Protein AF-0000000065910198 (afdb_homodimer)

Radius of gyration: 24.74 Å; Cα contacts (8 Å, |Δi|>4): 788; chains: 2; bounding box: 46×80×54 Å

Secondary structure (DSSP, 8-state):
----HHHHHHHHHHHHHHTT--TTSTTTTTHHHHHHHHHHHHTGGGG--HHHHHHHT--EEE----GGGTTPPEEEEEEEEEEEETTT-PEEEEEEEEEEE--SSEEE-HHHHHHHHHHHHSSEE-HHHHHHHHHHHHHHHH--S-EEEEEEEEEHHHHSSTT--TT--EEEEEE-THHHH-HHHHHHHHHHHH-/----HHHHHHHHHHHHHHTT--TTSTTTTTHHHHHHHHHHHHTGGGG--HHHHHHHT--EEE----GGGTTPPEEEEEEEEEEEETTT-PEEEEEEEEEEE--SSEEE-HHHHHHHHHHHHSSEE-HHHHHHHHHHHHHHHH--S-EEEEEEEEEHHHHSSTT--TT--EEEEEE-THHHH-HHHHHHHHHHHH-

Foldseek 3Di:
DAQDLVVQLVVVLVVCVVVVHDCCDPPNVCVSVVVSVVLNVLQVLVVDDLVRLLVVQQDKDFDPPPPVCQLPKDKDKQLFEWAAALVPRFIWHPKMKMKIFGADRIDGDPVSLSVLLHSLRSHNDDPQVSFVSSLVSCCSRRVTQWMKMKMKTDTCPQQVDDVHDPPDMDIDMDTGDCCVPPPVSVVVVVVVVVD/DAQDLVVQLVVVLVVCVVVVHDCCDPPNVCVSVVVSVVLNVLQVLVVDDLVRLLVVQQDKDFDPPPPVCQLDKDKDKQLAEWAAALVPRFIWHPKMKMKIFGADRIDGDPVSLSVLLHSLRSHNDDPQVSFVSSLVSCCSRRVTQWMKMKMKTDTCPQQVDDVHDPPDMDIDMDTGDCCVPPPVSVVVVVVVRVD

pLDDT: mean 94.71, std 8.26, range [52.41, 98.88]

Organism: Clostridium acetobutylicum (strain ATCC 824 / DSM 792 / JCM 1419 / IAM 19013 / LMG 5710 / NBRC 13948 / NRRL B-527 / VKM B-1787 / 2291 / W) (NCBI:txid272562)

Nearest PDB structures (foldseek):
  7alb-assembly1_J  TM=9.406E-01  e=1.361E-19  Homo sapiens
  1wm9-assembly1_A  TM=9.481E-01  e=8.480E-19  Thermus thermophilus HB8
  4du6-assembly1_E-2  TM=9.314E-01  e=1.381E-18  Yersinia pestis CO92
  4du6-assembly1_A  TM=9.337E-01  e=9.725E-18  Yersinia pestis CO92
  1n3t-assembly1_L  TM=9.265E-01  e=1.684E-17  Escherichia coli

Solvent-accessible surface area (backbone atoms only — not comparable to full-atom values): 19805 Å² total; per-residue (Å²): 105,76,62,36,44,67,56,28,21,52,27,43,44,51,34,38,44,25,50,62,46,64,48,76,37,91,68,32,54,57,17,25,58,47,30,20,54,46,48,51,60,54,36,46,30,55,59,47,52,62,69,52,51,25,65,75,49,46,60,59,40,85,45,93,68,59,77,89,54,71,77,46,72,49,74,51,61,75,40,73,45,48,35,26,33,40,48,53,67,28,50,26,40,83,23,31,36,28,43,33,34,33,68,54,58,30,41,63,45,71,69,37,55,52,49,48,50,44,39,59,28,11,22,80,35,49,77,68,52,42,30,49,51,46,46,52,26,48,25,69,50,34,68,24,62,30,32,38,25,38,38,37,28,30,47,37,70,46,35,64,33,89,84,42,43,74,86,53,72,49,76,48,75,35,60,29,55,56,50,65,74,33,66,69,57,41,51,54,48,52,53,58,68,73,97,105,76,60,36,45,68,56,28,21,53,25,43,43,50,35,37,44,24,50,62,47,66,49,76,37,92,69,33,54,58,16,27,58,46,30,20,53,46,46,51,60,54,36,47,29,56,59,47,53,62,69,53,50,24,65,74,50,44,61,62,40,82,43,93,68,59,76,88,56,70,78,46,71,48,74,52,62,76,40,74,44,49,36,26,33,40,49,55,68,28,50,28,38,82,23,31,36,28,45,33,34,34,69,54,57,30,42,62,45,70,68,35,56,52,48,47,52,46,38,58,28,12,22,79,35,49,76,67,51,44,31,50,51,46,46,51,26,48,26,68,49,36,66,24,63,30,28,36,26,39,39,36,29,30,46,36,71,46,36,64,33,90,84,43,42,72,87,54,70,48,74,48,76,35,61,29,55,56,50,64,75,33,65,68,57,40,50,54,48,52,52,58,68,73,98

Sequence (390 aa):
MSIDTKAIEKHIRGILIALGDDPDREGLKETPKRVAKMYEEVFKGMEYSNDDIAEMFNKTFEEDLKESEEDNIVLVKDIEIFSHCEHHLTLMYNMTVAVAYIPNKRLIGLSKIARIADMVSRRLQLQERIGKDIAEIMEKVTASKDIAVIIKGEHGCMTSRGIKKPGALTTTMTLKGRFKNDDSLVTKLMALYKAMSIDTKAIEKHIRGILIALGDDPDREGLKETPKRVAKMYEEVFKGMEYSNDDIAEMFNKTFEEDLKESEEDNIVLVKDIEIFSHCEHHLTLMYNMTVAVAYIPNKRLIGLSKIARIADMVSRRLQLQERIGKDIAEIMEKVTASKDIAVIIKGEHGCMTSRGIKKPGALTTTMTLKGRFKNDDSLVTKLMALYKA

InterPro domains:
  IPR001474 GTP cyclohydrolase I [MF_00223] (4-194)
  IPR001474 GTP cyclohydrolase I [NF006826] (3-194)
  IPR001474 GTP cyclohydrolase I [PTHR11109] (4-192)
  IPR001474 GTP cyclohydrolase I [TIGR00063] (8-191)
  IPR018234 GTP cyclohydrolase I, conserved site [PS00859] (72-88)
  IPR020602 GTP cyclohydrolase I domain [PF01227] (8-192)
  IPR043133 GTP cyclohydrolase I, C-terminal/NADPH-dependent 7-cyano-7-deazaguanine reductase [G3DSA:3.30.1130.10] (61-195)
  IPR043134 GTP cyclohydrolase I,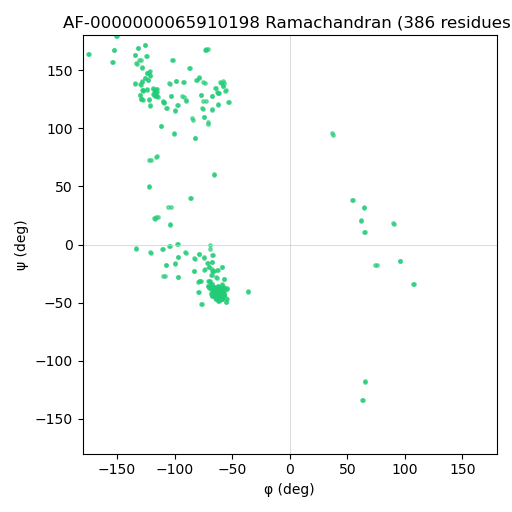 N-terminal domain [G3DSA:1.10.286.10] (1-51)

Structure (mmCIF, N/CA/C/O backbone):
data_AF-0000000065910198-model_v1
#
loop_
_entity.id
_entity.type
_entity.pdbx_description
1 polymer 'GTP cyclohydrolase 1'
#
loop_
_atom_site.group_PDB
_atom_site.id
_atom_site.type_symbol
_atom_site.label_atom_id
_atom_site.label_alt_id
_atom_site.label_comp_id
_atom_site.label_asym_id
_atom_site.label_entity_id
_atom_site.label_seq_id
_atom_site.pdbx_PDB_ins_code
_atom_site.Cartn_x
_atom_site.Cartn_y
_atom_site.Cartn_z
_atom_site.occupancy
_atom_site.B_iso_or_equiv
_atom_site.auth_seq_id
_atom_site.auth_comp_id
_atom_site.auth_asym_id
_atom_site.auth_atom_id
_atom_site.pdbx_PDB_model_num
ATOM 1 N N . MET A 1 1 ? 15.906 21.469 1.527 1 66.06 1 MET A N 1
ATOM 2 C CA . MET A 1 1 ? 16.672 20.812 0.471 1 66.06 1 MET A CA 1
ATOM 3 C C . MET A 1 1 ? 15.766 19.953 -0.407 1 66.06 1 MET A C 1
ATOM 5 O O . MET A 1 1 ? 14.797 19.375 0.078 1 66.06 1 MET A O 1
ATOM 9 N N . SER A 1 2 ? 15.953 20.062 -1.774 1 89.44 2 SER A N 1
ATOM 10 C CA . SER A 1 2 ? 15.109 19.391 -2.76 1 89.44 2 SER A CA 1
ATOM 11 C C . SER A 1 2 ? 15.422 17.906 -2.838 1 89.44 2 SER A C 1
ATOM 13 O O . SER A 1 2 ? 16.562 17.484 -2.572 1 89.44 2 SER A O 1
ATOM 15 N N . ILE A 1 3 ? 14.477 17.141 -2.955 1 97.38 3 ILE A N 1
ATOM 16 C CA . ILE A 1 3 ? 14.617 15.695 -3.135 1 97.38 3 ILE A CA 1
ATOM 17 C C . ILE A 1 3 ? 15.531 15.406 -4.32 1 97.38 3 ILE A C 1
ATOM 19 O O . ILE A 1 3 ? 15.359 15.984 -5.398 1 97.38 3 ILE A O 1
ATOM 23 N N . ASP A 1 4 ? 16.531 14.703 -4.059 1 98.38 4 ASP A N 1
ATOM 24 C CA . ASP A 1 4 ? 17.516 14.359 -5.082 1 98.38 4 ASP A CA 1
ATOM 25 C C . ASP A 1 4 ? 17.047 13.164 -5.914 1 98.38 4 ASP A C 1
ATOM 27 O O . ASP A 1 4 ? 17.438 12.023 -5.648 1 98.38 4 ASP A O 1
ATOM 31 N N . THR A 1 5 ? 16.375 13.43 -6.984 1 98.38 5 THR A N 1
ATOM 32 C CA . THR A 1 5 ? 15.742 12.383 -7.781 1 98.38 5 THR A CA 1
ATOM 33 C C . THR A 1 5 ? 16.797 11.547 -8.508 1 98.38 5 THR A C 1
ATOM 35 O O . THR A 1 5 ? 16.609 10.352 -8.727 1 98.38 5 THR A O 1
ATOM 38 N N . LYS A 1 6 ? 17.891 12.148 -8.859 1 98.62 6 LYS A N 1
ATOM 39 C CA . LYS A 1 6 ? 18.953 11.398 -9.523 1 98.62 6 LYS A CA 1
ATOM 40 C C . LYS A 1 6 ? 19.547 10.352 -8.586 1 98.62 6 LYS A C 1
ATOM 42 O O . LYS A 1 6 ? 19.812 9.227 -9.008 1 98.62 6 LYS A O 1
ATOM 47 N N . ALA A 1 7 ? 19.75 10.758 -7.383 1 98.69 7 ALA A N 1
ATOM 48 C CA . ALA A 1 7 ? 20.234 9.805 -6.391 1 98.69 7 ALA A CA 1
ATOM 49 C C . ALA A 1 7 ? 19.234 8.672 -6.172 1 98.69 7 ALA A C 1
ATOM 51 O O . ALA A 1 7 ? 19.625 7.508 -6.059 1 98.69 7 ALA A O 1
ATOM 52 N N . ILE A 1 8 ? 17.984 9 -6.066 1 98.81 8 ILE A N 1
ATOM 53 C CA . ILE A 1 8 ? 16.953 7.992 -5.879 1 98.81 8 ILE A CA 1
ATOM 54 C C . ILE A 1 8 ? 16.969 7.008 -7.043 1 98.81 8 ILE A C 1
ATOM 56 O O . ILE A 1 8 ? 16.922 5.793 -6.84 1 98.81 8 ILE A O 1
ATOM 60 N N . GLU A 1 9 ? 17.078 7.547 -8.25 1 98.81 9 GLU A N 1
ATOM 61 C CA . GLU A 1 9 ? 17.141 6.684 -9.422 1 98.81 9 GLU A CA 1
ATOM 62 C C . GLU A 1 9 ? 18.281 5.668 -9.297 1 98.81 9 GLU A C 1
ATOM 64 O O . GLU A 1 9 ? 18.078 4.477 -9.547 1 98.81 9 GLU A O 1
ATOM 69 N N . LYS A 1 10 ? 19.359 6.172 -8.914 1 98.75 10 LYS A N 1
ATOM 70 C CA . LYS A 1 10 ? 20.531 5.324 -8.758 1 98.75 10 LYS A CA 1
ATOM 71 C C . LYS A 1 10 ? 20.281 4.227 -7.723 1 98.75 10 LYS A C 1
ATOM 73 O O . LYS A 1 10 ? 20.609 3.061 -7.957 1 98.75 10 LYS A O 1
ATOM 78 N N . HIS A 1 11 ? 19.766 4.613 -6.641 1 98.88 11 HIS A N 1
ATOM 79 C CA . HIS A 1 11 ? 19.547 3.654 -5.562 1 98.88 11 HIS A CA 1
ATOM 80 C C . HIS A 1 11 ? 18.453 2.65 -5.918 1 98.88 11 HIS A C 1
ATOM 82 O O . HIS A 1 11 ? 18.547 1.478 -5.547 1 98.88 11 HIS A O 1
ATOM 88 N N . ILE A 1 12 ? 17.438 3.072 -6.621 1 98.88 12 ILE A N 1
ATOM 89 C CA . ILE A 1 12 ? 16.391 2.146 -7.059 1 98.88 12 ILE A CA 1
ATOM 90 C C . ILE A 1 12 ? 16.984 1.133 -8.039 1 98.88 12 ILE A C 1
ATOM 92 O O . ILE A 1 12 ? 16.688 -0.063 -7.953 1 98.88 12 ILE A O 1
ATOM 96 N N . ARG A 1 13 ? 17.828 1.619 -8.977 1 98.81 13 ARG A N 1
ATOM 97 C CA . ARG A 1 13 ? 18.5 0.685 -9.875 1 98.81 13 ARG A CA 1
ATOM 98 C C . ARG A 1 13 ? 19.312 -0.345 -9.102 1 98.81 13 ARG A C 1
ATOM 100 O O . ARG A 1 13 ? 19.266 -1.537 -9.406 1 98.81 13 ARG A O 1
ATOM 107 N N . GLY A 1 14 ? 20 0.114 -8.117 1 98.81 14 GLY A N 1
ATOM 108 C CA . GLY A 1 14 ? 20.75 -0.781 -7.258 1 98.81 14 GLY A CA 1
ATOM 109 C C . GLY A 1 14 ? 19.891 -1.807 -6.551 1 98.81 14 GLY A C 1
ATOM 110 O O . GLY A 1 14 ? 20.281 -2.965 -6.402 1 98.81 14 GLY A O 1
ATOM 111 N N . ILE A 1 15 ? 18.719 -1.407 -6.105 1 98.81 15 ILE A N 1
ATOM 112 C CA . ILE A 1 15 ? 17.797 -2.301 -5.426 1 98.81 15 ILE A CA 1
ATOM 113 C C . ILE A 1 15 ? 17.312 -3.377 -6.395 1 98.81 15 ILE A C 1
ATOM 115 O O . ILE A 1 15 ? 17.219 -4.555 -6.031 1 98.81 15 ILE A O 1
ATOM 119 N N . LEU A 1 16 ? 16.984 -2.957 -7.609 1 98.62 16 LEU A N 1
ATOM 120 C CA . LEU A 1 16 ? 16.547 -3.928 -8.609 1 98.62 16 LEU A CA 1
ATOM 121 C C . LEU A 1 16 ? 17.609 -5.008 -8.812 1 98.62 16 LEU A C 1
ATOM 123 O O . LEU A 1 16 ? 17.281 -6.195 -8.867 1 98.62 16 LEU A O 1
ATOM 127 N N . ILE A 1 17 ? 18.859 -4.609 -8.891 1 98.56 17 ILE A N 1
ATOM 128 C CA . ILE A 1 17 ? 19.969 -5.535 -9.055 1 98.56 17 ILE A CA 1
ATOM 129 C C . ILE A 1 17 ? 20.094 -6.418 -7.816 1 98.56 17 ILE A C 1
ATOM 131 O O . ILE A 1 17 ? 20.266 -7.637 -7.926 1 98.56 17 ILE A O 1
ATOM 135 N N . ALA A 1 18 ? 19.953 -5.797 -6.684 1 98.62 18 ALA A N 1
ATOM 136 C CA . ALA A 1 18 ? 20.078 -6.516 -5.418 1 98.62 18 ALA A CA 1
ATOM 137 C C . ALA A 1 18 ? 19 -7.574 -5.27 1 98.62 18 ALA A C 1
ATOM 139 O O . ALA A 1 18 ? 19.203 -8.594 -4.609 1 98.62 18 ALA A O 1
ATOM 140 N N . LEU A 1 19 ? 17.859 -7.359 -5.871 1 98.19 19 LEU A N 1
ATOM 141 C CA . LEU A 1 19 ? 16.75 -8.305 -5.832 1 98.19 19 LEU A CA 1
ATOM 142 C C . LEU A 1 19 ? 16.984 -9.445 -6.816 1 98.19 19 LEU A C 1
ATOM 144 O O . LEU A 1 19 ? 16.219 -10.422 -6.832 1 98.19 19 LEU A O 1
ATOM 148 N N . GLY A 1 20 ? 18 -9.359 -7.652 1 97.19 20 GLY A N 1
ATOM 149 C CA . GLY A 1 20 ? 18.344 -10.391 -8.617 1 97.19 20 GLY A CA 1
ATOM 150 C C . GLY A 1 20 ? 17.656 -10.211 -9.961 1 97.19 20 GLY A C 1
ATOM 151 O O . GLY A 1 20 ? 17.516 -11.164 -10.727 1 97.19 20 GLY A O 1
ATOM 152 N N . ASP A 1 21 ? 17.172 -8.992 -10.211 1 96.62 21 ASP A N 1
ATOM 153 C CA . ASP A 1 21 ? 16.5 -8.734 -11.484 1 96.62 21 ASP A CA 1
ATOM 154 C C . ASP A 1 21 ? 17.406 -7.977 -12.445 1 96.62 21 ASP A C 1
ATOM 156 O O . ASP A 1 21 ? 18.469 -7.488 -12.047 1 96.62 21 ASP A O 1
ATOM 160 N N . ASP A 1 22 ? 17.062 -8.086 -13.75 1 96.88 22 ASP A N 1
ATOM 161 C CA . ASP A 1 22 ? 17.75 -7.316 -14.781 1 96.88 22 ASP A CA 1
ATOM 162 C C . ASP A 1 22 ? 17.156 -5.918 -14.914 1 96.88 22 ASP A C 1
ATOM 164 O O . ASP A 1 22 ? 16.062 -5.754 -15.445 1 96.88 22 ASP A O 1
ATOM 168 N N . PRO A 1 23 ? 17.906 -4.918 -14.438 1 97.25 23 PRO A N 1
ATOM 169 C CA . PRO A 1 23 ? 17.359 -3.561 -14.469 1 97.25 23 PRO A CA 1
ATOM 170 C C . PRO A 1 23 ? 17.172 -3.025 -15.883 1 97.25 23 PRO A C 1
ATOM 172 O O . PRO A 1 23 ? 16.516 -1.998 -16.078 1 97.25 23 PRO A O 1
ATOM 175 N N . ASP A 1 24 ? 17.672 -3.719 -16.875 1 97.38 24 ASP A N 1
ATOM 176 C CA . ASP A 1 24 ? 17.625 -3.211 -18.234 1 97.38 24 ASP A CA 1
ATOM 177 C C . ASP A 1 24 ? 16.547 -3.934 -19.062 1 97.38 24 ASP A C 1
ATOM 179 O O . ASP A 1 24 ? 16.344 -3.623 -20.234 1 97.38 24 ASP A O 1
ATOM 183 N N . ARG A 1 25 ? 15.867 -4.891 -18.438 1 96.19 25 ARG A N 1
ATOM 184 C CA . ARG A 1 25 ? 14.828 -5.582 -19.203 1 96.19 25 ARG A CA 1
ATOM 185 C C . ARG A 1 25 ? 13.602 -4.695 -19.391 1 96.19 25 ARG A C 1
ATOM 187 O O . ARG A 1 25 ? 13.438 -3.707 -18.672 1 96.19 25 ARG A O 1
ATOM 194 N N . GLU A 1 26 ? 12.766 -5.234 -20.328 1 92.94 26 GLU A N 1
ATOM 195 C CA . GLU A 1 26 ? 11.516 -4.535 -20.578 1 92.94 26 GLU A CA 1
ATOM 196 C C . GLU A 1 26 ? 10.641 -4.512 -19.328 1 92.94 26 GLU A C 1
ATOM 198 O O . GLU A 1 26 ? 10.523 -5.52 -18.625 1 92.94 26 GLU A O 1
ATOM 203 N N . GLY A 1 27 ? 10.086 -3.465 -18.875 1 92.88 27 GLY A N 1
ATOM 204 C CA . GLY A 1 27 ? 9.25 -3.32 -17.688 1 92.88 27 GLY A CA 1
ATOM 205 C C . GLY A 1 27 ? 9.945 -2.604 -16.547 1 92.88 27 GLY A C 1
ATOM 206 O O . GLY A 1 27 ? 9.297 -1.93 -15.742 1 92.88 27 GLY A O 1
ATOM 207 N N . LEU A 1 28 ? 11.367 -2.902 -16.516 1 97.25 28 LEU A N 1
ATOM 208 C CA . LEU A 1 28 ? 12.094 -2.359 -15.375 1 97.25 28 LEU A CA 1
ATOM 209 C C . LEU A 1 28 ? 12.984 -1.199 -15.805 1 97.25 28 LEU A C 1
ATOM 211 O O . LEU A 1 28 ? 13.43 -0.413 -14.961 1 97.25 28 LEU A O 1
ATOM 215 N N . LYS A 1 29 ? 13.242 -1.099 -17.094 1 97.75 29 LYS A N 1
ATOM 216 C CA . LYS A 1 29 ? 14.25 -0.16 -17.594 1 97.75 29 LYS A CA 1
ATOM 217 C C . LYS A 1 29 ? 13.938 1.266 -17.141 1 97.75 29 LYS A C 1
ATOM 219 O O . LYS A 1 29 ? 14.844 2.041 -16.844 1 97.75 29 LYS A O 1
ATOM 224 N N . GLU A 1 30 ? 12.68 1.608 -17.141 1 98.31 30 GLU A N 1
ATOM 225 C CA . GLU A 1 30 ? 12.281 2.961 -16.75 1 98.31 30 GLU A CA 1
ATOM 226 C C . GLU A 1 30 ? 11.844 3.018 -15.297 1 98.31 30 GLU A C 1
ATOM 228 O O . GLU A 1 30 ? 11.461 4.078 -14.797 1 98.31 30 GLU A O 1
ATOM 233 N N . THR A 1 31 ? 11.891 1.877 -14.625 1 98.5 31 THR A N 1
ATOM 234 C CA . THR A 1 31 ? 11.391 1.788 -13.258 1 98.5 31 THR A CA 1
ATOM 235 C C . THR A 1 31 ? 12.148 2.746 -12.344 1 98.5 31 THR A C 1
ATOM 237 O O . THR A 1 31 ? 11.539 3.484 -11.57 1 98.5 31 THR A O 1
ATOM 240 N N . PRO A 1 32 ? 13.5 2.832 -12.43 1 98.75 32 PRO A N 1
ATOM 241 C CA . PRO A 1 32 ? 14.203 3.766 -11.539 1 98.75 32 PRO A CA 1
ATOM 242 C C . PRO A 1 32 ? 13.719 5.207 -11.703 1 98.75 32 PRO A C 1
ATOM 244 O O . PRO A 1 32 ? 13.469 5.891 -10.703 1 98.75 32 PRO A O 1
ATOM 247 N N . LYS A 1 33 ? 13.508 5.602 -12.906 1 98.62 33 LYS A N 1
ATOM 248 C CA . LYS A 1 33 ? 13.023 6.953 -13.172 1 98.62 33 LYS A CA 1
ATOM 249 C C . LYS A 1 33 ? 11.594 7.137 -12.672 1 98.62 33 LYS A C 1
ATOM 251 O O . LYS A 1 33 ? 11.273 8.156 -12.062 1 98.62 33 LYS A O 1
ATOM 256 N N . ARG A 1 34 ? 10.727 6.191 -12.922 1 98.44 34 ARG A N 1
ATOM 257 C CA . ARG A 1 34 ? 9.328 6.262 -12.508 1 98.44 34 ARG A CA 1
ATOM 258 C C . ARG A 1 34 ? 9.211 6.324 -10.992 1 98.44 34 ARG A C 1
ATOM 260 O O . ARG A 1 34 ? 8.406 7.094 -10.453 1 98.44 34 ARG A O 1
ATOM 267 N N . VAL A 1 35 ? 10.047 5.508 -10.305 1 98.62 35 VAL A N 1
ATOM 268 C CA . VAL A 1 35 ? 10.008 5.5 -8.844 1 98.62 35 VAL A CA 1
ATOM 269 C C . VAL A 1 35 ? 10.539 6.828 -8.305 1 98.62 35 VAL A C 1
ATOM 271 O O . VAL A 1 35 ? 9.984 7.387 -7.359 1 98.62 35 VAL A O 1
ATOM 274 N N . ALA A 1 36 ? 11.578 7.297 -8.898 1 98.62 36 ALA A N 1
ATOM 275 C CA . ALA A 1 36 ? 12.125 8.578 -8.461 1 98.62 36 ALA A CA 1
ATOM 276 C C . ALA A 1 36 ? 11.094 9.688 -8.594 1 98.62 36 ALA A C 1
ATOM 278 O O . ALA A 1 36 ? 10.914 10.5 -7.676 1 98.62 36 ALA A O 1
ATOM 279 N N . LYS A 1 37 ? 10.43 9.734 -9.719 1 98.12 37 LYS A N 1
ATOM 280 C CA . LYS A 1 37 ? 9.383 10.727 -9.93 1 98.12 37 LYS A CA 1
ATOM 281 C C . LYS A 1 37 ? 8.25 10.555 -8.922 1 98.12 37 LYS A C 1
ATOM 283 O O . LYS A 1 37 ? 7.742 11.531 -8.375 1 98.12 37 LYS A O 1
ATOM 288 N N . MET A 1 38 ? 7.871 9.352 -8.734 1 98.19 38 MET A N 1
ATOM 289 C CA . MET A 1 38 ? 6.84 9.078 -7.734 1 98.19 38 MET A CA 1
ATOM 290 C C . MET A 1 38 ? 7.273 9.562 -6.355 1 98.19 38 MET A C 1
ATOM 292 O O . MET A 1 38 ? 6.496 10.203 -5.648 1 98.19 38 MET A O 1
ATOM 296 N N . TYR A 1 39 ? 8.508 9.242 -5.973 1 98.5 39 TYR A N 1
ATOM 297 C CA . TYR A 1 39 ? 9.016 9.625 -4.66 1 98.5 39 TYR A CA 1
ATOM 298 C C . TYR A 1 39 ? 9.055 11.141 -4.516 1 98.5 39 TYR A C 1
ATOM 300 O O . TYR A 1 39 ? 8.797 11.672 -3.434 1 98.5 39 TYR A O 1
ATOM 308 N N . GLU A 1 40 ? 9.359 11.781 -5.578 1 98.06 40 GLU A N 1
ATOM 309 C CA . GLU A 1 40 ? 9.305 13.242 -5.555 1 98.06 40 GLU A CA 1
ATOM 310 C C . GLU A 1 40 ? 7.902 13.734 -5.219 1 98.06 40 GLU A C 1
ATOM 312 O O . GLU A 1 40 ? 7.746 14.711 -4.473 1 98.06 40 GLU A O 1
ATOM 317 N N . GLU A 1 41 ? 6.98 13.078 -5.719 1 97.94 41 GLU A N 1
ATOM 318 C CA . GLU A 1 41 ? 5.582 13.453 -5.52 1 97.94 41 GLU A CA 1
ATOM 319 C C . GLU A 1 41 ? 5.098 13.062 -4.129 1 97.94 41 GLU A C 1
ATOM 321 O O . GLU A 1 41 ? 4.633 13.906 -3.363 1 97.94 41 GLU A O 1
ATOM 326 N N . VAL A 1 42 ? 5.301 11.812 -3.75 1 98 42 VAL A N 1
ATOM 327 C CA . VAL A 1 42 ? 4.633 11.273 -2.564 1 98 42 VAL A CA 1
ATOM 328 C C . VAL A 1 42 ? 5.414 11.672 -1.312 1 98 42 VAL A C 1
ATOM 330 O O . VAL A 1 42 ? 4.91 11.555 -0.194 1 98 42 VAL A O 1
ATOM 333 N N . PHE A 1 43 ? 6.648 12.18 -1.455 1 98.5 43 PHE A N 1
ATOM 334 C CA . PHE A 1 43 ? 7.43 12.664 -0.323 1 98.5 43 PHE A CA 1
ATOM 335 C C . PHE A 1 43 ? 7.664 14.164 -0.425 1 98.5 43 PHE A C 1
ATOM 337 O O . PHE A 1 43 ? 8.594 14.695 0.189 1 98.5 43 PHE A O 1
ATOM 344 N N . LYS A 1 44 ? 6.816 14.852 -1.144 1 98.12 44 LYS A N 1
ATOM 345 C CA . LYS A 1 44 ? 6.965 16.281 -1.352 1 98.12 44 LYS A CA 1
ATOM 346 C C . LYS A 1 44 ? 6.969 17.031 -0.022 1 98.12 44 LYS A C 1
ATOM 348 O O . LYS A 1 44 ? 7.672 18.047 0.129 1 98.12 44 LYS A O 1
ATOM 353 N N . GLY A 1 45 ? 6.227 16.578 0.921 1 98.19 45 GLY A N 1
ATOM 354 C CA . GLY A 1 45 ? 6.117 17.219 2.223 1 98.19 45 GLY A CA 1
ATOM 355 C C . GLY A 1 45 ? 7.434 17.266 2.979 1 98.19 45 GLY A C 1
ATOM 356 O O . GLY A 1 45 ? 7.586 18.047 3.918 1 98.19 45 GLY A O 1
ATOM 357 N N . MET A 1 46 ? 8.367 16.375 2.615 1 97.69 46 MET A N 1
ATOM 358 C CA . MET A 1 46 ? 9.68 16.344 3.25 1 97.69 46 MET A CA 1
ATOM 359 C C . MET A 1 46 ? 10.398 17.688 3.072 1 97.69 46 MET A C 1
ATOM 361 O O . MET A 1 46 ? 11.289 18.031 3.855 1 97.69 46 MET A O 1
ATOM 365 N N . GLU A 1 47 ? 10 18.453 2.162 1 97.62 47 GLU A N 1
ATOM 366 C CA . GLU A 1 47 ? 10.703 19.688 1.799 1 97.62 47 GLU A CA 1
ATOM 367 C C . GLU A 1 47 ? 10.18 20.875 2.6 1 97.62 47 GLU A C 1
ATOM 369 O O . GLU A 1 47 ? 10.734 21.969 2.518 1 97.62 47 GLU A O 1
ATOM 374 N N . TYR A 1 48 ? 9.148 20.672 3.336 1 98.06 48 TYR A N 1
ATOM 375 C CA . TYR A 1 48 ? 8.484 21.797 3.984 1 98.06 48 TYR A CA 1
ATOM 376 C C . TYR A 1 48 ? 8.328 21.547 5.48 1 98.06 48 TYR A C 1
ATOM 378 O O . TYR A 1 48 ? 8.008 20.438 5.898 1 98.06 48 TYR A O 1
ATOM 386 N N . SER A 1 49 ? 8.672 22.547 6.293 1 98.12 49 SER A N 1
ATOM 387 C CA . SER A 1 49 ? 8.352 22.516 7.715 1 98.12 49 SER A CA 1
ATOM 388 C C . SER A 1 49 ? 6.863 22.734 7.949 1 98.12 49 SER A C 1
ATOM 390 O O . SER A 1 49 ? 6.129 23.094 7.023 1 98.12 49 SER A O 1
ATOM 392 N N . ASN A 1 50 ? 6.422 22.484 9.172 1 98.62 50 ASN A N 1
ATOM 393 C CA . ASN A 1 50 ? 5.039 22.812 9.516 1 98.62 50 ASN A CA 1
ATOM 394 C C . ASN A 1 50 ? 4.73 24.281 9.281 1 98.62 50 ASN A C 1
ATOM 396 O O . ASN A 1 50 ? 3.633 24.625 8.844 1 98.62 50 ASN A O 1
ATOM 400 N N . ASP A 1 51 ? 5.719 25.172 9.562 1 98.69 51 ASP A N 1
ATOM 401 C CA . ASP A 1 51 ? 5.539 26.609 9.336 1 98.69 51 ASP A CA 1
ATOM 402 C C . ASP A 1 51 ? 5.344 26.906 7.852 1 98.69 51 ASP A C 1
ATOM 404 O O . ASP A 1 51 ? 4.5 27.734 7.484 1 98.69 51 ASP A O 1
ATOM 408 N N . ASP A 1 52 ? 6.133 26.234 6.996 1 98.56 52 ASP A N 1
ATOM 409 C CA . ASP A 1 52 ? 6 26.422 5.555 1 98.56 52 ASP A CA 1
ATOM 410 C C . ASP A 1 52 ? 4.602 26.016 5.078 1 98.56 52 ASP A C 1
ATOM 412 O O . ASP A 1 52 ? 3.971 26.75 4.316 1 98.56 52 ASP A O 1
ATOM 416 N N . ILE A 1 53 ? 4.113 24.891 5.566 1 98.62 53 ILE A N 1
ATOM 417 C CA . ILE A 1 53 ? 2.818 24.359 5.141 1 98.62 53 ILE A CA 1
ATOM 418 C C . ILE A 1 53 ? 1.704 25.281 5.637 1 98.62 53 ILE A C 1
ATOM 420 O O . ILE A 1 53 ? 0.743 25.547 4.91 1 98.62 53 ILE A O 1
ATOM 424 N N . ALA A 1 54 ? 1.833 25.812 6.828 1 98.5 54 ALA A N 1
ATOM 425 C CA . ALA A 1 54 ? 0.857 26.75 7.367 1 98.5 54 ALA A CA 1
ATOM 426 C C . ALA A 1 54 ? 0.76 28 6.492 1 98.5 54 ALA A C 1
ATOM 428 O O . ALA A 1 54 ? -0.337 28.5 6.23 1 98.5 54 ALA A O 1
ATOM 429 N N . GLU A 1 55 ? 1.893 28.484 6.07 1 98.25 55 GLU A N 1
ATOM 430 C CA . GLU A 1 55 ? 1.917 29.672 5.223 1 98.25 55 GLU A CA 1
ATOM 431 C C . GLU A 1 55 ? 1.306 29.391 3.854 1 98.25 55 GLU A C 1
ATOM 433 O O . GLU A 1 55 ? 0.585 30.219 3.303 1 98.25 55 GLU A O 1
ATOM 438 N N . MET A 1 56 ? 1.535 28.219 3.318 1 97.81 56 MET A N 1
ATOM 439 C CA . MET A 1 56 ? 1.059 27.812 1.998 1 97.81 56 MET A CA 1
ATOM 440 C C . MET A 1 56 ? -0.465 27.734 1.968 1 97.81 56 MET A C 1
ATOM 442 O O . MET A 1 56 ? -1.085 28.078 0.958 1 97.81 56 MET A O 1
ATOM 446 N N . PHE A 1 57 ? -1.069 27.297 3.062 1 97.38 57 PHE A N 1
ATOM 447 C CA . PHE A 1 57 ? -2.5 27.016 3.074 1 97.38 57 PHE A CA 1
ATOM 448 C C . PHE A 1 57 ? -3.207 27.844 4.137 1 97.38 57 PHE A C 1
ATOM 450 O O . PHE A 1 57 ? -4.02 27.328 4.902 1 97.38 57 PHE A O 1
ATOM 457 N N . ASN A 1 58 ? -2.957 29.156 4.16 1 95.25 58 ASN A N 1
ATOM 458 C CA . ASN A 1 58 ? -3.396 30 5.258 1 95.25 58 ASN A CA 1
ATOM 459 C C . ASN A 1 58 ? -4.613 30.844 4.871 1 95.25 58 ASN A C 1
ATOM 461 O O . ASN A 1 58 ? -4.922 31.844 5.527 1 95.25 58 ASN A O 1
ATOM 465 N N . LYS A 1 59 ? -5.277 30.484 3.844 1 93.31 59 LYS A N 1
ATOM 466 C CA . LYS A 1 59 ? -6.461 31.25 3.48 1 93.31 59 LYS A CA 1
ATOM 467 C C . LYS A 1 59 ? -7.566 31.094 4.52 1 93.31 59 LYS A C 1
ATOM 469 O O . LYS A 1 59 ? -8.062 29.984 4.734 1 93.31 59 LYS A O 1
ATOM 474 N N . THR A 1 60 ? -7.891 32.156 5.141 1 92.75 60 THR A N 1
ATOM 475 C CA . THR A 1 60 ? -8.945 32.188 6.148 1 92.75 60 THR A CA 1
ATOM 476 C C . THR A 1 60 ? -9.922 33.344 5.879 1 92.75 60 THR A C 1
ATOM 478 O O . THR A 1 60 ? -9.633 34.219 5.086 1 92.75 60 THR A O 1
ATOM 481 N N . PHE A 1 61 ? -11.078 33.188 6.434 1 91.19 61 PHE A N 1
ATOM 482 C CA . PHE A 1 61 ? -12.141 34.156 6.309 1 91.19 61 PHE A CA 1
ATOM 483 C C . PHE A 1 61 ? -12.617 34.625 7.68 1 91.19 61 PHE A C 1
ATOM 485 O O . PHE A 1 61 ? -12.812 33.812 8.578 1 91.19 61 PHE A O 1
ATOM 492 N N . GLU A 1 62 ? -12.719 35.969 7.719 1 85.69 62 GLU A N 1
ATOM 493 C CA . GLU A 1 62 ? -13.258 36.5 8.961 1 85.69 62 GLU A CA 1
ATOM 494 C C . GLU A 1 62 ? -14.766 36.281 9.055 1 85.69 62 GLU A C 1
ATOM 496 O O . GLU A 1 62 ? -15.484 36.406 8.07 1 85.69 62 GLU A O 1
ATOM 501 N N . GLU A 1 63 ? -15.117 35.625 10.125 1 75.12 63 GLU A N 1
ATOM 502 C CA . GLU A 1 63 ? -16.547 35.438 10.352 1 75.12 63 GLU A CA 1
ATOM 503 C C . GLU A 1 63 ? -16.984 36.125 11.648 1 75.12 63 GLU A C 1
ATOM 505 O O . GLU A 1 63 ? -16.25 36.156 12.633 1 75.12 63 GLU A O 1
ATOM 510 N N . ASP A 1 64 ? -18.125 36.969 11.523 1 69.12 64 ASP A N 1
ATOM 511 C CA . ASP A 1 64 ? -18.703 37.594 12.711 1 69.12 64 ASP A CA 1
ATOM 512 C C . ASP A 1 64 ? -19.297 36.531 13.641 1 69.12 64 ASP A C 1
ATOM 514 O O . ASP A 1 64 ? -20.516 36.312 13.641 1 69.12 64 ASP A O 1
ATOM 518 N N . LEU A 1 65 ? -18.469 35.688 14.07 1 63.03 65 LEU A N 1
ATOM 519 C CA . LEU A 1 65 ? -18.969 34.688 15 1 63.03 65 LEU A CA 1
ATOM 520 C C . LEU A 1 65 ? -19.281 35.312 16.359 1 63.03 65 LEU A C 1
ATOM 522 O O . LEU A 1 65 ? -18.484 36.094 16.891 1 63.03 65 LEU A O 1
ATOM 526 N N . LYS A 1 66 ? -20.609 35.531 16.641 1 59.19 66 LYS A N 1
ATOM 527 C CA . LYS A 1 66 ? -21.031 36.062 17.938 1 59.19 66 LYS A CA 1
ATOM 528 C C . LYS A 1 66 ? -20.562 35.156 19.062 1 59.19 66 LYS A C 1
ATOM 530 O O . LYS A 1 66 ? -20.328 33.969 18.859 1 59.19 66 LYS A O 1
ATOM 535 N N . GLU A 1 67 ? -20.125 35.688 20.156 1 53.47 67 GLU A N 1
ATOM 536 C CA . GLU A 1 67 ? -19.594 35.125 21.391 1 53.47 67 GLU A CA 1
ATOM 537 C C . GLU A 1 67 ? -20.297 33.844 21.75 1 53.47 67 GLU A C 1
ATOM 539 O O . GLU A 1 67 ? -19.656 32.906 22.281 1 53.47 67 GLU A O 1
ATOM 544 N N . SER A 1 68 ? -21.609 33.844 21.562 1 52.47 68 SER A N 1
ATOM 545 C CA . SER A 1 68 ? -22.406 32.719 22.062 1 52.47 68 SER A CA 1
ATOM 546 C C . SER A 1 68 ? -22.141 31.438 21.281 1 52.47 68 SER A C 1
ATOM 548 O O . SER A 1 68 ? -22.625 30.375 21.641 1 52.47 68 SER A O 1
ATOM 550 N N . GLU A 1 69 ? -21.328 31.531 20.359 1 58.28 69 GLU A N 1
ATOM 551 C CA . GLU A 1 69 ? -21.141 30.406 19.438 1 58.28 69 GLU A CA 1
ATOM 552 C C . GLU A 1 69 ? -19.812 29.688 19.719 1 58.28 69 GLU A C 1
ATOM 554 O O . GLU A 1 69 ? -19.188 29.156 18.797 1 58.28 69 GLU A O 1
ATOM 559 N N . GLU A 1 70 ? -19.578 29.781 21.031 1 59.97 70 GLU A N 1
ATOM 560 C CA . GLU A 1 70 ? -18.266 29.406 21.562 1 59.97 70 GLU A CA 1
ATOM 561 C C . GLU A 1 70 ? -18.031 27.906 21.422 1 59.97 70 GLU A C 1
ATOM 563 O O . GLU A 1 70 ? -16.891 27.438 21.469 1 59.97 70 GLU A O 1
ATOM 568 N N . ASP A 1 71 ? -19.078 27.203 21.172 1 71.81 71 ASP A N 1
ATOM 569 C CA . ASP A 1 71 ? -18.828 25.766 21.141 1 71.81 71 ASP A CA 1
ATOM 570 C C . ASP A 1 71 ? -19.109 25.172 19.75 1 71.81 71 ASP A C 1
ATOM 572 O O . ASP A 1 71 ? -19.359 23.984 19.625 1 71.81 71 ASP A O 1
ATOM 576 N N . ASN A 1 72 ? -19.047 26.125 18.781 1 87.62 72 ASN A N 1
ATOM 577 C CA . ASN A 1 72 ? -19.312 25.594 17.438 1 87.62 72 ASN A CA 1
ATOM 578 C C . ASN A 1 72 ? -18.094 24.828 16.906 1 87.62 72 ASN A C 1
ATOM 580 O O . ASN A 1 72 ? -17 25.375 16.828 1 87.62 72 ASN A O 1
ATOM 584 N N . ILE A 1 73 ? -18.359 23.5 16.672 1 93.88 73 ILE A N 1
ATOM 585 C CA . ILE A 1 73 ? -17.297 22.656 16.141 1 93.88 73 ILE A CA 1
ATOM 586 C C . ILE A 1 73 ? -17.391 22.609 14.625 1 93.88 73 ILE A C 1
ATOM 588 O O . ILE A 1 73 ? -18.484 22.391 14.07 1 93.88 73 ILE A O 1
ATOM 592 N N . VAL A 1 74 ? -16.344 22.875 13.938 1 95.44 74 VAL A N 1
ATOM 593 C CA . VAL A 1 74 ? -16.219 22.594 12.516 1 95.44 74 VAL A CA 1
ATOM 594 C C . VAL A 1 74 ? -15.461 21.281 12.32 1 95.44 74 VAL A C 1
ATOM 596 O O . VAL A 1 74 ? -14.336 21.125 12.812 1 95.44 74 VAL A O 1
ATOM 599 N N . LEU A 1 75 ? -16.125 20.281 11.656 1 97.5 75 LEU A N 1
ATOM 600 C CA . LEU A 1 75 ? -15.523 18.984 11.414 1 97.5 75 LEU A CA 1
ATOM 601 C C . LEU A 1 75 ? -15.461 18.672 9.922 1 97.5 75 LEU A C 1
ATOM 603 O O . LEU A 1 75 ? -16.469 18.75 9.219 1 97.5 75 LEU A O 1
ATOM 607 N N . VAL A 1 76 ? -14.297 18.5 9.43 1 98.06 76 VAL A N 1
ATOM 608 C CA . VAL A 1 76 ? -14.102 17.906 8.109 1 98.06 76 VAL A CA 1
ATOM 609 C C . VAL A 1 76 ? -13.57 16.484 8.25 1 98.06 76 VAL A C 1
ATOM 611 O O . VAL A 1 76 ? -12.5 16.266 8.828 1 98.06 76 VAL A O 1
ATOM 614 N N . LYS A 1 77 ? -14.32 15.508 7.785 1 97.88 77 LYS A N 1
ATOM 615 C CA . LYS A 1 77 ? -13.898 14.117 7.973 1 97.88 77 LYS A CA 1
ATOM 616 C C . LYS A 1 77 ? -13.852 13.375 6.641 1 97.88 77 LYS A C 1
ATOM 618 O O . LYS A 1 77 ? -14.164 13.945 5.594 1 97.88 77 LYS A O 1
ATOM 623 N N . ASP A 1 78 ? -13.359 12.219 6.637 1 97.5 78 ASP A N 1
ATOM 624 C CA . ASP A 1 78 ? -13.234 11.32 5.492 1 97.5 78 ASP A CA 1
ATOM 625 C C . ASP A 1 78 ? -12.289 11.891 4.441 1 97.5 78 ASP A C 1
ATOM 627 O O . ASP A 1 78 ? -12.523 11.742 3.24 1 97.5 78 ASP A O 1
ATOM 631 N N . ILE A 1 79 ? -11.305 12.633 4.926 1 97.88 79 ILE A N 1
ATOM 632 C CA . ILE A 1 79 ? -10.219 13.031 4.035 1 97.88 79 ILE A CA 1
ATOM 633 C C . ILE A 1 79 ? -9.305 11.844 3.762 1 97.88 79 ILE A C 1
ATOM 635 O O . ILE A 1 79 ? -8.602 11.375 4.656 1 97.88 79 ILE A O 1
ATOM 639 N N . GLU A 1 80 ? -9.367 11.383 2.574 1 97.25 80 GLU A N 1
ATOM 640 C CA . GLU A 1 80 ? -8.531 10.242 2.215 1 97.25 80 GLU A CA 1
ATOM 641 C C . GLU A 1 80 ? -7.082 10.664 1.995 1 97.25 80 GLU A C 1
ATOM 643 O O . GLU A 1 80 ? -6.816 11.625 1.272 1 97.25 80 GLU A O 1
ATOM 648 N N . ILE A 1 81 ? -6.207 9.969 2.658 1 97.69 81 ILE A N 1
ATOM 649 C CA . ILE A 1 81 ? -4.793 10.25 2.432 1 97.69 81 ILE A CA 1
ATOM 650 C C . ILE A 1 81 ? -4.031 8.938 2.268 1 97.69 81 ILE A C 1
ATOM 652 O O . ILE A 1 81 ? -4.566 7.859 2.541 1 97.69 81 ILE A O 1
ATOM 656 N N . PHE A 1 82 ? -2.863 9 1.734 1 98.12 82 PHE A N 1
ATOM 657 C CA . PHE A 1 82 ? -1.834 7.965 1.729 1 98.12 82 PHE A CA 1
ATOM 658 C C . PHE A 1 82 ? -0.547 8.477 2.363 1 98.12 82 PHE A C 1
ATOM 660 O O . PHE A 1 82 ? -0.27 9.68 2.332 1 98.12 82 PHE A O 1
ATOM 667 N N . SER A 1 83 ? 0.148 7.621 2.957 1 98.44 83 SER A N 1
ATOM 668 C CA . SER A 1 83 ? 1.443 7.965 3.535 1 98.44 83 SER A CA 1
ATOM 669 C C . SER A 1 83 ? 2.385 6.766 3.537 1 98.44 83 SER A C 1
ATOM 671 O O . SER A 1 83 ? 2.078 5.73 2.943 1 98.44 83 SER A O 1
ATOM 673 N N . HIS A 1 84 ? 3.576 6.945 4.016 1 98.44 84 HIS A N 1
ATOM 674 C CA . HIS A 1 84 ? 4.578 5.887 4.094 1 98.44 84 HIS A CA 1
ATOM 675 C C . HIS A 1 84 ? 5.188 5.809 5.488 1 98.44 84 HIS A C 1
ATOM 677 O O . HIS A 1 84 ? 5.594 6.828 6.055 1 98.44 84 HIS A O 1
ATOM 683 N N . CYS A 1 85 ? 5.156 4.629 5.973 1 97.5 85 CYS A N 1
ATOM 684 C CA . CYS A 1 85 ? 5.734 4.406 7.293 1 97.5 85 CYS A CA 1
ATOM 685 C C . CYS A 1 85 ? 7.238 4.668 7.281 1 97.5 85 CYS A C 1
ATOM 687 O O . CYS A 1 85 ? 7.953 4.16 6.418 1 97.5 85 CYS A O 1
ATOM 689 N N . GLU A 1 86 ? 7.727 5.363 8.258 1 97.31 86 GLU A N 1
ATOM 690 C CA . GLU A 1 86 ? 9.156 5.684 8.266 1 97.31 86 GLU A CA 1
ATOM 691 C C . GLU A 1 86 ? 9.992 4.457 8.625 1 97.31 86 GLU A C 1
ATOM 693 O O . GLU A 1 86 ? 11.172 4.383 8.273 1 97.31 86 GLU A O 1
ATOM 698 N N . HIS A 1 87 ? 9.375 3.498 9.273 1 96.69 87 HIS A N 1
ATOM 699 C CA . HIS A 1 87 ? 10.125 2.342 9.742 1 96.69 87 HIS A CA 1
ATOM 700 C C . HIS A 1 87 ? 10.422 1.375 8.594 1 96.69 87 HIS A C 1
ATOM 702 O O . HIS A 1 87 ? 11.453 0.705 8.602 1 96.69 87 HIS A O 1
ATOM 708 N N . HIS A 1 88 ? 9.516 1.299 7.594 1 97.81 88 HIS A N 1
ATOM 709 C CA . HIS A 1 88 ? 9.688 0.275 6.566 1 97.81 88 HIS A CA 1
ATOM 710 C C . HIS A 1 88 ? 9.5 0.86 5.172 1 97.81 88 HIS A C 1
ATOM 712 O O . HIS A 1 88 ? 9.641 0.149 4.172 1 97.81 88 HIS A O 1
ATOM 718 N N . LEU A 1 89 ? 9.141 2.184 5.047 1 97.88 89 LEU A N 1
ATOM 719 C CA . LEU A 1 89 ? 8.852 2.842 3.779 1 97.88 89 LEU A CA 1
ATOM 720 C C . LEU A 1 89 ? 7.648 2.195 3.096 1 97.88 89 LEU A C 1
ATOM 722 O O . LEU A 1 89 ? 7.457 2.355 1.887 1 97.88 89 LEU A O 1
ATOM 726 N N . THR A 1 90 ? 6.852 1.502 3.908 1 97.56 90 THR A N 1
ATOM 727 C CA . THR A 1 90 ? 5.684 0.836 3.338 1 97.56 90 THR A CA 1
ATOM 728 C C . THR A 1 90 ? 4.492 1.789 3.277 1 97.56 90 THR A C 1
ATOM 730 O O . THR A 1 90 ? 4.375 2.699 4.102 1 97.56 90 THR A O 1
ATOM 733 N N . LEU A 1 91 ? 3.684 1.514 2.34 1 98.12 91 LEU A N 1
ATOM 734 C CA . LEU A 1 91 ? 2.492 2.32 2.094 1 98.12 91 LEU A CA 1
ATOM 735 C C . LEU A 1 91 ? 1.493 2.178 3.236 1 98.12 91 LEU A C 1
ATOM 737 O O . LEU A 1 91 ? 1.255 1.07 3.723 1 98.12 91 LEU A O 1
ATOM 741 N N . MET A 1 92 ? 1.048 3.225 3.771 1 98.19 92 MET A N 1
ATOM 742 C CA . MET A 1 92 ? -0.194 3.287 4.535 1 98.19 92 MET A CA 1
ATOM 743 C C . MET A 1 92 ? -1.375 3.619 3.631 1 98.19 92 MET A C 1
ATOM 745 O O . MET A 1 92 ? -1.336 4.602 2.889 1 98.19 92 MET A O 1
ATOM 749 N N . TYR A 1 93 ? -2.314 2.791 3.672 1 97.56 93 TYR A N 1
ATOM 750 C CA . TYR A 1 93 ? -3.426 2.92 2.736 1 97.56 93 TYR A CA 1
ATOM 751 C C . TYR A 1 93 ? -4.762 2.809 3.459 1 97.56 93 TYR A C 1
ATOM 753 O O . TYR A 1 93 ? -4.805 2.549 4.664 1 97.56 93 TYR A O 1
ATOM 761 N N . ASN A 1 94 ? -5.871 3.154 2.707 1 96.81 94 ASN A N 1
ATOM 762 C CA . ASN A 1 94 ? -7.199 3.217 3.307 1 96.81 94 ASN A CA 1
ATOM 763 C C . ASN A 1 94 ? -7.219 4.133 4.527 1 96.81 94 ASN A C 1
ATOM 765 O O . ASN A 1 94 ? -7.84 3.809 5.539 1 96.81 94 ASN A O 1
ATOM 769 N N . MET A 1 95 ? -6.508 5.195 4.449 1 97.69 95 MET A N 1
ATOM 770 C CA . MET A 1 95 ? -6.438 6.133 5.57 1 97.69 95 MET A CA 1
ATOM 771 C C . MET A 1 95 ? -7.492 7.223 5.434 1 97.69 95 MET A C 1
ATOM 773 O O . MET A 1 95 ? -7.73 7.727 4.332 1 97.69 95 MET A O 1
ATOM 777 N N . THR A 1 96 ? -8.078 7.562 6.484 1 98.38 96 THR A N 1
ATOM 778 C CA . THR A 1 96 ? -8.969 8.719 6.547 1 98.38 96 THR A CA 1
ATOM 779 C C . THR A 1 96 ? -8.578 9.633 7.699 1 98.38 96 THR A C 1
ATOM 781 O O . THR A 1 96 ? -8.211 9.164 8.781 1 98.38 96 THR A O 1
ATOM 784 N N . VAL A 1 97 ? -8.648 10.883 7.453 1 98.69 97 VAL A N 1
ATOM 785 C CA . VAL A 1 97 ? -8.359 11.914 8.445 1 98.69 97 VAL A CA 1
ATOM 786 C C . VAL A 1 97 ? -9.617 12.742 8.711 1 98.69 97 VAL A C 1
ATOM 788 O O . VAL A 1 97 ? -10.336 13.102 7.773 1 98.69 97 VAL A O 1
ATOM 791 N N . ALA A 1 98 ? -9.883 12.938 9.938 1 98.81 98 ALA A N 1
ATOM 792 C CA . ALA A 1 98 ? -10.883 13.914 10.367 1 98.81 98 ALA A CA 1
ATOM 793 C C . ALA A 1 98 ? -10.234 15.031 11.18 1 98.81 98 ALA A C 1
ATOM 795 O O . ALA A 1 98 ? -9.406 14.773 12.062 1 98.81 98 ALA A O 1
ATOM 796 N N . VAL A 1 99 ? -10.531 16.25 10.852 1 98.75 99 VAL A N 1
ATOM 797 C CA . VAL A 1 99 ? -10.008 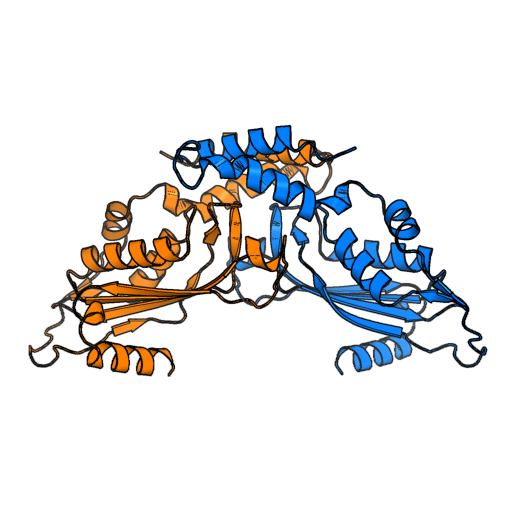17.406 11.555 1 98.75 99 VAL A CA 1
ATOM 798 C C . VAL A 1 99 ? -11.164 18.25 12.094 1 98.75 99 VAL A C 1
ATOM 800 O O . VAL A 1 99 ? -12.07 18.625 11.352 1 98.75 99 VAL A O 1
ATOM 803 N N . ALA A 1 100 ? -11.125 18.484 13.367 1 98.19 100 ALA A N 1
ATOM 804 C CA . ALA A 1 100 ? -12.102 19.344 14.023 1 98.19 100 ALA A CA 1
ATOM 805 C C . ALA A 1 100 ? -11.422 20.516 14.719 1 98.19 100 ALA A C 1
ATOM 807 O O . ALA A 1 100 ? -10.305 20.391 15.227 1 98.19 100 ALA A O 1
ATOM 808 N N . TYR A 1 101 ? -12.062 21.625 14.727 1 96.62 101 TYR A N 1
ATOM 809 C CA . TYR A 1 101 ? -11.578 22.766 15.5 1 96.62 101 TYR A CA 1
ATOM 810 C C . TYR A 1 101 ? -12.727 23.688 15.883 1 96.62 101 TYR A C 1
ATOM 812 O O . TYR A 1 101 ? -13.828 23.594 15.32 1 96.62 101 TYR A O 1
ATOM 820 N N . ILE A 1 102 ? -12.508 24.422 16.891 1 94.5 102 ILE A N 1
ATOM 821 C CA . ILE A 1 102 ? -13.43 25.484 17.312 1 94.5 102 ILE A CA 1
ATOM 822 C C . ILE A 1 102 ? -12.914 26.828 16.828 1 94.5 102 ILE A C 1
ATOM 824 O O . ILE A 1 102 ? -11.867 27.297 17.266 1 94.5 102 ILE A O 1
ATOM 828 N N . PRO A 1 103 ? -13.711 27.438 15.922 1 92.44 103 PRO A N 1
ATOM 829 C CA . PRO A 1 103 ? -13.234 28.688 15.328 1 92.44 103 PRO A CA 1
ATOM 830 C C . PRO A 1 103 ? -12.992 29.781 16.375 1 92.44 103 PRO A C 1
ATOM 832 O O . PRO A 1 103 ? -13.719 29.859 17.359 1 92.44 103 PRO A O 1
ATOM 835 N N . ASN A 1 104 ? -11.891 30.484 16.141 1 86.25 104 ASN A N 1
ATOM 836 C CA . ASN A 1 104 ? -11.57 31.719 16.875 1 86.25 104 ASN A CA 1
ATOM 837 C C . ASN A 1 104 ? -11.555 32.938 15.945 1 86.25 104 ASN A C 1
ATOM 839 O O . ASN A 1 104 ? -10.484 33.406 15.586 1 86.25 104 ASN A O 1
ATOM 843 N N . LYS A 1 105 ? -12.781 33.438 15.555 1 81.25 105 LYS A N 1
ATOM 844 C CA . LYS A 1 105 ? -13 34.625 14.742 1 81.25 105 LYS A CA 1
ATOM 845 C C . LYS A 1 105 ? -12.656 34.375 13.281 1 81.25 105 LYS A C 1
ATOM 847 O O . LYS A 1 105 ? -13.023 35.156 12.398 1 81.25 105 LYS A O 1
ATOM 852 N N . ARG A 1 106 ? -11.898 33.312 12.984 1 83.81 106 ARG A N 1
ATOM 853 C CA . ARG A 1 106 ? -11.5 33 11.617 1 83.81 106 ARG A CA 1
ATOM 854 C C . ARG A 1 106 ? -11.883 31.578 11.242 1 83.81 106 ARG A C 1
ATOM 856 O O . ARG A 1 106 ? -11.82 30.672 12.078 1 83.81 106 ARG A O 1
ATOM 863 N N . LEU A 1 107 ? -12.281 31.469 9.945 1 91.69 107 LEU A N 1
ATOM 864 C CA . LEU A 1 107 ? -12.57 30.156 9.367 1 91.69 107 LEU A CA 1
ATOM 865 C C . LEU A 1 107 ? -11.578 29.828 8.25 1 91.69 107 LEU A C 1
ATOM 867 O O . LEU A 1 107 ? -11.336 30.656 7.371 1 91.69 107 LEU A O 1
ATOM 871 N N . ILE A 1 108 ? -11.023 28.719 8.375 1 94.69 108 ILE A N 1
ATOM 872 C CA . ILE A 1 108 ? -10.133 28.281 7.305 1 94.69 108 ILE A CA 1
ATOM 873 C C . ILE A 1 108 ? -10.953 27.734 6.133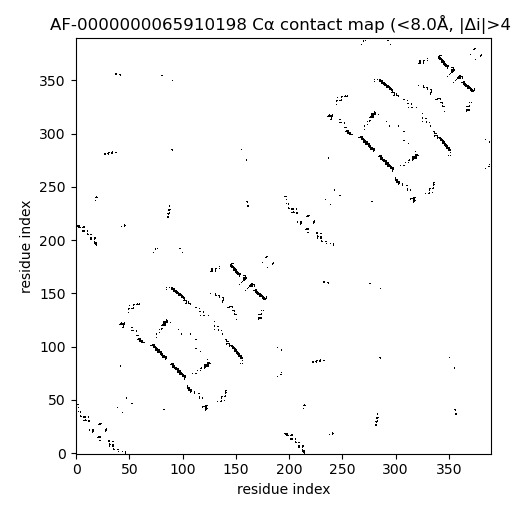 1 94.69 108 ILE A C 1
ATOM 875 O O . ILE A 1 108 ? -12.023 27.156 6.332 1 94.69 108 ILE A O 1
ATOM 879 N N . GLY A 1 109 ? -10.492 27.984 4.855 1 94.25 109 GLY A N 1
ATOM 880 C CA . GLY A 1 109 ? -11.109 27.312 3.723 1 94.25 109 GLY A CA 1
ATOM 881 C C . GLY A 1 109 ? -11.102 25.797 3.854 1 94.25 109 GLY A C 1
ATOM 882 O O . GLY A 1 109 ? -10.07 25.203 4.172 1 94.25 109 GLY A O 1
ATOM 883 N N . LEU A 1 110 ? -12.211 25.188 3.6 1 93.69 110 LEU A N 1
ATOM 884 C CA . LEU A 1 110 ? -12.344 23.75 3.816 1 93.69 110 LEU A CA 1
ATOM 885 C C . LEU A 1 110 ? -11.336 22.969 2.982 1 93.69 110 LEU A C 1
ATOM 887 O O . LEU A 1 110 ? -10.758 22 3.457 1 93.69 110 LEU A O 1
ATOM 891 N N . SER A 1 111 ? -11.047 23.375 1.8 1 96.44 111 SER A N 1
ATOM 892 C CA . SER A 1 111 ? -10.125 22.672 0.915 1 96.44 111 SER A CA 1
ATOM 893 C C . SER A 1 111 ? -8.695 22.734 1.445 1 96.44 111 SER A C 1
ATOM 895 O O . SER A 1 111 ? -7.879 21.859 1.153 1 96.44 111 SER A O 1
ATOM 897 N N . LYS A 1 112 ? -8.445 23.812 2.227 1 98 112 LYS A N 1
ATOM 898 C CA . LYS A 1 112 ? -7.105 23.969 2.791 1 98 112 LYS A CA 1
ATOM 899 C C . LYS A 1 112 ? -6.832 22.906 3.854 1 98 112 LYS A C 1
ATOM 901 O O . LYS A 1 112 ? -5.695 22.453 4.016 1 98 112 LYS A O 1
ATOM 906 N N . ILE A 1 113 ? -7.859 22.484 4.555 1 98.12 113 ILE A N 1
ATOM 907 C CA . ILE A 1 113 ? -7.707 21.422 5.555 1 98.12 113 ILE A CA 1
ATOM 908 C C . ILE A 1 113 ? -7.27 20.125 4.879 1 98.12 113 ILE A C 1
ATOM 910 O O . ILE A 1 113 ? -6.336 19.469 5.344 1 98.12 113 ILE A O 1
ATOM 914 N N . ALA A 1 114 ? -7.914 19.828 3.768 1 97.94 114 ALA A N 1
ATOM 915 C CA . ALA A 1 114 ? -7.559 18.641 3.01 1 97.94 114 ALA A CA 1
ATOM 916 C C . ALA A 1 114 ? -6.129 18.719 2.482 1 97.94 114 ALA A C 1
ATOM 918 O O . ALA A 1 114 ? -5.387 17.734 2.52 1 97.94 114 ALA A O 1
ATOM 919 N N . ARG A 1 115 ? -5.766 19.891 2.039 1 98.31 115 ARG A N 1
ATOM 920 C CA . ARG A 1 115 ? -4.426 20.078 1.494 1 98.31 115 ARG A CA 1
ATOM 921 C C . ARG A 1 115 ? -3.365 19.969 2.584 1 98.31 115 ARG A C 1
ATOM 923 O O . ARG A 1 115 ? -2.279 19.438 2.346 1 98.31 115 ARG A O 1
ATOM 930 N N . ILE A 1 116 ? -3.67 20.469 3.771 1 98.75 116 ILE A N 1
ATOM 931 C CA . ILE A 1 116 ? -2.768 20.328 4.91 1 98.75 116 ILE A CA 1
ATOM 932 C C . ILE A 1 116 ? -2.566 18.844 5.238 1 98.75 116 ILE A C 1
ATOM 934 O O . ILE A 1 116 ? -1.432 18.375 5.355 1 98.75 116 ILE A O 1
ATOM 938 N N . ALA A 1 117 ? -3.67 18.141 5.324 1 98.69 117 ALA A N 1
ATOM 939 C CA . ALA A 1 117 ? -3.594 16.719 5.621 1 98.69 117 ALA A CA 1
ATOM 940 C C . ALA A 1 117 ? -2.766 15.984 4.57 1 98.69 117 ALA A C 1
ATOM 942 O O . ALA A 1 117 ? -1.91 15.164 4.906 1 98.69 117 ALA A O 1
ATOM 943 N N . ASP A 1 118 ? -2.977 16.297 3.375 1 98 118 ASP A N 1
ATOM 944 C CA . ASP A 1 118 ? -2.279 15.656 2.262 1 98 118 ASP A CA 1
ATOM 945 C C . ASP A 1 118 ? -0.781 15.945 2.312 1 98 118 ASP A C 1
ATOM 947 O O . ASP A 1 118 ? 0.037 15.031 2.215 1 98 118 ASP A O 1
ATOM 951 N N . MET A 1 119 ? -0.458 17.203 2.516 1 98.56 119 MET A N 1
ATOM 952 C CA . MET A 1 119 ? 0.948 17.594 2.506 1 98.56 119 MET A CA 1
ATOM 953 C C . MET A 1 119 ? 1.694 16.984 3.686 1 98.56 119 MET A C 1
ATOM 955 O O . MET A 1 119 ? 2.822 16.516 3.533 1 98.56 119 MET A O 1
ATOM 959 N N . VAL A 1 120 ? 1.097 16.969 4.828 1 98.75 120 VAL A N 1
ATOM 960 C CA . VAL A 1 120 ? 1.71 16.391 6.012 1 98.75 120 VAL A CA 1
ATOM 961 C C . VAL A 1 120 ? 1.95 14.891 5.785 1 98.75 120 VAL A C 1
ATOM 963 O O . VAL A 1 120 ? 2.967 14.344 6.223 1 98.75 120 VAL A O 1
ATOM 966 N N . SER A 1 121 ? 1.062 14.258 5.148 1 98.5 121 SER A N 1
ATOM 967 C CA . SER A 1 121 ? 1.144 12.812 4.934 1 98.5 121 SER A CA 1
ATOM 968 C C . SER A 1 121 ? 2.268 12.469 3.963 1 98.5 121 SER A C 1
ATOM 970 O O . SER A 1 121 ? 2.689 11.312 3.885 1 98.5 121 SER A O 1
ATOM 972 N N . ARG A 1 122 ? 2.725 13.422 3.17 1 98.25 122 ARG A N 1
ATOM 973 C CA . ARG A 1 122 ? 3.73 13.203 2.137 1 98.25 122 ARG A CA 1
ATOM 974 C C . ARG A 1 122 ? 5.141 13.305 2.713 1 98.25 122 ARG A C 1
ATOM 976 O O . ARG A 1 122 ? 6.012 13.945 2.125 1 98.25 122 ARG A O 1
ATOM 983 N N . ARG A 1 123 ? 5.305 12.766 3.904 1 98.25 123 ARG A N 1
ATOM 984 C CA . ARG A 1 123 ? 6.566 12.602 4.617 1 98.25 123 ARG A CA 1
ATOM 985 C C . ARG A 1 123 ? 6.793 11.141 5.012 1 98.25 123 ARG A C 1
ATOM 987 O O . ARG A 1 123 ? 5.93 10.297 4.785 1 98.25 123 ARG A O 1
ATOM 994 N N . LEU A 1 124 ? 8.086 10.812 5.336 1 98 124 LEU A N 1
ATOM 995 C CA . LEU A 1 124 ? 8.266 9.617 6.152 1 98 124 LEU A CA 1
ATOM 996 C C . LEU A 1 124 ? 7.594 9.781 7.516 1 98 124 LEU A C 1
ATOM 998 O O . LEU A 1 124 ? 7.953 10.68 8.281 1 98 124 LEU A O 1
ATOM 1002 N N . GLN A 1 125 ? 6.602 8.82 7.781 1 97.44 125 GLN A N 1
ATOM 1003 C CA . GLN A 1 125 ? 5.66 9.242 8.812 1 97.44 125 GLN A CA 1
ATOM 1004 C C . GLN A 1 125 ? 5.438 8.133 9.836 1 97.44 125 GLN A C 1
ATOM 1006 O O . GLN A 1 125 ? 5.699 6.957 9.555 1 97.44 125 GLN A O 1
ATOM 1011 N N . LEU A 1 126 ? 5.055 8.492 11.016 1 97.75 126 LEU A N 1
ATOM 1012 C CA . LEU A 1 126 ? 4.23 7.77 11.977 1 97.75 126 LEU A CA 1
ATOM 1013 C C . LEU A 1 126 ? 2.816 8.336 12.023 1 97.75 126 LEU A C 1
ATOM 1015 O O . LEU A 1 126 ? 2.631 9.555 11.938 1 97.75 126 LEU A O 1
ATOM 1019 N N . GLN A 1 127 ? 1.802 7.434 12.086 1 98.25 127 GLN A N 1
ATOM 1020 C CA . GLN A 1 127 ? 0.427 7.926 12.102 1 98.25 127 GLN A CA 1
ATOM 1021 C C . GLN A 1 127 ? 0.214 8.93 13.227 1 98.25 127 GLN A C 1
ATOM 1023 O O . GLN A 1 127 ? -0.456 9.953 13.039 1 98.25 127 GLN A O 1
ATOM 1028 N N . GLU A 1 128 ? 0.84 8.688 14.359 1 97.88 128 GLU A N 1
ATOM 1029 C CA . GLU A 1 128 ? 0.75 9.594 15.5 1 97.88 128 GLU A CA 1
ATOM 1030 C C . GLU A 1 128 ? 1.325 10.969 15.164 1 97.88 128 GLU A C 1
ATOM 1032 O O . GLU A 1 128 ? 0.771 11.992 15.562 1 97.88 128 GLU A O 1
ATOM 1037 N N . ARG A 1 129 ? 2.402 10.969 14.445 1 98.25 129 ARG A N 1
ATOM 1038 C CA . ARG A 1 129 ? 3.059 12.219 14.078 1 98.25 129 ARG A CA 1
ATOM 1039 C C . ARG A 1 129 ? 2.232 12.992 13.062 1 98.25 129 ARG A C 1
ATOM 1041 O O . ARG A 1 129 ? 2.184 14.219 13.094 1 98.25 129 ARG A O 1
ATOM 1048 N N . ILE A 1 130 ? 1.582 12.289 12.164 1 98.81 130 ILE A N 1
ATOM 1049 C CA . ILE A 1 130 ? 0.688 12.945 11.219 1 98.81 130 ILE A CA 1
ATOM 1050 C C . ILE A 1 130 ? -0.35 13.773 11.969 1 98.81 130 ILE A C 1
ATOM 1052 O O . ILE A 1 130 ? -0.558 14.953 11.664 1 98.81 130 ILE A O 1
ATOM 1056 N N . GLY A 1 131 ? -1.003 13.156 12.977 1 98.81 131 GLY A N 1
ATOM 1057 C CA . GLY A 1 131 ? -2.008 13.859 13.766 1 98.81 131 GLY A CA 1
ATOM 1058 C C . GLY A 1 131 ? -1.468 15.094 14.461 1 98.81 131 GLY A C 1
ATOM 1059 O O . GLY A 1 131 ? -2.086 16.156 14.414 1 98.81 131 GLY A O 1
ATOM 1060 N N . LYS A 1 132 ? -0.308 14.938 15.023 1 98.75 132 LYS A N 1
ATOM 1061 C CA . LYS A 1 132 ? 0.317 16.047 15.742 1 98.75 132 LYS A CA 1
ATOM 1062 C C . LYS A 1 132 ? 0.655 17.188 14.797 1 98.75 132 LYS A C 1
ATOM 1064 O O . LYS A 1 132 ? 0.404 18.359 15.109 1 98.75 132 LYS A O 1
ATOM 1069 N N . ASP A 1 133 ? 1.235 16.844 13.672 1 98.81 133 ASP A N 1
ATOM 1070 C CA . ASP A 1 133 ? 1.637 17.859 12.695 1 98.81 133 ASP A CA 1
ATOM 1071 C C . ASP A 1 133 ? 0.423 18.609 12.148 1 98.81 133 ASP A C 1
ATOM 1073 O O . ASP A 1 133 ? 0.441 19.844 12.039 1 98.81 133 ASP A O 1
ATOM 1077 N N . ILE A 1 134 ? -0.6 17.875 11.82 1 98.88 134 ILE A N 1
ATOM 1078 C CA . ILE A 1 134 ? -1.813 18.516 11.328 1 98.88 134 ILE A CA 1
ATOM 1079 C C . ILE A 1 134 ? -2.359 19.484 12.375 1 98.88 134 ILE A C 1
ATOM 1081 O O . ILE A 1 134 ? -2.691 20.625 12.07 1 98.88 134 ILE A O 1
ATOM 1085 N N . ALA A 1 135 ? -2.416 19 13.602 1 98.75 135 ALA A N 1
ATOM 1086 C CA . ALA A 1 135 ? -2.949 19.828 14.68 1 98.75 135 ALA A CA 1
ATOM 1087 C C . ALA A 1 135 ? -2.131 21.109 14.836 1 98.75 135 ALA A C 1
ATOM 1089 O O . ALA A 1 135 ? -2.691 22.203 15.008 1 98.75 135 ALA A O 1
ATOM 1090 N N . GLU A 1 136 ? -0.864 20.984 14.789 1 98.75 136 GLU A N 1
ATOM 1091 C CA . GLU A 1 136 ? 0.016 22.141 14.93 1 98.75 136 GLU A CA 1
ATOM 1092 C C . GLU A 1 136 ? -0.217 23.141 13.805 1 98.75 136 GLU A C 1
ATOM 1094 O O . GLU A 1 136 ? -0.324 24.344 14.047 1 98.75 136 GLU A O 1
ATOM 1099 N N . ILE A 1 137 ? -0.264 22.656 12.633 1 98.81 137 ILE A N 1
ATOM 1100 C CA . ILE A 1 137 ? -0.438 23.516 11.469 1 98.81 137 ILE A CA 1
ATOM 1101 C C . ILE A 1 137 ? -1.8 24.203 11.539 1 98.81 137 ILE A C 1
ATOM 1103 O O . ILE A 1 137 ? -1.907 25.406 11.281 1 98.81 137 ILE A O 1
ATOM 1107 N N . MET A 1 138 ? -2.854 23.484 11.898 1 98.19 138 MET A N 1
ATOM 1108 C CA . MET A 1 138 ? -4.191 24.047 12.055 1 98.19 138 MET A CA 1
ATOM 1109 C C . MET A 1 138 ? -4.191 25.172 13.07 1 98.19 138 MET A C 1
ATOM 1111 O O . MET A 1 138 ? -4.848 26.203 12.867 1 98.19 138 MET A O 1
ATOM 1115 N N . GLU A 1 139 ? -3.484 24.938 14.133 1 97.56 139 GLU A N 1
ATOM 1116 C CA . GLU A 1 139 ? -3.396 25.969 15.164 1 97.56 139 GLU A CA 1
ATOM 1117 C C . GLU A 1 139 ? -2.764 27.25 14.617 1 97.56 139 GLU A C 1
ATOM 1119 O O . GLU A 1 139 ? -3.266 28.344 14.852 1 97.56 139 GLU A O 1
ATOM 1124 N N . LYS A 1 140 ? -1.737 27.078 13.883 1 97.31 140 LYS A N 1
ATOM 1125 C CA . LYS A 1 140 ? -1.037 28.234 13.305 1 97.31 140 LYS A CA 1
ATOM 1126 C C . LYS A 1 140 ? -1.927 28.969 12.312 1 97.31 140 LYS A C 1
ATOM 1128 O O . LYS A 1 140 ? -1.928 30.203 12.281 1 97.31 140 LYS A O 1
ATOM 1133 N N . VAL A 1 141 ? -2.682 28.25 11.562 1 97.12 141 VAL A N 1
ATOM 1134 C CA . VAL A 1 141 ? -3.459 28.828 10.469 1 97.12 141 VAL A CA 1
ATOM 1135 C C . VAL A 1 141 ? -4.719 29.5 11.031 1 97.12 141 VAL A C 1
ATOM 1137 O O . VAL A 1 141 ? -5.078 30.609 10.625 1 97.12 141 VAL A O 1
ATOM 1140 N N . THR A 1 142 ? -5.41 28.906 12.008 1 95.12 142 THR A N 1
ATOM 1141 C CA . THR A 1 142 ? -6.73 29.344 12.445 1 95.12 142 THR A CA 1
ATOM 1142 C C . THR A 1 142 ? -6.625 30.188 13.719 1 95.12 142 THR A C 1
ATOM 1144 O O . THR A 1 142 ? -7.586 30.844 14.117 1 95.12 142 THR A O 1
ATOM 1147 N N . ALA A 1 143 ? -5.477 30.094 14.398 1 94.38 143 ALA A N 1
ATOM 1148 C CA . ALA A 1 143 ? -5.25 30.703 15.703 1 94.38 143 ALA A CA 1
ATOM 1149 C C . ALA A 1 143 ? -6.145 30.078 16.766 1 94.38 143 ALA A C 1
ATOM 1151 O O . ALA A 1 143 ? -6.277 30.609 17.875 1 94.38 143 ALA A O 1
ATOM 1152 N N . SER A 1 144 ? -6.781 29 16.422 1 94.56 144 SER A N 1
ATOM 1153 C CA . SER A 1 144 ? -7.539 28.234 17.406 1 94.56 144 SER A CA 1
ATOM 1154 C C . SER A 1 144 ? -6.633 27.328 18.219 1 94.56 144 SER A C 1
ATOM 1156 O O . SER A 1 144 ? -5.723 26.688 17.672 1 94.56 144 SER A O 1
ATOM 1158 N N . LYS A 1 145 ? -6.918 27.203 19.531 1 95.88 145 LYS A N 1
ATOM 1159 C CA . LYS A 1 145 ? -6.176 26.281 20.375 1 95.88 145 LYS A CA 1
ATOM 1160 C C . LYS A 1 145 ? -6.922 24.953 20.531 1 95.88 145 LYS A C 1
ATOM 1162 O O . LYS A 1 145 ? -6.371 23.984 21.031 1 95.88 145 LYS A O 1
ATOM 1167 N N . ASP A 1 146 ? -8.164 24.953 20.078 1 96.75 146 ASP A N 1
ATOM 1168 C CA . ASP A 1 146 ? -9.031 23.781 20.219 1 96.75 146 ASP A CA 1
ATOM 1169 C C . ASP A 1 146 ? -9.102 23 18.922 1 96.75 146 ASP A C 1
ATOM 1171 O O . ASP A 1 146 ? -9.906 23.312 18.047 1 96.75 146 ASP A O 1
ATOM 1175 N N . ILE A 1 147 ? -8.273 22 18.859 1 97.75 147 ILE A N 1
ATOM 1176 C CA . ILE A 1 147 ? -8.148 21.219 17.625 1 97.75 147 ILE A CA 1
ATOM 1177 C C . ILE A 1 147 ? -8.141 19.734 17.953 1 97.75 147 ILE A C 1
ATOM 1179 O O . ILE A 1 147 ? -7.535 19.312 18.953 1 97.75 147 ILE A O 1
ATOM 1183 N N . ALA A 1 148 ? -8.844 18.969 17.156 1 98.69 148 ALA A N 1
ATOM 1184 C CA . ALA A 1 148 ? -8.82 17.516 17.234 1 98.69 148 ALA A CA 1
ATOM 1185 C C . ALA A 1 148 ? -8.562 16.875 15.875 1 98.69 148 ALA A C 1
ATOM 1187 O O . ALA A 1 148 ? -9.102 17.344 14.867 1 98.69 148 ALA A O 1
ATOM 1188 N N . VAL A 1 149 ? -7.742 15.883 15.836 1 98.88 149 VAL A N 1
ATOM 1189 C CA . VAL A 1 149 ? -7.461 15.133 14.617 1 98.88 149 VAL A CA 1
ATOM 1190 C C . VAL A 1 149 ? -7.656 13.641 14.875 1 98.88 149 VAL A C 1
ATOM 1192 O O . VAL A 1 149 ? -7.113 13.094 15.836 1 98.88 149 VAL A O 1
ATOM 1195 N N . ILE A 1 150 ? -8.469 13.008 14.109 1 98.81 150 ILE A N 1
ATOM 1196 C CA . ILE A 1 150 ? -8.688 11.57 14.18 1 98.81 150 ILE A CA 1
ATOM 1197 C C . ILE A 1 150 ? -8.227 10.922 12.875 1 98.81 150 ILE A C 1
ATOM 1199 O O . ILE A 1 150 ? -8.609 11.359 11.781 1 98.81 150 ILE A O 1
ATOM 1203 N N . ILE A 1 151 ? -7.402 9.914 12.984 1 98.81 151 ILE A N 1
ATOM 1204 C CA . ILE A 1 151 ? -6.895 9.219 11.812 1 98.81 151 ILE A CA 1
ATOM 1205 C C . ILE A 1 151 ? -7.137 7.715 11.953 1 98.81 151 ILE A C 1
ATOM 1207 O O . ILE A 1 151 ? -6.922 7.148 13.031 1 98.81 151 ILE A O 1
ATOM 1211 N N . LYS A 1 152 ? -7.633 7.125 10.969 1 98.5 152 LYS A N 1
ATOM 1212 C CA . LYS A 1 152 ? -7.742 5.676 10.828 1 98.5 152 LYS A CA 1
ATOM 1213 C C . LYS A 1 152 ? -7.059 5.195 9.555 1 98.5 152 LYS A C 1
ATOM 1215 O O . LYS A 1 152 ? -7.105 5.871 8.523 1 98.5 152 LYS A O 1
ATOM 1220 N N . GLY A 1 153 ? -6.414 4.078 9.656 1 97.56 153 GLY A N 1
ATOM 1221 C CA . GLY A 1 153 ? -5.801 3.574 8.438 1 97.56 153 GLY A CA 1
ATOM 1222 C C . GLY A 1 153 ? -5.172 2.203 8.609 1 97.56 153 GLY A C 1
ATOM 1223 O O . GLY A 1 153 ? -5.059 1.704 9.727 1 97.56 153 GLY A O 1
ATOM 1224 N N . GLU A 1 154 ? -4.883 1.531 7.496 1 97.44 154 GLU A N 1
ATOM 1225 C CA . GLU A 1 154 ? -4.141 0.275 7.43 1 97.44 154 GLU A CA 1
ATOM 1226 C C . GLU A 1 154 ? -2.68 0.514 7.062 1 97.44 154 GLU A C 1
ATOM 1228 O O . GLU A 1 154 ? -2.371 1.392 6.258 1 97.44 154 GLU A O 1
ATOM 1233 N N . HIS A 1 155 ? -1.847 -0.243 7.699 1 97.69 155 HIS A N 1
ATOM 1234 C CA . HIS A 1 155 ? -0.412 -0.089 7.488 1 97.69 155 HIS A CA 1
ATOM 1235 C C . HIS A 1 155 ? 0.164 -1.279 6.727 1 97.69 155 HIS A C 1
ATOM 1237 O O . HIS A 1 155 ? 0.128 -2.41 7.215 1 97.69 155 HIS A O 1
ATOM 1243 N N . GLY A 1 156 ? 0.796 -1.021 5.602 1 96.75 156 GLY A N 1
ATOM 1244 C CA . GLY A 1 156 ? 1.384 -2.074 4.789 1 96.75 156 GLY A CA 1
ATOM 1245 C C . GLY A 1 156 ? 2.396 -2.916 5.539 1 96.75 156 GLY A C 1
ATOM 1246 O O . GLY A 1 156 ? 2.551 -4.105 5.262 1 96.75 156 GLY A O 1
ATOM 1247 N N . CYS A 1 157 ? 3.062 -2.35 6.508 1 95.25 157 CYS A N 1
ATOM 1248 C CA . CYS A 1 157 ? 4.082 -3.07 7.258 1 95.25 157 CYS A CA 1
ATOM 1249 C C . CYS A 1 157 ? 3.449 -4.062 8.227 1 95.25 157 CYS A C 1
ATOM 1251 O O . CYS A 1 157 ? 4.133 -4.93 8.773 1 95.25 157 CYS A O 1
ATOM 1253 N N . MET A 1 158 ? 2.158 -3.971 8.414 1 93.56 158 MET A N 1
ATOM 1254 C CA . MET A 1 158 ? 1.439 -4.879 9.297 1 93.56 158 MET A CA 1
ATOM 1255 C C . MET A 1 158 ? 0.574 -5.848 8.5 1 93.56 158 MET A C 1
ATOM 1257 O O . MET A 1 158 ? 0.322 -6.969 8.945 1 93.56 158 MET A O 1
ATOM 1261 N N . THR A 1 159 ? 0.192 -5.379 7.352 1 95.25 159 THR A N 1
ATOM 1262 C CA . THR A 1 159 ? -0.801 -6.156 6.621 1 95.25 159 THR A CA 1
ATOM 1263 C C . THR A 1 159 ? -0.13 -7.055 5.582 1 95.25 159 THR A C 1
ATOM 1265 O O . THR A 1 159 ? -0.642 -8.125 5.258 1 95.25 159 THR A O 1
ATOM 1268 N N . SER A 1 160 ? 1.021 -6.637 5.102 1 94.88 160 SER A N 1
ATOM 1269 C CA . SER A 1 160 ? 1.56 -7.289 3.91 1 94.88 160 SER A CA 1
ATOM 1270 C C . SER A 1 160 ? 2.801 -8.109 4.242 1 94.88 160 SER A C 1
ATOM 1272 O O . SER A 1 160 ? 3.34 -8.805 3.377 1 94.88 160 SER A O 1
ATOM 1274 N N . ARG A 1 161 ? 3.213 -8.031 5.484 1 92 161 ARG A N 1
ATOM 1275 C CA . ARG A 1 161 ? 4.43 -8.734 5.871 1 92 161 ARG A CA 1
ATOM 1276 C C . ARG A 1 161 ? 4.398 -9.109 7.352 1 92 161 ARG A C 1
ATOM 1278 O O . ARG A 1 161 ? 3.549 -8.625 8.102 1 92 161 ARG A O 1
ATOM 1285 N N . GLY A 1 162 ? 5.363 -9.984 7.648 1 91.06 162 GLY A N 1
ATOM 1286 C CA . GLY A 1 162 ? 5.473 -10.367 9.047 1 91.06 162 GLY A CA 1
ATOM 1287 C C . GLY A 1 162 ? 4.266 -11.133 9.555 1 91.06 162 GLY A C 1
ATOM 1288 O O . GLY A 1 162 ? 3.893 -12.164 8.984 1 91.06 162 GLY A O 1
ATOM 1289 N N . ILE A 1 163 ? 3.58 -10.664 10.477 1 83.06 163 ILE A N 1
ATOM 1290 C CA . ILE A 1 163 ? 2.43 -11.289 11.117 1 83.06 163 ILE A CA 1
ATOM 1291 C C . ILE A 1 163 ? 1.242 -11.297 10.156 1 83.06 163 ILE A C 1
ATOM 1293 O O . ILE A 1 163 ? 0.317 -12.094 10.305 1 83.06 163 ILE A O 1
ATOM 1297 N N . LYS A 1 164 ? 1.283 -10.57 9.164 1 84 164 LYS A N 1
ATOM 1298 C CA . LYS A 1 164 ? 0.252 -10.383 8.148 1 84 164 LYS A CA 1
ATOM 1299 C C . LYS A 1 164 ? -1.142 -10.406 8.766 1 84 164 LYS A C 1
ATOM 1301 O O . LYS A 1 164 ? -1.681 -11.477 9.062 1 84 164 LYS A O 1
ATOM 1306 N N . LYS A 1 165 ? -1.677 -9.273 9.047 1 87.12 165 LYS A N 1
ATOM 1307 C CA . LYS A 1 165 ? -3.025 -9.094 9.578 1 87.12 165 LYS A CA 1
ATOM 1308 C C . LYS A 1 165 ? -3.857 -8.203 8.656 1 87.12 165 LYS A C 1
ATOM 1310 O O . LYS A 1 165 ? -4.199 -7.074 9.023 1 87.12 165 LYS A O 1
ATOM 1315 N N . PRO A 1 166 ? -4.191 -8.805 7.586 1 86.25 166 PRO A N 1
ATOM 1316 C CA . PRO A 1 166 ? -5.031 -7.992 6.703 1 86.25 166 PRO A CA 1
ATOM 1317 C C . PRO A 1 166 ? -6.316 -7.523 7.379 1 86.25 166 PRO A C 1
ATOM 1319 O O . PRO A 1 166 ? -6.91 -8.266 8.164 1 86.25 166 PRO A O 1
ATOM 1322 N N . GLY A 1 167 ? -6.695 -6.277 7.207 1 88.06 167 GLY A N 1
ATOM 1323 C CA . GLY A 1 167 ? -7.91 -5.738 7.793 1 88.06 167 GLY A CA 1
ATOM 1324 C C . GLY A 1 167 ? -7.672 -5.02 9.109 1 88.06 167 GLY A C 1
ATOM 1325 O O . GLY A 1 167 ? -8.555 -4.324 9.609 1 88.06 167 GLY A O 1
ATOM 1326 N N . ALA A 1 168 ? -6.5 -5.242 9.656 1 92 168 ALA A N 1
ATOM 1327 C CA . ALA A 1 168 ? -6.191 -4.527 10.898 1 92 168 ALA A CA 1
ATOM 1328 C C . ALA A 1 168 ? -6.176 -3.02 10.672 1 92 168 ALA A C 1
ATOM 1330 O O . ALA A 1 168 ? -5.516 -2.527 9.75 1 92 168 ALA A O 1
ATOM 1331 N N . LEU A 1 169 ? -6.898 -2.326 11.547 1 95.5 169 LEU A N 1
ATOM 1332 C CA . LEU A 1 169 ? -7.02 -0.875 11.461 1 95.5 169 LEU A CA 1
ATOM 1333 C C . LEU A 1 169 ? -6.387 -0.204 12.672 1 95.5 169 LEU A C 1
ATOM 1335 O O . LEU A 1 169 ? -6.594 -0.643 13.812 1 95.5 169 LEU A O 1
ATOM 1339 N N . THR A 1 170 ? -5.621 0.795 12.438 1 96.81 170 THR A N 1
ATOM 1340 C CA . THR A 1 170 ? -5.082 1.644 13.492 1 96.81 170 THR A CA 1
ATOM 1341 C C . THR A 1 170 ? -5.84 2.965 13.57 1 96.81 170 THR A C 1
ATOM 1343 O O . THR A 1 170 ? -6.086 3.604 12.539 1 96.81 170 THR A O 1
ATOM 1346 N N . THR A 1 171 ? -6.301 3.297 14.758 1 98.25 171 THR A N 1
ATOM 1347 C CA . THR A 1 171 ? -6.961 4.578 14.984 1 98.25 171 THR A CA 1
ATOM 1348 C C . THR A 1 171 ? -6.18 5.422 15.984 1 98.25 171 THR A C 1
ATOM 1350 O O . THR A 1 171 ? -5.762 4.926 17.031 1 98.25 171 THR A O 1
ATOM 1353 N N . THR A 1 172 ? -5.879 6.629 15.641 1 98.44 172 THR A N 1
ATOM 1354 C CA . THR A 1 172 ? -5.223 7.566 16.547 1 98.44 172 THR A CA 1
ATOM 1355 C C . THR A 1 172 ? -6.047 8.844 16.688 1 98.44 172 THR A C 1
ATOM 1357 O O . THR A 1 172 ? -6.793 9.211 15.781 1 98.44 172 THR A O 1
ATOM 1360 N N . MET A 1 173 ? -5.965 9.398 17.812 1 98.12 173 MET A N 1
ATOM 1361 C CA . MET A 1 173 ? -6.625 10.672 18.109 1 98.12 173 MET A CA 1
ATOM 1362 C C . MET A 1 173 ? -5.648 11.664 18.734 1 98.12 173 MET A C 1
ATOM 1364 O O . MET A 1 173 ? -4.938 11.328 19.672 1 98.12 173 MET A O 1
ATOM 1368 N N . THR A 1 174 ? -5.535 12.828 18.156 1 98.56 174 THR A N 1
ATOM 1369 C CA . THR A 1 174 ? -4.773 13.945 18.703 1 98.56 174 THR A CA 1
ATOM 1370 C C . THR A 1 174 ? -5.711 15.055 19.188 1 98.56 174 THR A C 1
ATOM 1372 O O . THR A 1 174 ? -6.527 15.562 18.406 1 98.56 174 THR A O 1
ATOM 1375 N N . LEU A 1 175 ? -5.59 15.383 20.438 1 98.31 175 LEU A N 1
ATOM 1376 C CA . LEU A 1 175 ? -6.453 16.391 21.047 1 98.31 175 LEU A CA 1
ATOM 1377 C C . LEU A 1 175 ? -5.633 17.578 21.562 1 98.31 175 LEU A C 1
ATOM 1379 O O . LEU A 1 175 ? -4.566 17.391 22.141 1 98.31 175 LEU A O 1
ATOM 1383 N N . LYS A 1 176 ? -6.082 18.766 21.266 1 97.62 176 LYS A N 1
ATOM 1384 C CA . LYS A 1 176 ? -5.48 19.984 21.766 1 97.62 176 LYS A CA 1
ATOM 1385 C C . LYS A 1 176 ? -6.531 20.891 22.422 1 97.62 176 LYS A C 1
ATOM 1387 O O . LYS A 1 176 ? -7.711 20.828 22.062 1 97.62 176 LYS A O 1
ATOM 1392 N N . GLY A 1 177 ? -6.098 21.719 23.391 1 96.81 177 GLY A N 1
ATOM 1393 C CA . GLY A 1 177 ? -6.969 22.688 24.016 1 96.81 177 GLY A CA 1
ATOM 1394 C C . GLY A 1 177 ? -8.125 22.062 24.781 1 96.81 177 GLY A C 1
ATOM 1395 O O . GLY A 1 177 ? -7.93 21.109 25.531 1 96.81 177 GLY A O 1
ATOM 1396 N N . ARG A 1 178 ? -9.289 22.609 24.547 1 95.62 178 ARG A N 1
ATOM 1397 C CA . ARG A 1 178 ? -10.469 22.172 25.297 1 95.62 178 ARG A CA 1
ATOM 1398 C C . ARG A 1 178 ? -10.82 20.719 24.938 1 95.62 178 ARG A C 1
ATOM 1400 O O . ARG A 1 178 ? 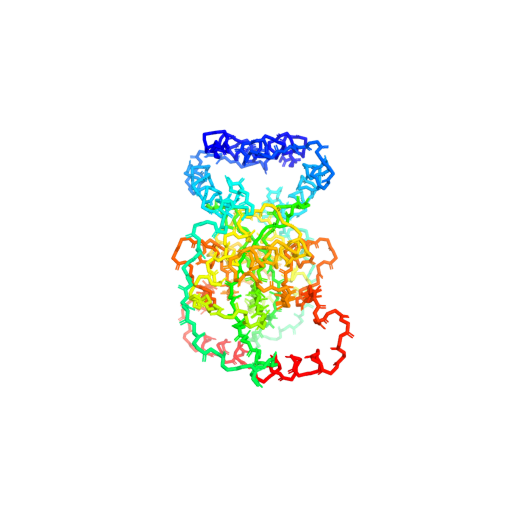-11.422 20.016 25.734 1 95.62 178 ARG A O 1
ATOM 1407 N N . PHE A 1 179 ? -10.406 20.25 23.797 1 96.5 179 PHE A N 1
ATOM 1408 C CA . PHE A 1 179 ? -10.688 18.859 23.438 1 96.5 179 PHE A CA 1
ATOM 1409 C C . PHE A 1 179 ? -9.922 17.906 24.328 1 96.5 179 PHE A C 1
ATOM 1411 O O . PHE A 1 179 ? -10.297 16.734 24.469 1 96.5 179 PHE A O 1
ATOM 1418 N N . LYS A 1 180 ? -8.922 18.312 24.922 1 95.19 180 LYS A N 1
ATOM 1419 C CA . LYS A 1 180 ? -8.117 17.453 25.797 1 95.19 180 LYS A CA 1
ATOM 1420 C C . LYS A 1 180 ? -8.773 17.297 27.156 1 95.19 180 LYS A C 1
ATOM 1422 O O . LYS A 1 180 ? -8.641 16.25 27.797 1 95.19 180 LYS A O 1
ATOM 1427 N N . ASN A 1 181 ? -9.469 18.375 27.547 1 92.69 181 ASN A N 1
ATOM 1428 C CA . ASN A 1 181 ? -9.82 18.422 28.969 1 92.69 181 ASN A CA 1
ATOM 1429 C C . ASN A 1 181 ? -11.328 18.484 29.172 1 92.69 181 ASN A C 1
ATOM 1431 O O . ASN A 1 181 ? -11.805 18.453 30.297 1 92.69 181 ASN A O 1
ATOM 1435 N N . ASP A 1 182 ? -12.086 18.625 28.219 1 94.5 182 ASP A N 1
ATOM 1436 C CA . ASP A 1 182 ? -13.539 18.766 28.312 1 94.5 182 ASP A CA 1
ATOM 1437 C C . ASP A 1 182 ? -14.234 17.531 27.734 1 94.5 182 ASP A C 1
ATOM 1439 O O . ASP A 1 182 ? -14.461 17.453 26.516 1 94.5 182 ASP A O 1
ATOM 1443 N N . ASP A 1 183 ? -14.664 16.734 28.594 1 94.88 183 ASP A N 1
ATOM 1444 C CA . ASP A 1 183 ? -15.273 15.469 28.203 1 94.88 183 ASP A CA 1
ATOM 1445 C C . ASP A 1 183 ? -16.562 15.695 27.406 1 94.88 183 ASP A C 1
ATOM 1447 O O . ASP A 1 183 ? -16.875 14.93 26.5 1 94.88 183 ASP A O 1
ATOM 1451 N N . SER A 1 184 ? -17.266 16.656 27.812 1 94.06 184 SER A N 1
ATOM 1452 C CA . SER A 1 184 ? -18.5 16.953 27.109 1 94.06 184 SER A CA 1
ATOM 1453 C C . SER A 1 184 ? -18.25 17.344 25.656 1 94.06 184 SER A C 1
ATOM 1455 O O . SER A 1 184 ? -18.984 16.922 24.766 1 94.06 184 SER A O 1
ATOM 1457 N N . LEU A 1 185 ? -17.203 18.109 25.438 1 93.81 185 LEU A N 1
ATOM 1458 C CA . LEU A 1 185 ? -16.844 18.531 24.094 1 93.81 185 LEU A CA 1
ATOM 1459 C C . LEU A 1 185 ? -16.391 17.328 23.25 1 93.81 185 LEU A C 1
ATOM 1461 O O . LEU A 1 185 ? -16.766 17.219 22.078 1 93.81 185 LEU A O 1
ATOM 1465 N N . VAL A 1 186 ? -15.711 16.391 23.859 1 95.25 186 VAL A N 1
ATOM 1466 C CA . VAL A 1 186 ? -15.227 15.203 23.172 1 95.25 186 VAL A CA 1
ATOM 1467 C C . VAL A 1 186 ? -16.406 14.297 22.812 1 95.25 186 VAL A C 1
ATOM 1469 O O . VAL A 1 186 ? -16.438 13.695 21.75 1 95.25 186 VAL A O 1
ATOM 1472 N N . THR A 1 187 ? -17.328 14.281 23.719 1 95.75 187 THR A N 1
ATOM 1473 C CA . THR A 1 187 ? -18.531 13.492 23.453 1 95.75 187 THR A CA 1
ATOM 1474 C C . THR A 1 187 ? -19.266 14.031 22.234 1 95.75 187 THR A C 1
ATOM 1476 O O . THR A 1 187 ? -19.688 13.266 21.359 1 95.75 187 THR A O 1
ATOM 1479 N N . LYS A 1 188 ? -19.422 15.32 22.172 1 94.75 188 LYS A N 1
ATOM 1480 C CA . LYS A 1 188 ? -20.047 15.961 21.016 1 94.75 188 LYS A CA 1
ATOM 1481 C C . LYS A 1 188 ? -19.266 15.664 19.734 1 94.75 188 LYS A C 1
ATOM 1483 O O . LYS A 1 188 ? -19.859 15.32 18.719 1 94.75 188 LYS A O 1
ATOM 1488 N N . LEU A 1 189 ? -17.938 15.742 19.844 1 96.44 189 LEU A N 1
ATOM 1489 C CA . LEU A 1 189 ? -17.078 15.477 18.703 1 96.44 189 LEU A CA 1
ATOM 1490 C C . LEU A 1 189 ? -17.266 14.055 18.203 1 96.44 189 LEU A C 1
ATOM 1492 O O . LEU A 1 189 ? -17.438 13.836 17 1 96.44 189 LEU A O 1
ATOM 1496 N N . MET A 1 190 ? -17.312 13.102 19.109 1 97 190 MET A N 1
ATOM 1497 C CA . MET A 1 190 ? -17.406 11.695 18.719 1 97 190 MET A CA 1
ATOM 1498 C C . MET A 1 190 ? -18.75 11.391 18.078 1 97 190 MET A C 1
ATOM 1500 O O . MET A 1 190 ? -18.844 10.562 17.172 1 97 190 MET A O 1
ATOM 1504 N N . ALA A 1 191 ? -19.766 12.094 18.594 1 95.94 191 ALA A N 1
ATOM 1505 C CA . ALA A 1 191 ? -21.094 11.938 17.984 1 95.94 191 ALA A CA 1
ATOM 1506 C C . ALA A 1 191 ? -21.094 12.422 16.547 1 95.94 191 ALA A C 1
ATOM 1508 O O . ALA A 1 191 ? -21.641 11.75 15.656 1 95.94 191 ALA A O 1
ATOM 1509 N N . LEU A 1 192 ? -20.469 13.539 16.297 1 94.88 192 LEU A N 1
ATOM 1510 C CA . LEU A 1 192 ? -20.359 14.086 14.953 1 94.88 192 LEU A CA 1
ATOM 1511 C C . LEU A 1 192 ? -19.516 13.172 14.062 1 94.88 192 LEU A C 1
ATOM 1513 O O . LEU A 1 192 ? -19.859 12.938 12.906 1 94.88 192 LEU A O 1
ATOM 1517 N N . TYR A 1 193 ? -18.469 12.711 14.656 1 96.5 193 TYR A N 1
ATOM 1518 C CA . TYR A 1 193 ? -17.531 11.875 13.914 1 96.5 193 TYR A CA 1
ATOM 1519 C C . TYR A 1 193 ? -18.219 10.602 13.422 1 96.5 193 TYR A C 1
ATOM 1521 O O . TYR A 1 193 ? -17.938 10.125 12.32 1 96.5 193 TYR A O 1
ATOM 1529 N N . LYS A 1 194 ? -19.094 10.039 14.164 1 95.56 194 LYS A N 1
ATOM 1530 C CA . LYS A 1 194 ? -19.734 8.766 13.867 1 95.56 194 LYS A CA 1
ATOM 1531 C C . LYS A 1 194 ? -20.922 8.961 12.914 1 95.56 194 LYS A C 1
ATOM 1533 O O . LYS A 1 194 ? -21.375 8 12.289 1 95.56 194 LYS A O 1
ATOM 1538 N N . ALA A 1 195 ? -21.422 10.148 12.914 1 91.12 195 ALA A N 1
ATOM 1539 C CA . ALA A 1 195 ? -22.609 10.414 12.086 1 91.12 195 ALA A CA 1
ATOM 1540 C C . ALA A 1 195 ? -22.25 10.367 10.602 1 91.12 195 ALA A C 1
ATOM 1542 O O . ALA A 1 195 ? -21.125 10.688 10.211 1 91.12 195 ALA A O 1
ATOM 1543 N N . MET B 1 1 ? 19.812 -16.781 -7.582 1 66 1 MET B N 1
ATOM 1544 C CA . MET B 1 1 ? 20.656 -15.891 -6.801 1 66 1 MET B CA 1
ATOM 1545 C C . MET B 1 1 ? 19.875 -15.273 -5.645 1 66 1 MET B C 1
ATOM 1547 O O . MET B 1 1 ? 18.688 -15 -5.77 1 66 1 MET B O 1
ATOM 1551 N N . SER B 1 2 ? 20.5 -15.289 -4.398 1 89.31 2 SER B N 1
ATOM 1552 C CA . SER B 1 2 ? 19.859 -14.828 -3.168 1 89.31 2 SER B CA 1
ATOM 1553 C C . SER B 1 2 ? 19.766 -13.305 -3.129 1 89.31 2 SER B C 1
ATOM 1555 O O . SER B 1 2 ? 20.609 -12.617 -3.713 1 89.31 2 SER B O 1
ATOM 1557 N N . ILE B 1 3 ? 18.734 -12.812 -2.701 1 97.31 3 ILE B N 1
ATOM 1558 C CA . ILE B 1 3 ? 18.516 -11.383 -2.512 1 97.31 3 ILE B CA 1
ATOM 1559 C C . ILE B 1 3 ? 19.656 -10.805 -1.66 1 97.31 3 ILE B C 1
ATOM 1561 O O . ILE B 1 3 ? 19.984 -11.359 -0.607 1 97.31 3 ILE B O 1
ATOM 1565 N N . ASP B 1 4 ? 20.297 -9.875 -2.184 1 98.38 4 ASP B N 1
ATOM 1566 C CA . ASP B 1 4 ? 21.422 -9.234 -1.509 1 98.38 4 ASP B CA 1
ATOM 1567 C C . ASP B 1 4 ? 20.938 -8.18 -0.52 1 98.38 4 ASP B C 1
ATOM 1569 O O . ASP B 1 4 ? 20.906 -6.988 -0.841 1 98.38 4 ASP B O 1
ATOM 1573 N N . THR B 1 5 ? 20.734 -8.562 0.695 1 98.38 5 THR B N 1
ATOM 1574 C CA . THR B 1 5 ? 20.125 -7.688 1.691 1 98.38 5 THR B CA 1
ATOM 1575 C C . THR B 1 5 ? 21.094 -6.574 2.084 1 98.38 5 THR B C 1
ATOM 1577 O O . THR B 1 5 ? 20.672 -5.461 2.406 1 98.38 5 THR B O 1
ATOM 1580 N N . LYS B 1 6 ? 22.344 -6.84 2.047 1 98.62 6 LYS B N 1
ATOM 1581 C CA . LYS B 1 6 ? 23.328 -5.809 2.371 1 98.62 6 LYS B CA 1
ATOM 1582 C C . LYS B 1 6 ? 23.297 -4.68 1.345 1 98.62 6 LYS B C 1
ATOM 1584 O O . LYS B 1 6 ? 23.375 -3.504 1.706 1 98.62 6 LYS B O 1
ATOM 1589 N N . ALA B 1 7 ? 23.219 -5.074 0.122 1 98.69 7 ALA B N 1
ATOM 1590 C CA . ALA B 1 7 ? 23.094 -4.066 -0.931 1 98.69 7 ALA B CA 1
ATOM 1591 C C . ALA B 1 7 ? 21.812 -3.258 -0.773 1 98.69 7 ALA B C 1
ATOM 1593 O O . ALA B 1 7 ? 21.812 -2.037 -0.954 1 98.69 7 ALA B O 1
ATOM 1594 N N . ILE B 1 8 ? 20.719 -3.912 -0.485 1 98.81 8 ILE B N 1
ATOM 1595 C CA . ILE B 1 8 ? 19.453 -3.227 -0.294 1 98.81 8 ILE B CA 1
ATOM 1596 C C . ILE B 1 8 ? 19.562 -2.221 0.848 1 98.81 8 ILE B C 1
ATOM 1598 O O . ILE B 1 8 ? 19.125 -1.075 0.724 1 98.81 8 ILE B O 1
ATOM 1602 N N . GLU B 1 9 ? 20.188 -2.656 1.936 1 98.81 9 GLU B N 1
ATOM 1603 C CA . GLU B 1 9 ? 20.391 -1.753 3.064 1 98.81 9 GLU B CA 1
ATOM 1604 C C . GLU B 1 9 ? 21.109 -0.476 2.631 1 98.81 9 GLU B C 1
ATOM 1606 O O . GLU B 1 9 ? 20.688 0.628 2.98 1 98.81 9 GLU B O 1
ATOM 1611 N N . LYS B 1 10 ? 22.109 -0.688 1.9 1 98.75 10 LYS B N 1
ATOM 1612 C CA . LYS B 1 10 ? 22.906 0.438 1.414 1 98.75 10 LYS B CA 1
ATOM 1613 C C . LYS B 1 10 ? 22.062 1.379 0.562 1 98.75 10 LYS B C 1
ATOM 1615 O O . LYS B 1 10 ? 22.109 2.598 0.737 1 98.75 10 LYS B O 1
ATOM 1620 N N . HIS B 1 11 ? 21.328 0.82 -0.309 1 98.88 11 HIS B N 1
ATOM 1621 C CA . HIS B 1 11 ? 20.547 1.638 -1.226 1 98.88 11 HIS B CA 1
ATOM 1622 C C . HIS B 1 11 ? 19.391 2.324 -0.501 1 98.88 11 HIS B C 1
ATOM 1624 O O . HIS B 1 11 ? 19.031 3.459 -0.829 1 98.88 11 HIS B O 1
ATOM 1630 N N . ILE B 1 12 ? 18.797 1.671 0.472 1 98.88 12 ILE B N 1
ATOM 1631 C CA . ILE B 1 12 ? 17.75 2.303 1.257 1 98.88 12 ILE B CA 1
ATOM 1632 C C . ILE B 1 12 ? 18.312 3.48 2.039 1 98.88 12 ILE B C 1
ATOM 1634 O O . ILE B 1 12 ? 17.703 4.547 2.109 1 98.88 12 ILE B O 1
ATOM 1638 N N . ARG B 1 13 ? 19.516 3.285 2.646 1 98.81 13 ARG B N 1
ATOM 1639 C CA . ARG B 1 13 ? 20.156 4.406 3.33 1 98.81 13 ARG B CA 1
ATOM 1640 C C . ARG B 1 13 ? 20.359 5.578 2.381 1 98.81 13 ARG B C 1
ATOM 1642 O O . ARG B 1 13 ? 20.109 6.727 2.736 1 98.81 13 ARG B O 1
ATOM 1649 N N . GLY B 1 14 ? 20.797 5.273 1.213 1 98.81 14 GLY B N 1
ATOM 1650 C CA . GLY B 1 14 ? 20.984 6.301 0.198 1 98.81 14 GLY B CA 1
ATOM 1651 C C . GLY B 1 14 ? 19.688 7.023 -0.153 1 98.81 14 GLY B C 1
ATOM 1652 O O . GLY B 1 14 ? 19.703 8.234 -0.365 1 98.81 14 GLY B O 1
ATOM 1653 N N . ILE B 1 15 ? 18.594 6.301 -0.222 1 98.81 15 ILE B N 1
ATOM 1654 C CA . ILE B 1 15 ? 17.297 6.883 -0.536 1 98.81 15 ILE B CA 1
ATOM 1655 C C . ILE B 1 15 ? 16.875 7.828 0.583 1 98.81 15 ILE B C 1
ATOM 1657 O O . ILE B 1 15 ? 16.375 8.922 0.32 1 98.81 15 ILE B O 1
ATOM 1661 N N . LEU B 1 16 ? 17.078 7.395 1.825 1 98.62 16 LEU B N 1
ATOM 1662 C CA . LEU B 1 16 ? 16.734 8.258 2.953 1 98.62 16 LEU B CA 1
ATOM 1663 C C . LEU B 1 16 ? 17.484 9.586 2.861 1 98.62 16 LEU B C 1
ATOM 1665 O O . LEU B 1 16 ? 16.891 10.648 3.07 1 98.62 16 LEU B O 1
ATOM 1669 N N . ILE B 1 17 ? 18.734 9.539 2.521 1 98.56 17 ILE B N 1
ATOM 1670 C CA . ILE B 1 17 ? 19.562 10.734 2.365 1 98.56 17 ILE B CA 1
ATOM 1671 C C . ILE B 1 17 ? 19.031 11.57 1.193 1 98.56 17 ILE B C 1
ATOM 1673 O O . ILE B 1 17 ? 18.906 12.789 1.301 1 98.56 17 ILE B O 1
ATOM 1677 N N . ALA B 1 18 ? 18.719 10.883 0.132 1 98.62 18 ALA B N 1
ATOM 1678 C CA . ALA B 1 18 ? 18.25 11.555 -1.077 1 98.62 18 ALA B CA 1
ATOM 1679 C C . ALA B 1 18 ? 16.922 12.273 -0.829 1 98.62 18 ALA B C 1
ATOM 1681 O O . ALA B 1 18 ? 16.625 13.281 -1.476 1 98.62 18 ALA B O 1
ATOM 1682 N N . LEU B 1 19 ? 16.141 11.781 0.092 1 98.25 19 LEU B N 1
ATOM 1683 C CA . LEU B 1 19 ? 14.867 12.391 0.446 1 98.25 19 LEU B CA 1
ATOM 1684 C C . LEU B 1 19 ? 15.07 13.602 1.357 1 98.25 19 LEU B C 1
ATOM 1686 O O . LEU B 1 19 ? 14.125 14.328 1.648 1 98.25 19 LEU B O 1
ATOM 1690 N N . GLY B 1 20 ? 16.281 13.82 1.827 1 97.25 20 GLY B N 1
ATOM 1691 C CA . GLY B 1 20 ? 16.625 14.953 2.676 1 97.25 20 GLY B CA 1
ATOM 1692 C C . GLY B 1 20 ? 16.484 14.656 4.156 1 97.25 20 GLY B C 1
ATOM 1693 O O . GLY B 1 20 ? 16.344 15.57 4.973 1 97.25 20 GLY B O 1
ATOM 1694 N N . ASP B 1 21 ? 16.438 13.367 4.5 1 96.69 21 ASP B N 1
ATOM 1695 C CA . ASP B 1 21 ? 16.297 12.992 5.902 1 96.69 21 ASP B CA 1
ATOM 1696 C C . ASP B 1 21 ? 17.641 12.555 6.492 1 96.69 21 ASP B C 1
ATOM 1698 O O . ASP B 1 21 ? 18.594 12.328 5.758 1 96.69 21 ASP B O 1
ATOM 1702 N N . ASP B 1 22 ? 17.703 12.625 7.84 1 96.88 22 ASP B N 1
ATOM 1703 C CA . ASP B 1 22 ? 18.875 12.117 8.562 1 96.88 22 ASP B CA 1
ATOM 1704 C C . ASP B 1 22 ? 18.734 10.617 8.812 1 96.88 22 ASP B C 1
ATOM 1706 O O . ASP B 1 22 ? 17.953 10.188 9.656 1 96.88 22 ASP B O 1
ATOM 1710 N N . PRO B 1 23 ? 19.547 9.836 8.086 1 97.25 23 PRO B N 1
ATOM 1711 C CA . PRO B 1 23 ? 19.406 8.383 8.227 1 97.25 23 PRO B CA 1
ATOM 1712 C C . PRO B 1 23 ? 19.828 7.879 9.602 1 97.25 23 PRO B C 1
ATOM 1714 O O . PRO B 1 23 ? 19.562 6.727 9.953 1 97.25 23 PRO B O 1
ATOM 1717 N N . ASP B 1 24 ? 20.422 8.719 10.414 1 97.38 24 ASP B N 1
ATOM 1718 C CA . ASP B 1 24 ? 20.938 8.273 11.703 1 97.38 24 ASP B CA 1
ATOM 1719 C C . ASP B 1 24 ? 20.031 8.719 12.852 1 97.38 24 ASP B C 1
ATOM 1721 O O . ASP B 1 24 ? 20.297 8.422 14.016 1 97.38 24 ASP B O 1
ATOM 1725 N N . ARG B 1 25 ? 18.953 9.445 12.523 1 96.25 25 ARG B N 1
ATOM 1726 C CA . ARG B 1 25 ? 18.062 9.859 13.602 1 96.25 25 ARG B CA 1
ATOM 1727 C C . ARG B 1 25 ? 17.25 8.688 14.125 1 96.25 25 ARG B C 1
ATOM 1729 O O . ARG B 1 25 ? 17.141 7.652 13.461 1 96.25 25 ARG B O 1
ATOM 1736 N N . GLU B 1 26 ? 16.641 9.023 15.312 1 92.94 26 GLU B N 1
ATOM 1737 C CA . GLU B 1 26 ? 15.766 8.023 15.906 1 92.94 26 GLU B CA 1
ATOM 1738 C C . GLU B 1 26 ? 14.586 7.699 15 1 92.94 26 GLU B C 1
ATOM 1740 O O . GLU B 1 26 ? 13.984 8.602 14.406 1 92.94 26 GLU B O 1
ATOM 1745 N N . GLY B 1 27 ? 14.219 6.543 14.688 1 92.94 27 GLY B N 1
ATOM 1746 C CA . GLY B 1 27 ? 13.125 6.113 13.828 1 92.94 27 GLY B CA 1
ATOM 1747 C C . GLY B 1 27 ? 13.594 5.562 12.5 1 92.94 27 GLY B C 1
ATOM 1748 O O . GLY B 1 27 ? 12.93 4.703 11.906 1 92.94 27 GLY B O 1
ATOM 1749 N N . LEU B 1 28 ? 14.781 6.23 12.031 1 97.25 28 LEU B N 1
ATOM 1750 C CA . LEU B 1 28 ? 15.227 5.852 10.695 1 97.25 28 LEU B CA 1
ATOM 1751 C C . LEU B 1 28 ? 16.484 4.992 10.773 1 97.25 28 LEU B C 1
ATOM 1753 O O . LEU B 1 28 ? 16.844 4.32 9.797 1 97.25 28 LEU B O 1
ATOM 1757 N N . LYS B 1 29 ? 17.156 5.023 11.914 1 97.75 29 LYS B N 1
ATOM 1758 C CA . LYS B 1 29 ? 18.484 4.41 12.023 1 97.75 29 LYS B CA 1
ATOM 1759 C C . LYS B 1 29 ? 18.438 2.936 11.641 1 97.75 29 LYS B C 1
ATOM 1761 O O . LYS B 1 29 ? 19.375 2.424 11.031 1 97.75 29 LYS B O 1
ATOM 1766 N N . GLU B 1 30 ? 17.391 2.264 12.016 1 98.25 30 GLU B N 1
ATOM 1767 C CA . GLU B 1 30 ? 17.281 0.839 11.711 1 98.25 30 GLU B CA 1
ATOM 1768 C C . GLU B 1 30 ? 16.438 0.605 10.461 1 98.25 30 GLU B C 1
ATOM 1770 O O . GLU B 1 30 ? 16.219 -0.54 10.062 1 98.25 30 GLU B O 1
ATOM 1775 N N . THR B 1 31 ? 15.961 1.684 9.859 1 98.5 31 THR B N 1
ATOM 1776 C CA . THR B 1 31 ? 15.055 1.575 8.727 1 98.5 31 THR B CA 1
ATOM 1777 C C . THR B 1 31 ? 15.711 0.818 7.578 1 98.5 31 THR B C 1
ATOM 1779 O O . THR B 1 31 ? 15.109 -0.092 7 1 98.5 31 THR B O 1
ATOM 1782 N N . PRO B 1 32 ? 16.984 1.108 7.219 1 98.75 32 PRO B N 1
ATOM 1783 C CA . PRO B 1 32 ? 17.594 0.36 6.117 1 98.75 32 PRO B CA 1
ATOM 1784 C C . PRO B 1 32 ? 17.594 -1.148 6.355 1 98.75 32 PRO B C 1
ATOM 1786 O O . PRO B 1 32 ? 17.234 -1.919 5.461 1 98.75 32 PRO B O 1
ATOM 1789 N N . LYS B 1 33 ? 17.891 -1.534 7.551 1 98.62 33 LYS B N 1
ATOM 1790 C CA . LYS B 1 33 ? 17.891 -2.953 7.895 1 98.62 33 LYS B CA 1
ATOM 1791 C C . LYS B 1 33 ? 16.484 -3.537 7.867 1 98.62 33 LYS B C 1
ATOM 1793 O O . LYS B 1 33 ? 16.266 -4.633 7.344 1 98.62 33 LYS B O 1
ATOM 1798 N N . ARG B 1 34 ? 15.531 -2.848 8.414 1 98.44 34 ARG B N 1
ATOM 1799 C CA . ARG B 1 34 ? 14.148 -3.311 8.461 1 98.44 34 ARG B CA 1
ATOM 1800 C C . ARG B 1 34 ? 13.57 -3.469 7.059 1 98.44 34 ARG B C 1
ATOM 1802 O O . ARG B 1 34 ? 12.883 -4.449 6.773 1 98.44 34 ARG B O 1
ATOM 1809 N N . VAL B 1 35 ? 13.891 -2.5 6.184 1 98.62 35 VAL B N 1
ATOM 1810 C CA . VAL B 1 35 ? 13.398 -2.564 4.812 1 98.62 35 VAL B CA 1
ATOM 1811 C C . VAL B 1 35 ? 14.062 -3.725 4.078 1 98.62 35 VAL B C 1
ATOM 1813 O O . VAL B 1 35 ? 13.414 -4.453 3.33 1 98.62 35 VAL B O 1
ATOM 1816 N N . ALA B 1 36 ? 15.328 -3.863 4.289 1 98.62 36 ALA B N 1
ATOM 1817 C CA . ALA B 1 36 ? 16.031 -4.969 3.645 1 98.62 36 ALA B CA 1
ATOM 1818 C C . ALA B 1 36 ? 15.43 -6.312 4.047 1 98.62 36 ALA B C 1
ATOM 1820 O O . ALA B 1 36 ? 15.195 -7.172 3.197 1 98.62 36 ALA B O 1
ATOM 1821 N N . LYS B 1 37 ? 15.195 -6.488 5.316 1 98.12 37 LYS B N 1
ATOM 1822 C CA . LYS B 1 37 ? 14.57 -7.715 5.809 1 98.12 37 LYS B CA 1
ATOM 1823 C C . LYS B 1 37 ? 13.18 -7.895 5.211 1 98.12 37 LYS B C 1
ATOM 1825 O O . LYS B 1 37 ? 12.812 -9 4.809 1 98.12 37 LYS B O 1
ATOM 1830 N N . MET B 1 38 ? 12.453 -6.852 5.207 1 98.19 38 MET B N 1
ATOM 1831 C CA . MET B 1 38 ? 11.125 -6.906 4.598 1 98.19 38 MET B CA 1
ATOM 1832 C C . MET B 1 38 ? 11.219 -7.316 3.133 1 98.19 38 MET B C 1
ATOM 1834 O O . MET B 1 38 ? 10.461 -8.172 2.678 1 98.19 38 MET B O 1
ATOM 1838 N N . TYR B 1 39 ? 12.133 -6.691 2.395 1 98.5 39 TYR B N 1
ATOM 1839 C CA . TYR B 1 39 ? 12.281 -6.98 0.972 1 98.5 39 TYR B CA 1
ATOM 1840 C C . TYR B 1 39 ? 12.68 -8.438 0.751 1 98.5 39 TYR B C 1
ATOM 1842 O O . TYR B 1 39 ? 12.25 -9.062 -0.217 1 98.5 39 TYR B O 1
ATOM 1850 N N . GLU B 1 40 ? 13.461 -8.922 1.637 1 98 40 GLU B N 1
ATOM 1851 C CA . GLU B 1 40 ? 13.805 -10.336 1.564 1 98 40 GLU B CA 1
ATOM 1852 C C . GLU B 1 40 ? 12.555 -11.211 1.665 1 98 40 GLU B C 1
ATOM 1854 O O . GLU B 1 40 ? 12.438 -12.219 0.968 1 98 40 GLU B O 1
ATOM 1859 N N . GLU B 1 41 ? 11.695 -10.805 2.463 1 97.94 41 GLU B N 1
ATOM 1860 C CA . GLU B 1 41 ? 10.461 -11.555 2.697 1 97.94 41 GLU B CA 1
ATOM 1861 C C . GLU B 1 41 ? 9.477 -11.359 1.547 1 97.94 41 GLU B C 1
ATOM 1863 O O . GLU B 1 41 ? 9.031 -12.336 0.934 1 97.94 41 GLU B O 1
ATOM 1868 N N . VAL B 1 42 ? 9.203 -10.125 1.185 1 98 42 VAL B N 1
ATOM 1869 C CA . VAL B 1 42 ? 8.078 -9.844 0.293 1 98 42 VAL B CA 1
ATOM 1870 C C . VAL B 1 42 ? 8.508 -10.062 -1.157 1 98 42 VAL B C 1
ATOM 1872 O O . VAL B 1 42 ? 7.66 -10.141 -2.053 1 98 42 VAL B O 1
ATOM 1875 N N . PHE B 1 43 ? 9.797 -10.227 -1.437 1 98.5 43 PHE B N 1
ATOM 1876 C CA . PHE B 1 43 ? 10.281 -10.531 -2.777 1 98.5 43 PHE B CA 1
ATOM 1877 C C . PHE B 1 43 ? 10.938 -11.906 -2.82 1 98.5 43 PHE B C 1
ATOM 1879 O O . PHE B 1 43 ? 11.727 -12.203 -3.717 1 98.5 43 PHE B O 1
ATOM 1886 N N . LYS B 1 44 ? 10.578 -12.766 -1.904 1 98.06 44 LYS B N 1
ATOM 1887 C CA . LYS B 1 44 ? 11.164 -14.102 -1.818 1 98.06 44 LYS B CA 1
ATOM 1888 C C . LYS B 1 44 ? 10.945 -14.875 -3.111 1 98.06 44 LYS B C 1
ATOM 1890 O O . LYS B 1 44 ? 11.805 -15.664 -3.521 1 98.06 44 LYS B O 1
ATOM 1895 N N . GLY B 1 45 ? 9.859 -14.672 -3.756 1 98.19 45 GLY B N 1
ATOM 1896 C CA . GLY B 1 45 ? 9.516 -15.375 -4.98 1 98.19 45 GLY B CA 1
ATOM 1897 C C . GLY B 1 45 ? 10.484 -15.102 -6.113 1 98.19 45 GLY B C 1
ATOM 1898 O O . GLY B 1 45 ? 10.539 -15.852 -7.09 1 98.19 45 GLY B O 1
ATOM 1899 N N . MET B 1 46 ? 11.211 -13.984 -6.027 1 97.69 46 MET B N 1
ATOM 1900 C CA . MET B 1 46 ? 12.203 -13.633 -7.039 1 97.69 46 MET B CA 1
ATOM 1901 C C . MET B 1 46 ? 13.266 -14.719 -7.156 1 97.69 46 MET B C 1
ATOM 1903 O O . MET B 1 46 ? 13.914 -14.844 -8.195 1 97.69 46 MET B O 1
ATOM 1907 N N . GLU B 1 47 ? 13.391 -15.523 -6.199 1 97.56 47 GLU B N 1
ATOM 1908 C CA . GLU B 1 47 ? 14.477 -16.5 -6.133 1 97.56 47 GLU B CA 1
ATOM 1909 C C . GLU B 1 47 ? 14.062 -17.828 -6.777 1 97.56 47 GLU B C 1
ATOM 1911 O O . GLU B 1 47 ? 14.883 -18.734 -6.93 1 97.56 47 GLU B O 1
ATOM 1916 N N . TYR B 1 48 ? 12.844 -17.938 -7.145 1 98.06 48 TYR B N 1
ATOM 1917 C CA . TYR B 1 48 ? 12.328 -19.234 -7.602 1 98.06 48 TYR B CA 1
ATOM 1918 C C . TYR B 1 48 ? 11.648 -19.094 -8.953 1 98.06 48 TYR B C 1
ATOM 1920 O O . TYR B 1 48 ? 10.922 -18.125 -9.203 1 98.06 48 TYR B O 1
ATOM 1928 N N . SER B 1 49 ? 11.984 -20 -9.883 1 98.06 49 SER B N 1
ATOM 1929 C CA . SER B 1 49 ? 11.234 -20.125 -11.125 1 98.06 49 SER B CA 1
ATOM 1930 C C . SER B 1 49 ? 9.859 -20.734 -10.891 1 98.06 49 SER B C 1
ATOM 1932 O O . SER B 1 49 ? 9.578 -21.234 -9.797 1 98.06 49 SER B O 1
ATOM 1934 N N . ASN B 1 50 ? 9 -20.672 -11.898 1 98.62 50 ASN B N 1
ATOM 1935 C CA . ASN B 1 50 ? 7.719 -21.359 -11.797 1 98.62 50 ASN B CA 1
ATOM 1936 C C . ASN B 1 50 ? 7.91 -22.859 -11.547 1 98.62 50 ASN B C 1
ATOM 1938 O O . ASN B 1 50 ? 7.141 -23.469 -10.797 1 98.62 50 ASN B O 1
ATOM 1942 N N . ASP B 1 51 ? 8.961 -23.453 -12.164 1 98.69 51 ASP B N 1
ATOM 1943 C CA . ASP B 1 51 ? 9.258 -24.875 -11.961 1 98.69 51 ASP B CA 1
ATOM 1944 C C . ASP B 1 51 ? 9.625 -25.156 -10.508 1 98.69 51 ASP B C 1
ATOM 1946 O O . ASP B 1 51 ? 9.195 -26.156 -9.93 1 98.69 51 ASP B O 1
ATOM 1950 N N . ASP B 1 52 ? 10.43 -24.266 -9.922 1 98.56 52 ASP B N 1
ATOM 1951 C CA . ASP B 1 52 ? 10.812 -24.406 -8.523 1 98.56 52 ASP B CA 1
ATOM 1952 C C . ASP B 1 52 ? 9.586 -24.375 -7.613 1 98.56 52 ASP B C 1
ATOM 1954 O O . ASP B 1 52 ? 9.453 -25.219 -6.723 1 98.56 52 ASP B O 1
ATOM 1958 N N . ILE B 1 53 ? 8.688 -23.453 -7.859 1 98.62 53 ILE B N 1
ATOM 1959 C CA . ILE B 1 53 ? 7.5 -23.281 -7.023 1 98.62 53 ILE B CA 1
ATOM 1960 C C . ILE B 1 53 ? 6.578 -24.484 -7.188 1 98.62 53 ILE B C 1
ATOM 1962 O O . ILE B 1 53 ? 6.004 -24.969 -6.207 1 98.62 53 ILE B O 1
ATOM 1966 N N . ALA B 1 54 ? 6.461 -25 -8.383 1 98.5 54 ALA B N 1
ATOM 1967 C CA . ALA B 1 54 ? 5.66 -26.203 -8.625 1 98.5 54 ALA B CA 1
ATOM 1968 C C . ALA B 1 54 ? 6.184 -27.391 -7.824 1 98.5 54 ALA B C 1
ATOM 1970 O O . ALA B 1 54 ? 5.402 -28.156 -7.258 1 98.5 54 ALA B O 1
ATOM 1971 N N . GLU B 1 55 ? 7.477 -27.516 -7.801 1 98.25 55 GLU B N 1
ATOM 1972 C CA . GLU B 1 55 ? 8.086 -28.609 -7.059 1 98.25 55 GLU B CA 1
ATOM 1973 C C . GLU B 1 55 ? 7.887 -28.438 -5.555 1 98.25 55 GLU B C 1
ATOM 1975 O O . GLU B 1 55 ? 7.629 -29.422 -4.844 1 98.25 55 GLU B O 1
ATOM 1980 N N . MET B 1 56 ? 7.945 -27.234 -5.074 1 97.81 56 MET B N 1
ATOM 1981 C CA . MET B 1 56 ? 7.816 -26.922 -3.652 1 97.81 56 MET B CA 1
ATOM 1982 C C . MET B 1 56 ? 6.422 -27.266 -3.141 1 97.81 56 MET B C 1
ATOM 1984 O O . MET B 1 56 ? 6.27 -27.719 -2.004 1 97.81 56 MET B O 1
ATOM 1988 N N . PHE B 1 57 ? 5.41 -27.047 -3.965 1 97.38 57 PHE B N 1
ATOM 1989 C CA . PHE B 1 57 ? 4.027 -27.156 -3.516 1 97.38 57 PHE B CA 1
ATOM 1990 C C . PHE B 1 57 ? 3.273 -28.188 -4.344 1 97.38 57 PHE B C 1
ATOM 1992 O O . PHE B 1 57 ? 2.156 -27.938 -4.797 1 97.38 57 PHE B O 1
ATOM 1999 N N . ASN B 1 58 ? 3.836 -29.391 -4.5 1 95.06 58 ASN B N 1
ATOM 2000 C CA . ASN B 1 58 ? 3.32 -30.375 -5.445 1 95.06 58 ASN B CA 1
ATOM 2001 C C . ASN B 1 58 ? 2.559 -31.484 -4.738 1 95.06 58 ASN B C 1
ATOM 2003 O O . ASN B 1 58 ? 2.338 -32.562 -5.312 1 95.06 58 ASN B O 1
ATOM 2007 N N . LYS B 1 59 ? 2.176 -31.281 -3.529 1 93.38 59 LYS B N 1
ATOM 2008 C CA . LYS B 1 59 ? 1.424 -32.344 -2.854 1 93.38 59 LYS B CA 1
ATOM 2009 C C . LYS B 1 59 ? 0.048 -32.531 -3.488 1 93.38 59 LYS B C 1
ATOM 2011 O O . LYS B 1 59 ? -0.773 -31.594 -3.482 1 93.38 59 LYS B O 1
ATOM 2016 N N . THR B 1 60 ? -0.152 -33.656 -4.027 1 92.81 60 THR B N 1
ATOM 2017 C CA . THR B 1 60 ? -1.421 -34.031 -4.656 1 92.81 60 THR B CA 1
ATOM 2018 C C . THR B 1 60 ? -1.92 -35.375 -4.145 1 92.81 60 THR B C 1
ATOM 2020 O O . THR B 1 60 ? -1.166 -36.125 -3.523 1 92.81 60 THR B O 1
ATOM 2023 N N . PHE B 1 61 ? -3.184 -35.562 -4.301 1 91.31 61 PHE B N 1
ATOM 2024 C CA . PHE B 1 61 ? -3.848 -36.781 -3.896 1 91.31 61 PHE B CA 1
ATOM 2025 C C . PHE B 1 61 ? -4.59 -37.406 -5.07 1 91.31 61 PHE B C 1
ATOM 2027 O O . PHE B 1 61 ? -5.273 -36.719 -5.824 1 91.31 61 PHE B O 1
ATOM 2034 N N . GLU B 1 62 ? -4.332 -38.75 -5.141 1 85.88 62 GLU B N 1
ATOM 2035 C CA . GLU B 1 62 ? -5.074 -39.469 -6.172 1 85.88 62 GLU B CA 1
ATOM 2036 C C . GLU B 1 62 ? -6.539 -39.625 -5.781 1 85.88 62 GLU B C 1
ATOM 2038 O O . GLU B 1 62 ? -6.848 -39.938 -4.625 1 85.88 62 GLU B O 1
ATOM 2043 N N . GLU B 1 63 ? -7.352 -39.156 -6.641 1 75.06 63 GLU B N 1
ATOM 2044 C CA . GLU B 1 63 ? -8.773 -39.375 -6.398 1 75.06 63 GLU B CA 1
ATOM 2045 C C . GLU B 1 63 ? -9.406 -40.188 -7.516 1 75.06 63 GLU B C 1
ATOM 2047 O O . GLU B 1 63 ? -9.031 -40.062 -8.68 1 75.06 63 GLU B O 1
ATOM 2052 N N . ASP B 1 64 ? -10.164 -41.312 -7.074 1 69.06 64 ASP B N 1
ATOM 2053 C CA . ASP B 1 64 ? -10.906 -42.125 -8.047 1 69.06 64 ASP B CA 1
ATOM 2054 C C . ASP B 1 64 ? -12.031 -41.312 -8.68 1 69.06 64 ASP B C 1
ATOM 2056 O O . ASP B 1 64 ? -13.195 -41.438 -8.297 1 69.06 64 ASP B O 1
ATOM 2060 N N . LEU B 1 65 ? -11.641 -40.281 -9.297 1 62.69 65 LEU B N 1
ATOM 2061 C CA . LEU B 1 65 ? -12.672 -39.5 -9.969 1 62.69 65 LEU B CA 1
ATOM 2062 C C . LEU B 1 65 ? -13.203 -40.25 -11.195 1 62.69 65 LEU B C 1
ATOM 2064 O O . LEU B 1 65 ? -12.422 -40.75 -11.992 1 62.69 65 LEU B O 1
ATOM 2068 N N . LYS B 1 66 ? -14.445 -40.812 -11.07 1 58.81 66 LYS B N 1
ATOM 2069 C CA . LYS B 1 66 ? -15.094 -41.469 -12.203 1 58.81 66 LYS B CA 1
ATOM 2070 C C . LYS B 1 66 ? -15.242 -40.531 -13.383 1 58.81 66 LYS B C 1
ATOM 2072 O O . LYS B 1 66 ? -15.289 -39.312 -13.195 1 58.81 66 LYS B O 1
ATOM 2077 N N . GLU B 1 67 ? -15.016 -40.969 -14.555 1 53.25 67 GLU B N 1
ATOM 2078 C CA . GLU B 1 67 ? -15.047 -40.312 -15.867 1 53.25 67 GLU B CA 1
ATOM 2079 C C . GLU B 1 67 ? -16.156 -39.281 -15.945 1 53.25 67 GLU B C 1
ATOM 2081 O O . GLU B 1 67 ? -16 -38.219 -16.578 1 53.25 67 GLU B O 1
ATOM 2086 N N . SER B 1 68 ? -17.281 -39.656 -15.375 1 52.41 68 SER B N 1
ATOM 2087 C CA . SER B 1 68 ? -18.484 -38.844 -15.555 1 52.41 68 SER B CA 1
ATOM 2088 C C . SER B 1 68 ? -18.359 -37.5 -14.828 1 52.41 68 SER B C 1
ATOM 2090 O O . SER B 1 68 ? -19.203 -36.625 -14.992 1 52.41 68 SER B O 1
ATOM 2092 N N . GLU B 1 69 ? -17.359 -37.344 -14.18 1 58.44 69 GLU B N 1
ATOM 2093 C CA . GLU B 1 69 ? -17.203 -36.156 -13.32 1 58.44 69 GLU B CA 1
ATOM 2094 C C . GLU B 1 69 ? -16.281 -35.125 -13.961 1 58.44 69 GLU B C 1
ATOM 2096 O O . GLU B 1 69 ? -15.57 -34.406 -13.25 1 58.44 69 GLU B O 1
ATOM 2101 N N . GLU B 1 70 ? -16.422 -35.188 -15.273 1 59.84 70 GLU B N 1
ATOM 2102 C CA . GLU B 1 70 ? -15.508 -34.5 -16.172 1 59.84 70 GLU B CA 1
AT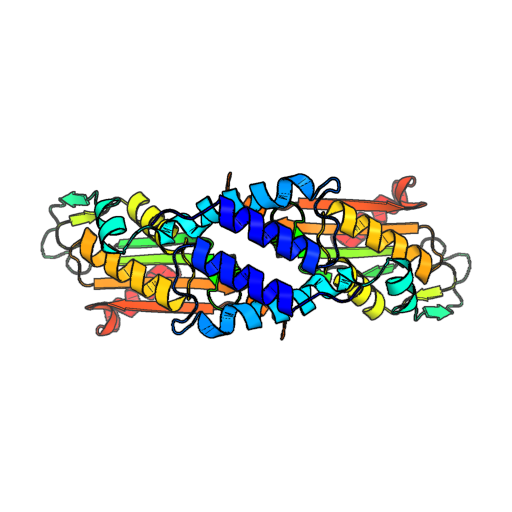OM 2103 C C . GLU B 1 70 ? -15.656 -32.969 -16.047 1 59.84 70 GLU B C 1
ATOM 2105 O O . GLU B 1 70 ? -14.742 -32.25 -16.406 1 59.84 70 GLU B O 1
ATOM 2110 N N . ASP B 1 71 ? -16.719 -32.562 -15.445 1 71.69 71 ASP B N 1
ATOM 2111 C CA . ASP B 1 71 ? -16.859 -31.125 -15.43 1 71.69 71 ASP B CA 1
ATOM 2112 C C . ASP B 1 71 ? -16.844 -30.578 -14 1 71.69 71 ASP B C 1
ATOM 2114 O O . ASP B 1 71 ? -17.359 -29.484 -13.734 1 71.69 71 ASP B O 1
ATOM 2118 N N . ASN B 1 72 ? -16.234 -31.422 -13.133 1 87.56 72 ASN B N 1
ATOM 2119 C CA . ASN B 1 72 ? -16.172 -30.922 -11.766 1 87.56 72 ASN B CA 1
ATOM 2120 C C . ASN B 1 72 ? -15.117 -29.844 -11.594 1 87.56 72 ASN B C 1
ATOM 2122 O O . ASN B 1 72 ? -13.945 -30.062 -11.891 1 87.56 72 ASN B O 1
ATOM 2126 N N . ILE B 1 73 ? -15.633 -28.625 -11.25 1 93.81 73 ILE B N 1
ATOM 2127 C CA . ILE B 1 73 ? -14.734 -27.5 -11.039 1 93.81 73 ILE B CA 1
ATOM 2128 C C . ILE B 1 73 ? -14.352 -27.422 -9.562 1 93.81 73 ILE B C 1
ATOM 2130 O O . ILE B 1 73 ? -15.219 -27.484 -8.688 1 93.81 73 ILE B O 1
ATOM 2134 N N . VAL B 1 74 ? -13.102 -27.375 -9.25 1 95.44 74 VAL B N 1
ATOM 2135 C CA . VAL B 1 74 ? -12.609 -27 -7.926 1 95.44 74 VAL B CA 1
ATOM 2136 C C . VAL B 1 74 ? -12.211 -25.531 -7.918 1 95.44 74 VAL B C 1
ATOM 2138 O O . VAL B 1 74 ? -11.391 -25.094 -8.727 1 95.44 74 VAL B O 1
ATOM 2141 N N . LEU B 1 75 ? -12.883 -24.734 -7.027 1 97.5 75 LEU B N 1
ATOM 2142 C CA . LEU B 1 75 ? -12.602 -23.297 -6.93 1 97.5 75 LEU B CA 1
ATOM 2143 C C . LEU B 1 75 ? -12.156 -22.922 -5.523 1 97.5 75 LEU B C 1
ATOM 2145 O O . LEU B 1 75 ? -12.836 -23.25 -4.547 1 97.5 75 LEU B O 1
ATOM 2149 N N . VAL B 1 76 ? -10.992 -22.406 -5.43 1 98.06 76 VAL B N 1
ATOM 2150 C CA . VAL B 1 76 ? -10.555 -21.734 -4.215 1 98.06 76 VAL B CA 1
ATOM 2151 C C . VAL B 1 76 ? -10.5 -20.234 -4.445 1 98.06 76 VAL B C 1
ATOM 2153 O O . VAL B 1 76 ? -9.773 -19.75 -5.324 1 98.06 76 VAL B O 1
ATOM 2156 N N . LYS B 1 77 ? -11.305 -19.469 -3.723 1 97.88 77 LYS B N 1
ATOM 2157 C CA . LYS B 1 77 ? -11.359 -18.031 -3.969 1 97.88 77 LYS B CA 1
ATOM 2158 C C . LYS B 1 77 ? -11.094 -17.25 -2.688 1 97.88 77 LYS B C 1
ATOM 2160 O O . LYS B 1 77 ? -10.891 -17.828 -1.622 1 97.88 77 LYS B O 1
ATOM 2165 N N . ASP B 1 78 ? -10.953 -15.992 -2.783 1 97.5 78 ASP B N 1
ATOM 2166 C CA . ASP B 1 78 ? -10.719 -15.047 -1.695 1 97.5 78 ASP B CA 1
ATOM 2167 C C . ASP B 1 78 ? -9.375 -15.305 -1.023 1 97.5 78 ASP B C 1
ATOM 2169 O O . ASP B 1 78 ? -9.25 -15.164 0.195 1 97.5 78 ASP B O 1
ATOM 2173 N N . ILE B 1 79 ? -8.438 -15.766 -1.835 1 97.88 79 ILE B N 1
ATOM 2174 C CA . ILE B 1 79 ? -7.062 -15.828 -1.353 1 97.88 79 ILE B CA 1
ATOM 2175 C C . ILE B 1 79 ? -6.461 -14.422 -1.325 1 97.88 79 ILE B C 1
ATOM 2177 O O . ILE B 1 79 ? -6.219 -13.828 -2.375 1 97.88 79 ILE B O 1
ATOM 2181 N N . GLU B 1 80 ? -6.266 -13.953 -0.155 1 97.31 80 GLU B N 1
ATOM 2182 C CA . GLU B 1 80 ? -5.699 -12.609 -0.026 1 97.31 80 GLU B CA 1
ATOM 2183 C C . GLU B 1 80 ? -4.195 -12.617 -0.294 1 97.31 80 GLU B C 1
ATOM 2185 O O . GLU B 1 80 ? -3.467 -13.445 0.261 1 97.31 80 GLU B O 1
ATOM 2190 N N . ILE B 1 81 ? -3.795 -11.742 -1.173 1 97.69 81 ILE B N 1
ATOM 2191 C CA . ILE B 1 81 ? -2.361 -11.617 -1.416 1 97.69 81 ILE B CA 1
ATOM 2192 C C . ILE B 1 81 ? -1.974 -10.141 -1.447 1 97.69 81 ILE B C 1
ATOM 2194 O O . ILE B 1 81 ? -2.84 -9.266 -1.494 1 97.69 81 ILE B O 1
ATOM 2198 N N . PHE B 1 82 ? -0.734 -9.852 -1.313 1 98.19 82 PHE B N 1
ATOM 2199 C CA . PHE B 1 82 ? -0.077 -8.578 -1.596 1 98.19 82 PHE B CA 1
ATOM 2200 C C . PHE B 1 82 ? 1.03 -8.758 -2.627 1 98.19 82 PHE B C 1
ATOM 2202 O O . PHE B 1 82 ? 1.613 -9.844 -2.736 1 98.19 82 PHE B O 1
ATOM 2209 N N . SER B 1 83 ? 1.255 -7.777 -3.367 1 98.44 83 SER B N 1
ATOM 2210 C CA . SER B 1 83 ? 2.346 -7.785 -4.336 1 98.44 83 SER B CA 1
ATOM 2211 C C . SER B 1 83 ? 2.881 -6.379 -4.578 1 98.44 83 SER B C 1
ATOM 2213 O O . SER B 1 83 ? 2.52 -5.441 -3.865 1 98.44 83 SER B O 1
ATOM 2215 N N . HIS B 1 84 ? 3.861 -6.258 -5.422 1 98.44 84 HIS B N 1
ATOM 2216 C CA . HIS B 1 84 ? 4.465 -4.973 -5.762 1 98.44 84 HIS B CA 1
ATOM 2217 C C . HIS B 1 84 ? 4.559 -4.789 -7.273 1 98.44 84 HIS B C 1
ATOM 2219 O O . HIS B 1 84 ? 5.023 -5.684 -7.98 1 98.44 84 HIS B O 1
ATOM 2225 N N . CYS B 1 85 ? 4.066 -3.676 -7.668 1 97.5 85 CYS B N 1
ATOM 2226 C CA . CYS B 1 85 ? 4.121 -3.365 -9.094 1 97.5 85 CYS B CA 1
ATOM 2227 C C . CYS B 1 85 ? 5.566 -3.215 -9.562 1 97.5 85 CYS B C 1
ATOM 2229 O O . CYS B 1 85 ? 6.352 -2.498 -8.945 1 97.5 85 CYS B O 1
ATOM 2231 N N . GLU B 1 86 ? 5.891 -3.801 -10.672 1 97.31 86 GLU B N 1
ATOM 2232 C CA . GLU B 1 86 ? 7.273 -3.727 -11.141 1 97.31 86 GLU B CA 1
ATOM 2233 C C . GLU B 1 86 ? 7.594 -2.34 -11.688 1 97.31 86 GLU B C 1
ATOM 2235 O O . GLU B 1 86 ? 8.758 -1.936 -11.727 1 97.31 86 GLU B O 1
ATOM 2240 N N . HIS B 1 87 ? 6.57 -1.605 -12.062 1 96.69 87 HIS B N 1
ATOM 2241 C CA . HIS B 1 87 ? 6.797 -0.31 -12.688 1 96.69 87 HIS B CA 1
ATOM 2242 C C . HIS B 1 87 ? 7.164 0.749 -11.656 1 96.69 87 HIS B C 1
ATOM 2244 O O . HIS B 1 87 ? 7.93 1.67 -11.953 1 96.69 87 HIS B O 1
ATOM 2250 N N . HIS B 1 88 ? 6.637 0.626 -10.43 1 97.81 88 HIS B N 1
ATOM 2251 C CA . HIS B 1 88 ? 6.84 1.7 -9.461 1 97.81 88 HIS B CA 1
ATOM 2252 C C . HIS B 1 88 ? 7.273 1.147 -8.102 1 97.81 88 HIS B C 1
ATOM 2254 O O . HIS B 1 88 ? 7.527 1.912 -7.172 1 97.81 88 HIS B O 1
ATOM 2260 N N . LEU B 1 89 ? 7.336 -0.216 -7.938 1 97.81 89 LEU B N 1
ATOM 2261 C CA . LEU B 1 89 ? 7.648 -0.872 -6.672 1 97.81 89 LEU B CA 1
ATOM 2262 C C . LEU B 1 89 ? 6.598 -0.542 -5.617 1 97.81 89 LEU B C 1
ATOM 2264 O O . LEU B 1 89 ? 6.848 -0.689 -4.418 1 97.81 89 LEU B O 1
ATOM 2268 N N . THR B 1 90 ? 5.434 -0.138 -6.105 1 97.56 90 THR B N 1
ATOM 2269 C CA . THR B 1 90 ? 4.371 0.218 -5.168 1 97.56 90 THR B CA 1
ATOM 2270 C C . THR B 1 90 ? 3.559 -1.014 -4.781 1 97.56 90 THR B C 1
ATOM 2272 O O . THR B 1 90 ? 3.436 -1.956 -5.566 1 97.56 90 THR B O 1
ATOM 2275 N N . LEU B 1 91 ? 3.047 -0.922 -3.615 1 98.12 91 LEU B N 1
ATOM 2276 C CA . LEU B 1 91 ? 2.256 -2.006 -3.043 1 98.12 91 LEU B CA 1
ATOM 2277 C C . LEU B 1 91 ? 0.947 -2.184 -3.807 1 98.12 91 LEU B C 1
ATOM 2279 O O . LEU B 1 91 ? 0.281 -1.203 -4.145 1 98.12 91 LEU B O 1
ATOM 2283 N N . MET B 1 92 ? 0.652 -3.334 -4.227 1 98.19 92 MET B N 1
ATOM 2284 C CA . MET B 1 92 ? -0.702 -3.762 -4.562 1 98.19 92 MET B CA 1
ATOM 2285 C C . MET B 1 92 ? -1.4 -4.367 -3.352 1 98.19 92 MET B C 1
ATOM 2287 O O . MET B 1 92 ? -0.869 -5.277 -2.715 1 98.19 92 MET B O 1
ATOM 2291 N N . TYR B 1 93 ? -2.48 -3.818 -3.053 1 97.62 93 TYR B N 1
ATOM 2292 C CA . TYR B 1 93 ? -3.156 -4.203 -1.819 1 97.62 93 TYR B CA 1
ATOM 2293 C C . TYR B 1 93 ? -4.633 -4.492 -2.074 1 97.62 93 TYR B C 1
ATOM 2295 O O . TYR B 1 93 ? -5.121 -4.312 -3.191 1 97.62 93 TYR B O 1
ATOM 2303 N N . ASN B 1 94 ? -5.312 -5.09 -1.024 1 96.81 94 ASN B N 1
ATOM 2304 C CA . ASN B 1 94 ? -6.699 -5.531 -1.169 1 96.81 94 ASN B CA 1
ATOM 2305 C C . ASN B 1 94 ? -6.863 -6.473 -2.357 1 96.81 94 ASN B C 1
ATOM 2307 O O . ASN B 1 94 ? -7.836 -6.367 -3.107 1 96.81 94 ASN B O 1
ATOM 2311 N N . MET B 1 95 ? -5.91 -7.312 -2.557 1 97.75 95 MET B N 1
ATOM 2312 C CA . MET B 1 95 ? -5.953 -8.242 -3.684 1 97.75 95 MET B CA 1
ATOM 2313 C C . MET B 1 95 ? -6.578 -9.57 -3.271 1 97.75 95 MET B C 1
ATOM 2315 O O . MET B 1 95 ? -6.316 -10.07 -2.176 1 97.75 95 MET B O 1
ATOM 2319 N N . THR B 1 96 ? -7.352 -10.094 -4.098 1 98.38 96 THR B N 1
ATOM 2320 C CA . THR B 1 96 ? -7.867 -11.453 -3.928 1 98.38 96 THR B CA 1
ATOM 2321 C C . THR B 1 96 ? -7.633 -12.281 -5.188 1 98.38 96 THR B C 1
ATOM 2323 O O . THR B 1 96 ? -7.766 -11.773 -6.305 1 98.38 96 THR B O 1
ATOM 2326 N N . VAL B 1 97 ? -7.285 -13.484 -4.992 1 98.69 97 VAL B N 1
ATOM 2327 C CA . VAL B 1 97 ? -7.062 -14.445 -6.07 1 98.69 97 VAL B CA 1
ATOM 2328 C C . VAL B 1 97 ? -8.062 -15.594 -5.961 1 98.69 97 VAL B C 1
ATOM 2330 O O . VAL B 1 97 ? -8.32 -16.094 -4.863 1 98.69 97 VAL B O 1
ATOM 2333 N N . ALA B 1 98 ? -8.641 -15.898 -7.047 1 98.81 98 ALA B N 1
ATOM 2334 C CA . ALA B 1 98 ? -9.422 -17.125 -7.191 1 98.81 98 ALA B CA 1
ATOM 2335 C C . ALA B 1 98 ? -8.789 -18.062 -8.211 1 98.81 98 ALA B C 1
ATOM 2337 O O . ALA B 1 98 ? -8.383 -17.641 -9.289 1 98.81 98 ALA B O 1
ATOM 2338 N N . VAL B 1 99 ? -8.633 -19.297 -7.863 1 98.75 99 VAL B N 1
ATOM 2339 C CA . VAL B 1 99 ? -8.062 -20.312 -8.75 1 98.75 99 VAL B CA 1
ATOM 2340 C C . VAL B 1 99 ? -9.055 -21.453 -8.938 1 98.75 99 VAL B C 1
ATOM 2342 O O . VAL B 1 99 ? -9.547 -22.031 -7.961 1 98.75 99 VAL B O 1
ATOM 2345 N N . ALA B 1 100 ? -9.359 -21.719 -10.164 1 98.19 100 ALA B N 1
ATOM 2346 C CA . ALA B 1 100 ? -10.219 -22.844 -10.516 1 98.19 100 ALA B CA 1
ATOM 2347 C C . ALA B 1 100 ? -9.508 -23.812 -11.445 1 98.19 100 ALA B C 1
ATOM 2349 O O . ALA B 1 100 ? -8.68 -23.406 -12.266 1 98.19 100 ALA B O 1
ATOM 2350 N N . TYR B 1 101 ? -9.789 -25.062 -11.297 1 96.62 101 TYR B N 1
ATOM 2351 C CA . TYR B 1 101 ? -9.289 -26.062 -12.234 1 96.62 101 TYR B CA 1
ATOM 2352 C C . TYR B 1 101 ? -10.211 -27.281 -12.281 1 96.62 101 TYR B C 1
ATOM 2354 O O . TYR B 1 101 ? -11.055 -27.453 -11.398 1 96.62 101 TYR B O 1
ATOM 2362 N N . ILE B 1 102 ? -10.125 -27.969 -13.352 1 94.5 102 ILE B N 1
ATOM 2363 C CA . ILE B 1 102 ? -10.805 -29.25 -13.5 1 94.5 102 ILE B CA 1
ATOM 2364 C C . ILE B 1 102 ? -9.828 -30.391 -13.25 1 94.5 102 ILE B C 1
ATOM 2366 O O . ILE B 1 102 ? -8.883 -30.578 -14.016 1 94.5 102 ILE B O 1
ATOM 2370 N N . PRO B 1 103 ? -10.109 -31.141 -12.18 1 92.5 103 PRO B N 1
ATOM 2371 C CA . PRO B 1 103 ? -9.156 -32.188 -11.82 1 92.5 103 PRO B CA 1
ATOM 2372 C C . PRO B 1 103 ? -8.969 -33.219 -12.93 1 92.5 103 PRO B C 1
ATOM 2374 O O . PRO B 1 103 ? -9.922 -33.531 -13.656 1 92.5 103 PRO B O 1
ATOM 2377 N N . ASN B 1 104 ? -7.703 -33.625 -13.102 1 86.44 104 ASN B N 1
ATOM 2378 C CA . ASN B 1 104 ? -7.312 -34.75 -13.953 1 86.44 104 ASN B CA 1
ATOM 2379 C C . ASN B 1 104 ? -6.68 -35.875 -13.148 1 86.44 104 ASN B C 1
ATOM 2381 O O . ASN B 1 104 ? -5.461 -36.031 -13.172 1 86.44 104 ASN B O 1
ATOM 2385 N N . LYS B 1 105 ? -7.543 -36.656 -12.391 1 81.38 105 LYS B N 1
ATOM 2386 C CA . LYS B 1 105 ? -7.16 -37.844 -11.609 1 81.38 105 LYS B CA 1
ATOM 2387 C C . LYS B 1 105 ? -6.457 -37.438 -10.32 1 81.38 105 LYS B C 1
ATOM 2389 O O . LYS B 1 105 ? -6.297 -38.25 -9.406 1 81.38 105 LYS B O 1
ATOM 2394 N N . ARG B 1 106 ? -5.969 -36.188 -10.242 1 83.88 106 ARG B N 1
ATOM 2395 C CA . ARG B 1 106 ? -5.258 -35.719 -9.055 1 83.88 106 ARG B CA 1
ATOM 2396 C C . ARG B 1 106 ? -5.871 -34.438 -8.508 1 83.88 106 ARG B C 1
ATOM 2398 O O . ARG B 1 106 ? -6.316 -33.594 -9.273 1 83.88 106 ARG B O 1
ATOM 2405 N N . LEU B 1 107 ? -5.855 -34.375 -7.156 1 91.75 107 LEU B N 1
ATOM 2406 C CA . LEU B 1 107 ? -6.281 -33.188 -6.453 1 91.75 107 LEU B CA 1
ATOM 2407 C C . LEU B 1 107 ? -5.117 -32.531 -5.699 1 91.75 107 LEU B C 1
ATOM 2409 O O . LEU B 1 107 ? -4.391 -33.219 -4.98 1 91.75 107 LEU B O 1
ATOM 2413 N N . ILE B 1 108 ? -4.949 -31.328 -5.934 1 94.69 108 ILE B N 1
ATOM 2414 C CA . ILE B 1 108 ? -3.914 -30.625 -5.184 1 94.69 108 ILE B CA 1
ATOM 2415 C C . ILE B 1 108 ? -4.43 -30.281 -3.789 1 94.69 108 ILE B C 1
ATOM 2417 O O . ILE B 1 108 ? -5.621 -30.016 -3.607 1 94.69 108 ILE B O 1
ATOM 2421 N N . GLY B 1 109 ? -3.527 -30.328 -2.734 1 94.25 109 GLY B N 1
ATOM 2422 C CA . GLY B 1 109 ? -3.908 -29.797 -1.435 1 94.25 109 GLY B CA 1
ATOM 2423 C C . GLY B 1 109 ? -4.348 -28.344 -1.488 1 94.25 109 GLY B C 1
ATOM 2424 O O . GLY B 1 109 ? -3.672 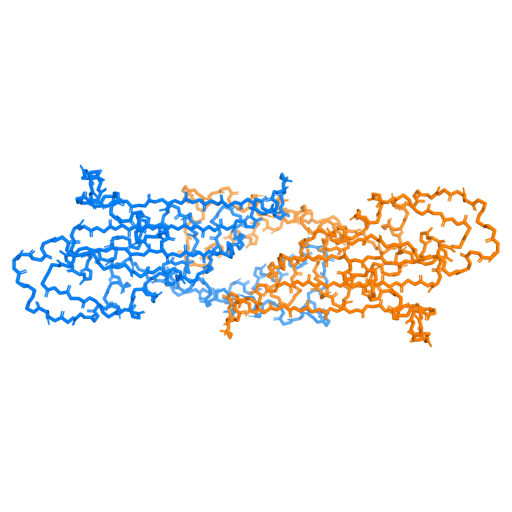-27.516 -2.09 1 94.25 109 GLY B O 1
ATOM 2425 N N . LEU B 1 110 ? -5.445 -28.047 -0.876 1 93.75 110 LEU B N 1
ATOM 2426 C CA . LEU B 1 110 ? -6.031 -26.719 -0.975 1 93.75 110 LEU B CA 1
ATOM 2427 C C . LEU B 1 110 ? -5.059 -25.656 -0.466 1 93.75 110 LEU B C 1
ATOM 2429 O O . LEU B 1 110 ? -4.945 -24.578 -1.053 1 93.75 110 LEU B O 1
ATOM 2433 N N . SER B 1 111 ? -4.309 -25.922 0.551 1 96.5 111 SER B N 1
ATOM 2434 C CA . SER B 1 111 ? -3.381 -24.953 1.13 1 96.5 111 SER B CA 1
ATOM 2435 C C . SER B 1 111 ? -2.232 -24.656 0.174 1 96.5 111 SER B C 1
ATOM 2437 O O . SER B 1 111 ? -1.636 -23.578 0.233 1 96.5 111 SER B O 1
ATOM 2439 N N . LYS B 1 112 ? -1.957 -25.656 -0.701 1 98.06 112 LYS B N 1
ATOM 2440 C CA . LYS B 1 112 ? -0.88 -25.469 -1.668 1 98.06 112 LYS B CA 1
ATOM 2441 C C . LYS B 1 112 ? -1.257 -24.406 -2.709 1 98.06 112 LYS B C 1
ATOM 2443 O O . LYS B 1 112 ? -0.395 -23.672 -3.199 1 98.06 112 LYS B O 1
ATOM 2448 N N . ILE B 1 113 ? -2.525 -24.312 -3.025 1 98.12 113 ILE B N 1
ATOM 2449 C CA . ILE B 1 113 ? -2.986 -23.297 -3.973 1 98.12 113 ILE B CA 1
ATOM 2450 C C . ILE B 1 113 ? -2.725 -21.906 -3.412 1 98.12 113 ILE B C 1
ATOM 2452 O O . ILE B 1 113 ? -2.203 -21.031 -4.113 1 98.12 113 ILE B O 1
ATOM 2456 N N . ALA B 1 114 ? -3.035 -21.75 -2.139 1 97.94 114 ALA B N 1
ATOM 2457 C CA . ALA B 1 114 ? -2.795 -20.469 -1.476 1 97.94 114 ALA B CA 1
ATOM 2458 C C . ALA B 1 114 ? -1.305 -20.141 -1.432 1 97.94 114 ALA B C 1
ATOM 2460 O O . ALA B 1 114 ? -0.906 -19 -1.655 1 97.94 114 ALA B O 1
ATOM 2461 N N . ARG B 1 115 ? -0.522 -21.141 -1.183 1 98.31 115 ARG B N 1
ATOM 2462 C CA . ARG B 1 115 ? 0.922 -20.938 -1.097 1 98.31 115 ARG B CA 1
ATOM 2463 C C . ARG B 1 115 ? 1.51 -20.594 -2.459 1 98.31 115 ARG B C 1
ATOM 2465 O O . ARG B 1 115 ? 2.432 -19.781 -2.551 1 98.31 115 ARG B O 1
ATOM 2472 N N . ILE B 1 116 ? 0.987 -21.203 -3.51 1 98.75 116 ILE B N 1
ATOM 2473 C CA . ILE B 1 116 ? 1.411 -20.875 -4.867 1 98.75 116 ILE B CA 1
ATOM 2474 C C . ILE B 1 116 ? 1.093 -19.406 -5.176 1 98.75 116 ILE B C 1
ATOM 2476 O O . ILE B 1 116 ? 1.963 -18.656 -5.621 1 98.75 116 ILE B O 1
ATOM 2480 N N . ALA B 1 117 ? -0.131 -19.031 -4.871 1 98.69 117 ALA B N 1
ATOM 2481 C CA . ALA B 1 117 ? -0.54 -17.656 -5.109 1 98.69 117 ALA B CA 1
ATOM 2482 C C . ALA B 1 117 ? 0.349 -16.688 -4.344 1 98.69 117 ALA B C 1
ATOM 2484 O O . ALA B 1 117 ? 0.801 -15.68 -4.898 1 98.69 117 ALA B O 1
ATOM 2485 N N . ASP B 1 118 ? 0.624 -16.984 -3.158 1 98.06 118 ASP B N 1
ATOM 2486 C CA . ASP B 1 118 ? 1.435 -16.141 -2.295 1 98.06 118 ASP B CA 1
ATOM 2487 C C . ASP B 1 118 ? 2.861 -16.016 -2.828 1 98.06 118 ASP B C 1
ATOM 2489 O O . ASP B 1 118 ? 3.391 -14.906 -2.949 1 98.06 118 ASP B O 1
ATOM 2493 N N . MET B 1 119 ? 3.42 -17.141 -3.178 1 98.56 119 MET B N 1
ATOM 2494 C CA . MET B 1 119 ? 4.809 -17.141 -3.631 1 98.56 119 MET B CA 1
ATOM 2495 C C . MET B 1 119 ? 4.953 -16.406 -4.953 1 98.56 119 MET B C 1
ATOM 2497 O O . MET B 1 119 ? 5.898 -15.633 -5.145 1 98.56 119 MET B O 1
ATOM 2501 N N . VAL B 1 120 ? 4.047 -16.594 -5.852 1 98.75 120 VAL B N 1
ATOM 2502 C CA . VAL B 1 120 ? 4.07 -15.922 -7.145 1 98.75 120 VAL B CA 1
ATOM 2503 C C . VAL B 1 120 ? 3.961 -14.414 -6.938 1 98.75 120 VAL B C 1
ATOM 2505 O O . VAL B 1 120 ? 4.598 -13.633 -7.652 1 98.75 120 VAL B O 1
ATOM 2508 N N . SER B 1 121 ? 3.186 -14.008 -6.02 1 98.5 121 SER B N 1
ATOM 2509 C CA . SER B 1 121 ? 2.943 -12.594 -5.777 1 98.5 121 SER B CA 1
ATOM 2510 C C . SER B 1 121 ? 4.176 -11.906 -5.195 1 98.5 121 SER B C 1
ATOM 2512 O O . SER B 1 121 ? 4.277 -10.68 -5.207 1 98.5 121 SER B O 1
ATOM 2514 N N . ARG B 1 122 ? 5.102 -12.672 -4.637 1 98.25 122 ARG B N 1
ATOM 2515 C CA . ARG B 1 122 ? 6.281 -12.133 -3.963 1 98.25 122 ARG B CA 1
ATOM 2516 C C . ARG B 1 122 ? 7.41 -11.883 -4.957 1 98.25 122 ARG B C 1
ATOM 2518 O O . ARG B 1 122 ? 8.562 -12.234 -4.699 1 98.25 122 ARG B O 1
ATOM 2525 N N . ARG B 1 123 ? 7.039 -11.383 -6.121 1 98.25 123 ARG B N 1
ATOM 2526 C CA . ARG B 1 123 ? 7.922 -10.914 -7.188 1 98.25 123 ARG B CA 1
ATOM 2527 C C . ARG B 1 123 ? 7.609 -9.477 -7.566 1 98.25 123 ARG B C 1
ATOM 2529 O O . ARG B 1 123 ? 6.664 -8.875 -7.043 1 98.25 123 ARG B O 1
ATOM 2536 N N . LEU B 1 124 ? 8.602 -8.82 -8.266 1 98 124 LEU B N 1
ATOM 2537 C CA . LEU B 1 124 ? 8.18 -7.656 -9.039 1 98 124 LEU B CA 1
ATOM 2538 C C . LEU B 1 124 ? 7.191 -8.055 -10.125 1 98 124 LEU B C 1
ATOM 2540 O O . LEU B 1 124 ? 7.523 -8.844 -11.016 1 98 124 LEU B O 1
ATOM 2544 N N . GLN B 1 125 ? 5.941 -7.426 -10.023 1 97.44 125 GLN B N 1
ATOM 2545 C CA . GLN B 1 125 ? 4.871 -8.133 -10.727 1 97.44 125 GLN B CA 1
ATOM 2546 C C . GLN B 1 125 ? 4.039 -7.164 -11.562 1 97.44 125 GLN B C 1
ATOM 2548 O O . GLN B 1 125 ? 4.055 -5.953 -11.328 1 97.44 125 GLN B O 1
ATOM 2553 N N . LEU B 1 126 ? 3.404 -7.66 -12.57 1 97.75 126 LEU B N 1
ATOM 2554 C CA . LEU B 1 126 ? 2.156 -7.219 -13.18 1 97.75 126 LEU B CA 1
ATOM 2555 C C . LEU B 1 126 ? 1.01 -8.148 -12.805 1 97.75 126 LEU B C 1
ATOM 2557 O O . LEU B 1 126 ? 1.193 -9.367 -12.727 1 97.75 126 LEU B O 1
ATOM 2561 N N . GLN B 1 127 ? -0.18 -7.559 -12.508 1 98.25 127 GLN B N 1
ATOM 2562 C CA . GLN B 1 127 ? -1.305 -8.398 -12.117 1 98.25 127 GLN B CA 1
ATOM 2563 C C . GLN B 1 127 ? -1.581 -9.477 -13.164 1 98.25 127 GLN B C 1
ATOM 2565 O O . GLN B 1 127 ? -1.853 -10.633 -12.82 1 98.25 127 GLN B O 1
ATOM 2570 N N . GLU B 1 128 ? -1.438 -9.117 -14.414 1 97.88 128 GLU B N 1
ATOM 2571 C CA . GLU B 1 128 ? -1.636 -10.062 -15.516 1 97.88 128 GLU B CA 1
ATOM 2572 C C . GLU B 1 128 ? -0.638 -11.211 -15.438 1 97.88 128 GLU B C 1
ATOM 2574 O O . GLU B 1 128 ? -0.994 -12.367 -15.688 1 97.88 128 GLU B O 1
ATOM 2579 N N . ARG B 1 129 ? 0.578 -10.891 -15.117 1 98.25 129 ARG B N 1
ATOM 2580 C CA . ARG B 1 129 ? 1.628 -11.898 -15.031 1 98.25 129 ARG B CA 1
ATOM 2581 C C . ARG B 1 129 ? 1.409 -12.82 -13.836 1 98.25 129 ARG B C 1
ATOM 2583 O O . ARG B 1 129 ? 1.684 -14.023 -13.914 1 98.25 129 ARG B O 1
ATOM 2590 N N . ILE B 1 130 ? 0.919 -12.289 -12.75 1 98.81 130 ILE B N 1
ATOM 2591 C CA . ILE B 1 130 ? 0.587 -13.117 -11.594 1 98.81 130 ILE B CA 1
ATOM 2592 C C . ILE B 1 130 ? -0.375 -14.227 -12.016 1 98.81 130 ILE B C 1
ATOM 2594 O O . ILE B 1 130 ? -0.15 -15.406 -11.719 1 98.81 130 ILE B O 1
ATOM 2598 N N . GLY B 1 131 ? -1.464 -13.859 -12.734 1 98.81 131 GLY B N 1
ATOM 2599 C CA . GLY B 1 131 ? -2.438 -14.836 -13.195 1 98.81 131 GLY B CA 1
ATOM 2600 C C . GLY B 1 131 ? -1.833 -15.906 -14.078 1 98.81 131 GLY B C 1
ATOM 2601 O O . GLY B 1 131 ? -2.094 -17.094 -13.891 1 98.81 131 GLY B O 1
ATOM 2602 N N . LYS B 1 132 ? -1.004 -15.453 -14.977 1 98.75 132 LYS B N 1
ATOM 2603 C CA . LYS B 1 132 ? -0.365 -16.375 -15.906 1 98.75 132 LYS B CA 1
ATOM 2604 C C . LYS B 1 132 ? 0.551 -17.359 -15.172 1 98.75 132 LYS B C 1
ATOM 2606 O O . LYS B 1 132 ? 0.538 -18.562 -15.445 1 98.75 132 LYS B O 1
ATOM 2611 N N . ASP B 1 133 ? 1.352 -16.828 -14.273 1 98.81 133 ASP B N 1
ATOM 2612 C CA . ASP B 1 133 ? 2.295 -17.656 -13.523 1 98.81 133 ASP B CA 1
ATOM 2613 C C . ASP B 1 133 ? 1.563 -18.672 -12.656 1 98.81 133 ASP B C 1
ATOM 2615 O O . ASP B 1 133 ? 1.944 -19.844 -12.617 1 98.81 133 ASP B O 1
ATOM 2619 N N . ILE B 1 134 ? 0.542 -18.234 -11.992 1 98.88 134 ILE B N 1
ATOM 2620 C CA . ILE B 1 134 ? -0.233 -19.156 -11.164 1 98.88 134 ILE B CA 1
ATOM 2621 C C . ILE B 1 134 ? -0.803 -20.281 -12.039 1 98.88 134 ILE B C 1
ATOM 2623 O O . ILE B 1 134 ? -0.698 -21.453 -11.688 1 98.88 134 ILE B O 1
ATOM 2627 N N . ALA B 1 135 ? -1.375 -19.891 -13.148 1 98.75 135 ALA B N 1
ATOM 2628 C CA . ALA B 1 135 ? -1.976 -20.875 -14.047 1 98.75 135 ALA B CA 1
ATOM 2629 C C . ALA B 1 135 ? -0.938 -21.891 -14.516 1 98.75 135 ALA B C 1
ATOM 2631 O O . ALA B 1 135 ? -1.21 -23.094 -14.547 1 98.75 135 ALA B O 1
ATOM 2632 N N . GLU B 1 136 ? 0.201 -21.422 -14.859 1 98.75 136 GLU B N 1
ATOM 2633 C CA . GLU B 1 136 ? 1.271 -22.297 -15.32 1 98.75 136 GLU B CA 1
ATOM 2634 C C . GLU B 1 136 ? 1.684 -23.281 -14.227 1 98.75 136 GLU B C 1
ATOM 2636 O O . GLU B 1 136 ? 1.833 -24.469 -14.484 1 98.75 136 GLU B O 1
ATOM 2641 N N . ILE B 1 137 ? 1.884 -22.781 -13.086 1 98.81 137 ILE B N 1
ATOM 2642 C CA . ILE B 1 137 ? 2.324 -23.609 -11.969 1 98.81 137 ILE B CA 1
ATOM 2643 C C . ILE B 1 137 ? 1.252 -24.641 -11.633 1 98.81 137 ILE B C 1
ATOM 2645 O O . ILE B 1 137 ? 1.56 -25.812 -11.414 1 98.81 137 ILE B O 1
ATOM 2649 N N . MET B 1 138 ? -0.027 -24.234 -11.617 1 98.19 138 MET B N 1
ATOM 2650 C CA . MET B 1 138 ? -1.139 -25.156 -11.359 1 98.19 138 MET B CA 1
ATOM 2651 C C . MET B 1 138 ? -1.157 -26.281 -12.383 1 98.19 138 MET B C 1
ATOM 2653 O O . MET B 1 138 ? -1.416 -27.438 -12.031 1 98.19 138 MET B O 1
ATOM 2657 N N . GLU B 1 139 ? -0.911 -25.891 -13.602 1 97.56 139 GLU B N 1
ATOM 2658 C CA . GLU B 1 139 ? -0.876 -26.906 -14.656 1 97.56 139 GLU B CA 1
ATOM 2659 C C . GLU B 1 139 ? 0.214 -27.938 -14.391 1 97.56 139 GLU B C 1
ATOM 2661 O O . GLU B 1 139 ? -0.022 -29.141 -14.508 1 97.56 139 GLU B O 1
ATOM 2666 N N . LYS B 1 140 ? 1.34 -27.484 -14.008 1 97.31 140 LYS B N 1
ATOM 2667 C CA . LYS B 1 140 ? 2.467 -28.375 -13.734 1 97.31 140 LYS B CA 1
ATOM 2668 C C . LYS B 1 140 ? 2.17 -29.281 -12.547 1 97.31 140 LYS B C 1
ATOM 2670 O O . LYS B 1 140 ? 2.512 -30.469 -12.57 1 97.31 140 LYS B O 1
ATOM 2675 N N . VAL B 1 141 ? 1.516 -28.766 -11.562 1 97.19 141 VAL B N 1
ATOM 2676 C CA . VAL B 1 141 ? 1.311 -29.484 -10.312 1 97.19 141 VAL B CA 1
ATOM 2677 C C . VAL B 1 141 ? 0.163 -30.484 -10.477 1 97.19 141 VAL B C 1
ATOM 2679 O O . VAL B 1 141 ? 0.261 -31.625 -10.031 1 97.19 141 VAL B O 1
ATOM 2682 N N . THR B 1 142 ? -0.937 -30.141 -11.164 1 95.12 142 THR B N 1
ATOM 2683 C CA . THR B 1 142 ? -2.158 -30.938 -11.188 1 95.12 142 THR B CA 1
ATOM 2684 C C . THR B 1 142 ? -2.238 -31.766 -12.461 1 95.12 142 THR B C 1
ATOM 2686 O O . THR B 1 142 ? -3.062 -32.688 -12.562 1 95.12 142 THR B O 1
ATOM 2689 N N . ALA B 1 143 ? -1.424 -31.406 -13.461 1 94.38 143 ALA B N 1
ATOM 2690 C CA . ALA B 1 143 ? -1.468 -31.984 -14.797 1 94.38 143 ALA B CA 1
ATOM 2691 C C . ALA B 1 143 ? -2.785 -31.672 -15.5 1 94.38 143 ALA B C 1
ATOM 2693 O O . ALA B 1 143 ? -3.113 -32.281 -16.531 1 94.38 143 ALA B O 1
ATOM 2694 N N . SER B 1 144 ? -3.535 -30.797 -14.914 1 94.62 144 SER B N 1
ATOM 2695 C CA . SER B 1 144 ? -4.742 -30.312 -15.578 1 94.62 144 SER B CA 1
ATOM 2696 C C . SER B 1 144 ? -4.422 -29.219 -16.594 1 94.62 144 SER B C 1
ATOM 2698 O O . SER B 1 144 ? -3.6 -28.344 -16.312 1 94.62 144 SER B O 1
ATOM 2700 N N . LYS B 1 145 ? -5.113 -29.234 -17.734 1 95.88 145 LYS B N 1
ATOM 2701 C CA . LYS B 1 145 ? -4.953 -28.188 -18.719 1 95.88 145 LYS B CA 1
ATOM 2702 C C . LYS B 1 145 ? -6.043 -27.125 -18.578 1 95.88 145 LYS B C 1
ATOM 2704 O O . LYS B 1 145 ? -5.965 -26.047 -19.172 1 95.88 145 LYS B O 1
ATOM 2709 N N . ASP B 1 146 ? -7.027 -27.438 -17.766 1 96.69 146 ASP B N 1
ATOM 2710 C CA . ASP B 1 146 ? -8.172 -26.562 -17.578 1 96.69 146 ASP B CA 1
ATOM 2711 C C . ASP B 1 146 ? -8.047 -25.766 -16.281 1 96.69 146 ASP B C 1
ATOM 2713 O O . ASP B 1 146 ? -8.414 -26.234 -15.203 1 96.69 146 ASP B O 1
ATOM 2717 N N . ILE B 1 147 ? -7.527 -24.578 -16.438 1 97.69 147 ILE B N 1
ATOM 2718 C CA . ILE B 1 147 ? -7.242 -23.75 -15.273 1 97.69 147 ILE B CA 1
ATOM 2719 C C . ILE B 1 147 ? -7.742 -22.328 -15.523 1 97.69 147 ILE B C 1
ATOM 2721 O O . ILE B 1 147 ? -7.621 -21.812 -16.625 1 97.69 147 ILE B O 1
ATOM 2725 N N . ALA B 1 148 ? -8.336 -21.75 -14.492 1 98.69 148 ALA B N 1
ATOM 2726 C CA . ALA B 1 148 ? -8.734 -20.344 -14.516 1 98.69 148 ALA B CA 1
ATOM 2727 C C . ALA B 1 148 ? -8.242 -19.609 -13.266 1 98.69 148 ALA B C 1
ATOM 2729 O O . ALA B 1 148 ? -8.289 -20.156 -12.164 1 98.69 148 ALA B O 1
ATOM 2730 N N . VAL B 1 149 ? -7.758 -18.422 -13.445 1 98.88 149 VAL B N 1
ATOM 2731 C CA . VAL B 1 149 ? -7.32 -17.578 -12.344 1 98.88 149 VAL B CA 1
ATOM 2732 C C . VAL B 1 149 ? -7.98 -16.203 -12.461 1 98.88 149 VAL B C 1
ATOM 2734 O O . VAL B 1 149 ? -7.934 -15.57 -13.516 1 98.88 149 VAL B O 1
ATOM 2737 N N . ILE B 1 150 ? -8.648 -15.773 -11.445 1 98.81 150 ILE B N 1
ATOM 2738 C CA . ILE B 1 150 ? -9.25 -14.445 -11.375 1 98.81 150 ILE B CA 1
ATOM 2739 C C . ILE B 1 150 ? -8.602 -13.641 -10.25 1 98.81 150 ILE B C 1
ATOM 2741 O O . ILE B 1 150 ? -8.484 -14.125 -9.125 1 98.81 150 ILE B O 1
ATOM 2745 N N . ILE B 1 151 ? -8.148 -12.461 -10.586 1 98.75 151 ILE B N 1
ATOM 2746 C CA . ILE B 1 151 ? -7.5 -11.602 -9.594 1 98.75 151 ILE B CA 1
ATOM 2747 C C . ILE B 1 151 ? -8.164 -10.227 -9.594 1 98.75 151 ILE B C 1
ATOM 2749 O O . ILE B 1 151 ? -8.461 -9.672 -10.648 1 98.75 151 ILE B O 1
ATOM 2753 N N . LYS B 1 152 ? -8.469 -9.758 -8.469 1 98.5 152 LYS B N 1
ATOM 2754 C CA . LYS B 1 152 ? -8.914 -8.383 -8.234 1 98.5 152 LYS B CA 1
ATOM 2755 C C . LYS B 1 152 ? -8.023 -7.68 -7.223 1 98.5 152 LYS B C 1
ATOM 2757 O O . LYS B 1 152 ? -7.559 -8.297 -6.258 1 98.5 152 LYS B O 1
ATOM 2762 N N . GLY B 1 153 ? -7.77 -6.441 -7.469 1 97.56 153 GLY B N 1
ATOM 2763 C CA . GLY B 1 153 ? -6.961 -5.738 -6.488 1 97.56 153 GLY B CA 1
ATOM 2764 C C . GLY B 1 153 ? -6.812 -4.258 -6.785 1 97.56 153 GLY B C 1
ATOM 2765 O O . GLY B 1 153 ? -7.199 -3.795 -7.863 1 97.56 153 GLY B O 1
ATOM 2766 N N . GLU B 1 154 ? -6.379 -3.479 -5.789 1 97.44 154 GLU B N 1
ATOM 2767 C CA . GLU B 1 154 ? -6.023 -2.066 -5.902 1 97.44 154 GLU B CA 1
ATOM 2768 C C . GLU B 1 154 ? -4.516 -1.886 -6.027 1 97.44 154 GLU B C 1
ATOM 2770 O O . GLU B 1 154 ? -3.74 -2.613 -5.402 1 97.44 154 GLU B O 1
ATOM 2775 N N . HIS B 1 155 ? -4.16 -0.959 -6.859 1 97.69 155 HIS B N 1
ATOM 2776 C CA . HIS B 1 155 ? -2.746 -0.712 -7.117 1 97.69 155 HIS B CA 1
ATOM 2777 C C . HIS B 1 155 ? -2.303 0.624 -6.531 1 97.69 155 HIS B C 1
ATOM 2779 O O . HIS B 1 155 ? -2.797 1.679 -6.934 1 97.69 155 HIS B O 1
ATOM 2785 N N . GLY B 1 156 ? -1.299 0.6 -5.676 1 96.75 156 GLY B N 1
ATOM 2786 C CA . GLY B 1 156 ? -0.788 1.809 -5.051 1 96.75 156 GLY B CA 1
ATOM 2787 C C . GLY B 1 156 ? -0.33 2.852 -6.055 1 96.75 156 GLY B C 1
ATOM 2788 O O . GLY B 1 156 ? -0.421 4.055 -5.793 1 96.75 156 GLY B O 1
ATOM 2789 N N . CYS B 1 157 ? 0.122 2.436 -7.207 1 95.25 157 CYS B N 1
ATOM 2790 C CA . CYS B 1 157 ? 0.622 3.361 -8.219 1 95.25 157 CYS B CA 1
ATOM 2791 C C . CYS B 1 157 ? -0.526 4.102 -8.891 1 95.25 157 CYS B C 1
ATOM 2793 O O . CYS B 1 157 ? -0.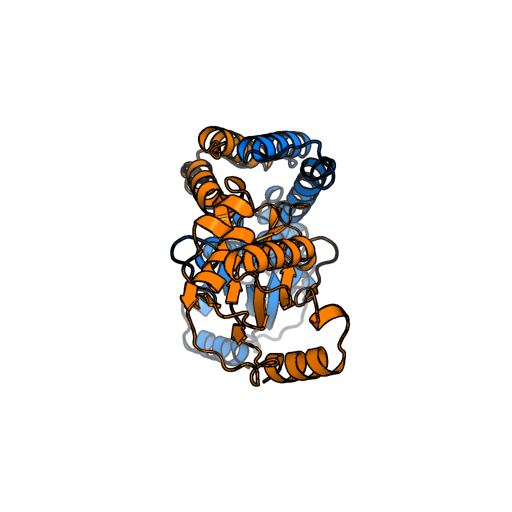305 5.094 -9.594 1 95.25 157 CYS B O 1
ATOM 2795 N N . MET B 1 158 ? -1.735 3.67 -8.641 1 93.5 158 MET B N 1
ATOM 2796 C CA . MET B 1 158 ? -2.914 4.312 -9.219 1 93.5 158 MET B CA 1
ATOM 2797 C C . MET B 1 158 ? -3.709 5.051 -8.148 1 93.5 158 MET B C 1
ATOM 2799 O O . MET B 1 158 ? -4.383 6.043 -8.438 1 93.5 158 MET B O 1
ATOM 2803 N N . THR B 1 159 ? -3.572 4.551 -6.957 1 95.19 159 THR B N 1
ATOM 2804 C CA . THR B 1 159 ? -4.457 5.062 -5.914 1 95.19 159 THR B CA 1
ATOM 2805 C C . THR B 1 159 ? -3.758 6.148 -5.098 1 95.19 159 THR B C 1
ATOM 2807 O O . THR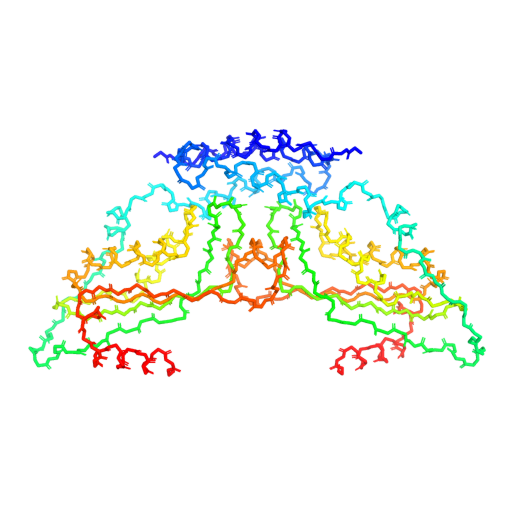 B 1 159 ? -4.41 7.055 -4.574 1 95.19 159 THR B O 1
ATOM 2810 N N . SER B 1 160 ? -2.441 6.074 -5.02 1 94.75 160 SER B N 1
ATOM 2811 C CA . SER B 1 160 ? -1.748 6.895 -4.035 1 94.75 160 SER B CA 1
ATOM 2812 C C . SER B 1 160 ? -0.943 8 -4.703 1 94.75 160 SER B C 1
ATOM 2814 O O . SER B 1 160 ? -0.355 8.844 -4.023 1 94.75 160 SER B O 1
ATOM 2816 N N . ARG B 1 161 ? -0.954 7.977 -6.012 1 91.81 161 ARG B N 1
ATOM 2817 C CA . ARG B 1 161 ? -0.159 8.969 -6.738 1 91.81 161 ARG B CA 1
ATOM 2818 C C . ARG B 1 161 ? -0.758 9.25 -8.109 1 91.81 161 ARG B C 1
ATOM 2820 O O . ARG B 1 161 ? -1.629 8.508 -8.578 1 91.81 161 ARG B O 1
ATOM 2827 N N . GLY B 1 162 ? -0.203 10.328 -8.664 1 91 162 GLY B N 1
ATOM 2828 C CA . GLY B 1 162 ? -0.642 10.656 -10.008 1 91 162 GLY B CA 1
ATOM 2829 C C . GLY B 1 162 ? -2.107 11.047 -10.086 1 91 162 GLY B C 1
ATOM 2830 O O . GLY B 1 162 ? -2.549 11.961 -9.391 1 91 162 GLY B O 1
ATOM 2831 N N . ILE B 1 163 ? -2.9 10.359 -10.758 1 82.94 163 ILE B N 1
ATOM 2832 C CA . ILE B 1 163 ? -4.316 10.625 -10.977 1 82.94 163 ILE B CA 1
ATOM 2833 C C . ILE B 1 163 ? -5.098 10.367 -9.695 1 82.94 163 ILE B C 1
ATOM 2835 O O . ILE B 1 163 ? -6.203 10.883 -9.516 1 82.94 163 ILE B O 1
ATOM 2839 N N . LYS B 1 164 ? -4.555 9.727 -8.797 1 83.88 164 LYS B N 1
ATOM 2840 C CA . LYS B 1 164 ? -5.125 9.336 -7.512 1 83.88 164 LYS B CA 1
ATOM 2841 C C . LYS B 1 164 ? -6.598 8.953 -7.656 1 83.88 164 LYS B C 1
ATOM 2843 O O . LYS B 1 164 ? -7.469 9.828 -7.695 1 83.88 164 LYS B O 1
ATOM 2848 N N . LYS B 1 165 ? -6.867 7.715 -7.816 1 86.44 165 LYS B N 1
ATOM 2849 C CA . LYS B 1 165 ? -8.211 7.152 -7.895 1 86.44 165 LYS B CA 1
ATOM 2850 C C . LYS B 1 165 ? -8.438 6.117 -6.797 1 86.44 165 LYS B C 1
ATOM 2852 O O . LYS B 1 165 ? -8.562 4.922 -7.082 1 86.44 165 LYS B O 1
ATOM 2857 N N . PRO B 1 166 ? -8.57 6.664 -5.66 1 85.81 166 PRO B N 1
ATOM 2858 C CA . PRO B 1 166 ? -8.836 5.699 -4.59 1 85.81 166 PRO B CA 1
ATOM 2859 C C . PRO B 1 166 ? -10.094 4.871 -4.84 1 85.81 166 PRO B C 1
ATOM 2861 O O . PRO B 1 166 ? -11.086 5.383 -5.371 1 85.81 166 PRO B O 1
ATOM 2864 N N . GLY B 1 167 ? -10.039 3.572 -4.605 1 87.69 167 GLY B N 1
ATOM 2865 C CA . GLY B 1 167 ? -11.18 2.697 -4.801 1 87.69 167 GLY B CA 1
ATOM 2866 C C . GLY B 1 167 ? -11.188 2.008 -6.148 1 87.69 167 GLY B C 1
ATOM 2867 O O . GLY B 1 167 ? -11.961 1.073 -6.375 1 87.69 167 GLY B O 1
ATOM 2868 N N . ALA B 1 168 ? -10.359 2.514 -7.039 1 91.75 168 ALA B N 1
ATOM 2869 C CA . ALA B 1 168 ? -10.273 1.854 -8.336 1 91.75 168 ALA B CA 1
ATOM 2870 C C . ALA B 1 168 ? -9.789 0.416 -8.195 1 91.75 168 ALA B C 1
ATOM 2872 O O . ALA B 1 168 ? -8.773 0.159 -7.547 1 91.75 168 ALA B O 1
ATOM 2873 N N . LEU B 1 169 ? -10.531 -0.487 -8.836 1 95.38 169 LEU B N 1
ATOM 2874 C CA . LEU B 1 169 ? -10.219 -1.912 -8.781 1 95.38 169 LEU B CA 1
ATOM 2875 C C . LEU B 1 169 ? -9.852 -2.439 -10.164 1 95.38 169 LEU B C 1
ATOM 2877 O O . LEU B 1 169 ? -10.508 -2.119 -11.148 1 95.38 169 LEU B O 1
ATOM 2881 N N . THR B 1 170 ? -8.812 -3.182 -10.219 1 96.81 170 THR B N 1
ATOM 2882 C CA . THR B 1 170 ? -8.43 -3.9 -11.43 1 96.81 170 THR B CA 1
ATOM 2883 C C . THR B 1 170 ? -8.781 -5.379 -11.312 1 96.81 170 THR B C 1
ATOM 2885 O O . THR B 1 170 ? -8.508 -6.012 -10.289 1 96.81 170 THR B O 1
ATOM 2888 N N . THR B 1 171 ? -9.484 -5.871 -12.312 1 98.25 171 THR B N 1
ATOM 2889 C CA . THR B 1 171 ? -9.812 -7.293 -12.367 1 98.25 171 THR B CA 1
ATOM 2890 C C . THR B 1 171 ? -9.188 -7.938 -13.602 1 98.25 171 THR B C 1
ATOM 2892 O O . THR B 1 171 ? -9.266 -7.391 -14.703 1 98.25 171 THR B O 1
ATOM 2895 N N . THR B 1 172 ? -8.484 -9.008 -13.43 1 98.44 172 THR B N 1
ATOM 2896 C CA . THR B 1 172 ? -7.922 -9.773 -14.531 1 98.44 172 THR B CA 1
ATOM 2897 C C . THR B 1 172 ? -8.375 -11.227 -14.469 1 98.44 172 THR B C 1
ATOM 2899 O O . THR B 1 172 ? -8.672 -11.742 -13.391 1 98.44 172 THR B O 1
ATOM 2902 N N . MET B 1 173 ? -8.508 -11.789 -15.586 1 98.12 173 MET B N 1
ATOM 2903 C CA . MET B 1 173 ? -8.867 -13.203 -15.719 1 98.12 173 MET B CA 1
ATOM 2904 C C . MET B 1 173 ? -7.906 -13.922 -16.656 1 98.12 173 MET B C 1
ATOM 2906 O O . MET B 1 173 ? -7.648 -13.453 -17.766 1 98.12 173 MET B O 1
ATOM 2910 N N . THR B 1 174 ? -7.305 -14.984 -16.219 1 98.56 174 THR B N 1
ATOM 2911 C CA . THR B 1 174 ? -6.48 -15.883 -17.016 1 98.56 174 THR B CA 1
ATOM 2912 C C . THR B 1 174 ? -7.188 -17.219 -17.219 1 98.56 174 THR B C 1
ATOM 2914 O O . THR B 1 174 ? -7.551 -17.891 -16.266 1 98.56 174 THR B O 1
ATOM 2917 N N . LEU B 1 175 ? -7.395 -17.562 -18.469 1 98.31 175 LEU B N 1
ATOM 2918 C CA . LEU B 1 175 ? -8.102 -18.797 -18.812 1 98.31 175 LEU B CA 1
ATOM 2919 C C . LEU B 1 175 ? -7.199 -19.734 -19.609 1 98.31 175 LEU B C 1
ATOM 2921 O O . LEU B 1 175 ? -6.469 -19.281 -20.5 1 98.31 175 LEU B O 1
ATOM 2925 N N . LYS B 1 176 ? -7.191 -20.984 -19.25 1 97.62 176 LYS B N 1
ATOM 2926 C CA . LYS B 1 176 ? -6.473 -22.016 -19.969 1 97.62 176 LYS B CA 1
ATOM 2927 C C . LYS B 1 176 ? -7.387 -23.203 -20.297 1 97.62 176 LYS B C 1
ATOM 2929 O O . LYS B 1 176 ? -8.375 -23.438 -19.594 1 97.62 176 LYS B O 1
ATOM 2934 N N . GLY B 1 177 ? -7.07 -23.906 -21.391 1 96.81 177 GLY B N 1
ATOM 2935 C CA . GLY B 1 177 ? -7.801 -25.109 -21.766 1 96.81 177 GLY B CA 1
ATOM 2936 C C . GLY B 1 177 ? -9.258 -24.844 -22.078 1 96.81 177 GLY B C 1
ATOM 2937 O O . GLY B 1 177 ? -9.578 -23.922 -22.828 1 96.81 177 GLY B O 1
ATOM 2938 N N . ARG B 1 178 ? -10.102 -25.672 -21.531 1 95.69 178 ARG B N 1
ATOM 2939 C CA . ARG B 1 178 ? -11.523 -25.594 -21.828 1 95.69 178 ARG B CA 1
ATOM 2940 C C . ARG B 1 178 ? -12.125 -24.297 -21.312 1 95.69 178 ARG B C 1
ATOM 2942 O O . ARG B 1 178 ? -13.117 -23.812 -21.859 1 95.69 178 ARG B O 1
ATOM 2949 N N . PHE B 1 179 ? -11.516 -23.672 -20.344 1 96.5 179 PHE B N 1
ATOM 2950 C CA . PHE B 1 179 ? -12.023 -22.406 -19.844 1 96.5 179 PHE B CA 1
ATOM 2951 C C . PHE B 1 179 ? -11.875 -21.312 -20.906 1 96.5 179 PHE B C 1
ATOM 2953 O O . PHE B 1 179 ? -12.57 -20.297 -20.859 1 96.5 179 PHE B O 1
ATOM 2960 N N . LYS B 1 180 ? -11.039 -21.453 -21.797 1 95.25 180 LYS B N 1
ATOM 2961 C CA . LYS B 1 180 ? -10.812 -20.453 -22.828 1 95.25 180 LYS B CA 1
ATOM 2962 C C . LYS B 1 180 ? -11.883 -20.531 -23.922 1 95.25 180 LYS B C 1
ATOM 2964 O O . LYS B 1 180 ? -12.25 -19.516 -24.516 1 95.25 180 LYS B O 1
ATOM 2969 N N . ASN B 1 181 ? -12.359 -21.781 -24.109 1 92.69 181 ASN B N 1
ATOM 2970 C CA . ASN B 1 181 ? -13.109 -21.969 -25.344 1 92.69 181 ASN B CA 1
ATOM 2971 C C . ASN B 1 181 ? -14.531 -22.453 -25.062 1 92.69 181 ASN B C 1
ATOM 2973 O O . ASN B 1 181 ? -15.336 -22.594 -25.984 1 92.69 181 ASN B O 1
ATOM 2977 N N . ASP B 1 182 ? -14.883 -22.75 -23.938 1 94.44 182 ASP B N 1
ATOM 2978 C CA . ASP B 1 182 ? -16.203 -23.281 -23.562 1 94.44 182 ASP B CA 1
ATOM 2979 C C . ASP B 1 182 ? -16.984 -22.266 -22.734 1 94.44 182 ASP B C 1
ATOM 2981 O O . ASP B 1 182 ? -16.828 -22.203 -21.516 1 94.44 182 ASP B O 1
ATOM 2985 N N . ASP B 1 183 ? -17.875 -21.656 -23.391 1 94.88 183 ASP B N 1
ATOM 2986 C CA . ASP B 1 183 ? -18.641 -20.578 -22.766 1 94.88 183 ASP B CA 1
ATOM 2987 C C . ASP B 1 183 ? -19.484 -21.125 -21.625 1 94.88 183 ASP B C 1
ATOM 2989 O O . ASP B 1 183 ? -19.703 -20.422 -20.625 1 94.88 183 ASP B O 1
ATOM 2993 N N . SER B 1 184 ? -19.984 -22.25 -21.812 1 94.12 184 SER B N 1
ATOM 2994 C CA . SER B 1 184 ? -20.812 -22.844 -20.766 1 94.12 184 SER B CA 1
ATOM 2995 C C . SER B 1 184 ? -20.016 -23.078 -19.5 1 94.12 184 SER B C 1
ATOM 2997 O O . SER B 1 184 ? -20.5 -22.828 -18.391 1 94.12 184 SER B O 1
ATOM 2999 N N . LEU B 1 185 ? -18.797 -23.516 -19.656 1 93.81 185 LEU B N 1
ATOM 3000 C CA . LEU B 1 185 ? -17.922 -23.766 -18.516 1 93.81 185 LEU B CA 1
ATOM 3001 C C . LEU B 1 185 ? -17.578 -22.453 -17.812 1 93.81 185 LEU B C 1
ATOM 3003 O O . LEU B 1 185 ? -17.562 -22.391 -16.578 1 93.81 185 LEU B O 1
ATOM 3007 N N . VAL B 1 186 ? -17.391 -21.406 -18.562 1 95.19 186 VAL B N 1
ATOM 3008 C CA . VAL B 1 186 ? -17.062 -20.094 -18 1 95.19 186 VAL B CA 1
ATOM 3009 C C . VAL B 1 186 ? -18.266 -19.531 -17.266 1 95.19 186 VAL B C 1
ATOM 3011 O O . VAL B 1 186 ? -18.125 -18.906 -16.203 1 95.19 186 VAL B O 1
ATOM 3014 N N . THR B 1 187 ? -19.406 -19.797 -17.812 1 95.75 187 THR B N 1
ATOM 3015 C CA . THR B 1 187 ? -20.625 -19.344 -17.141 1 95.75 187 THR B CA 1
ATOM 3016 C C . THR B 1 187 ? -20.766 -20.016 -15.781 1 95.75 187 THR B C 1
ATOM 3018 O O . THR B 1 187 ? -21.078 -19.344 -14.789 1 95.75 187 THR B O 1
ATOM 3021 N N . LYS B 1 188 ? -20.531 -21.297 -15.742 1 94.69 188 LYS B N 1
ATOM 3022 C CA . LYS B 1 188 ? -20.562 -22.031 -14.484 1 94.69 188 LYS B CA 1
ATOM 3023 C C . LYS B 1 188 ? -19.531 -21.484 -13.5 1 94.69 188 LYS B C 1
ATOM 3025 O O . LYS B 1 188 ? -19.828 -21.266 -12.328 1 94.69 188 LYS B O 1
ATOM 3030 N N . LEU B 1 189 ? -18.344 -21.203 -14.023 1 96.38 189 LEU B N 1
ATOM 3031 C CA . LEU B 1 189 ? -17.266 -20.656 -13.203 1 96.38 189 LEU B CA 1
ATOM 3032 C C . LEU B 1 189 ? -17.656 -19.312 -12.602 1 96.38 189 LEU B C 1
ATOM 3034 O O . LEU B 1 189 ? -17.484 -19.094 -11.398 1 96.38 189 LEU B O 1
ATOM 3038 N N . MET B 1 190 ? -18.234 -18.453 -13.406 1 96.94 190 MET B N 1
ATOM 3039 C CA . MET B 1 190 ? -18.578 -17.109 -12.945 1 96.94 190 MET B CA 1
ATOM 3040 C C . MET B 1 190 ? -19.688 -17.156 -11.906 1 96.94 190 MET B C 1
ATOM 3042 O O . MET B 1 190 ? -19.719 -16.344 -10.977 1 96.94 190 MET B O 1
ATOM 3046 N N . ALA B 1 191 ? -20.578 -18.125 -12.086 1 95.94 191 ALA B N 1
ATOM 3047 C CA . ALA B 1 191 ? -21.641 -18.297 -11.094 1 95.94 191 ALA B CA 1
ATOM 3048 C C . ALA B 1 191 ? -21.062 -18.703 -9.742 1 95.94 191 ALA B C 1
ATOM 3050 O O . ALA B 1 191 ? -21.453 -18.172 -8.703 1 95.94 191 ALA B O 1
ATOM 3051 N N . LEU B 1 192 ? -20.109 -19.609 -9.758 1 94.94 192 LEU B N 1
ATOM 3052 C CA . LEU B 1 192 ? -19.422 -20.047 -8.547 1 94.94 192 LEU B CA 1
ATOM 3053 C C . LEU B 1 192 ? -18.625 -18.906 -7.93 1 94.94 192 LEU B C 1
ATOM 3055 O O . LEU B 1 192 ? -18.625 -18.719 -6.711 1 94.94 192 LEU B O 1
ATOM 3059 N N . TYR B 1 193 ? -18 -18.203 -8.805 1 96.5 193 TYR B N 1
ATOM 3060 C CA . TYR B 1 193 ? -17.125 -17.125 -8.359 1 96.5 193 TYR B CA 1
ATOM 3061 C C . TYR B 1 193 ? -17.938 -16.062 -7.621 1 96.5 193 TYR B C 1
ATOM 3063 O O . TYR B 1 193 ? -17.453 -15.477 -6.645 1 96.5 193 TYR B O 1
ATOM 3071 N N . LYS B 1 194 ? -19.141 -15.773 -8.023 1 95.56 194 LYS B N 1
ATOM 3072 C CA . LYS B 1 194 ? -19.969 -14.711 -7.473 1 95.56 194 LYS B CA 1
ATOM 3073 C C . LYS B 1 194 ? -20.688 -15.18 -6.207 1 95.56 194 LYS B C 1
ATOM 3075 O O . LYS B 1 194 ? -21.172 -14.352 -5.426 1 95.56 194 LYS B O 1
ATOM 3080 N N . ALA B 1 195 ? -20.828 -16.469 -6.102 1 91.12 195 ALA B N 1
ATOM 3081 C CA . ALA B 1 195 ? -21.562 -17 -4.961 1 91.12 195 ALA B CA 1
ATOM 3082 C C . ALA B 1 195 ? -20.781 -16.797 -3.662 1 91.12 195 ALA B C 1
ATOM 3084 O O . ALA B 1 195 ? -19.562 -16.781 -3.66 1 91.12 195 ALA B O 1
#